Protein AF-0000000077168906 (afdb_homodimer)

Foldseek 3Di:
DVVVVVVVVVVVPPAFAWEKEAFLLQLLRLLLLLLLLCQVPDPDHFDPRSVRYHYDYQPVVVPSLLDPVNCVQPVVSDDIWIDHPPDPHIDRGSVVSSVVSCVRVVLQQDPVCNVVLVVLVVLVVVLSVLQVQQDQCLVVVLVDPPDDPVSNVSSVVSNVSNPVSCCCCVVVCVVPCPSLVSVLVSLVVLVVQQVVACVPHLESNHPVSNHHSSLSNLLSVCLLCVLVPNNVSHDPVSNVSSVVCCPDPSNCSSNNPDRSHDDCVVPDSVPDDD/DVVVVVVVVVVVPPAFAWEKEAFLLQLLRLLLLLLLLCQVPDPDHFDPRSVRYHYDYQPVVVPSLLDPVNCVQPVVSDDIWIDHPVDPHIDRGSVVSSVVSCVRVVLQQDPVCNVVLVVLVVLVVVLSVLQVQQDQCLVVVLVDPPDDPVVNVSSVVSNVSNPVSCCCCVVVCVVPCPSLVSVLVSLVVLVVQQVVACVPHLESNHPVSNHHSSLSNLLSVCLLCVLVPNNVSHDPVSNVSSVVCCPDPSNCSSNNPDRSHDDCVVPDSVPDDD

Structure (mmCIF, N/CA/C/O backbone):
data_AF-0000000077168906-model_v1
#
loop_
_entity.id
_entity.type
_entity.pdbx_description
1 polymer 'GST N-terminal domain-containing protein'
#
loop_
_atom_site.group_PDB
_atom_site.id
_atom_site.type_symbol
_atom_site.label_atom_id
_atom_site.label_alt_id
_atom_site.label_comp_id
_atom_site.label_asym_id
_atom_site.label_entity_id
_atom_site.label_seq_id
_atom_site.pdbx_PDB_ins_code
_atom_site.Cartn_x
_atom_site.Cartn_y
_atom_site.Cartn_z
_atom_site.occupancy
_atom_site.B_iso_or_equiv
_atom_site.auth_seq_id
_atom_site.auth_comp_id
_atom_site.auth_asym_id
_atom_site.auth_atom_id
_atom_site.pdbx_PDB_model_num
ATOM 1 N N . MET A 1 1 ? 35.656 -14.703 -37 1 31.38 1 MET A N 1
ATOM 2 C CA . MET A 1 1 ? 34.969 -13.422 -37.062 1 31.38 1 MET A CA 1
ATOM 3 C C . MET A 1 1 ? 33.469 -13.609 -37.188 1 31.38 1 MET A C 1
ATOM 5 O O . MET A 1 1 ? 32.688 -12.734 -36.781 1 31.38 1 MET A O 1
ATOM 9 N N . ARG A 1 2 ? 32.906 -14.469 -38 1 43.41 2 ARG A N 1
ATOM 10 C CA . ARG A 1 2 ? 31.516 -14.711 -38.281 1 43.41 2 ARG A CA 1
ATOM 11 C C . ARG A 1 2 ? 30.797 -15.273 -37.062 1 43.41 2 ARG A C 1
ATOM 13 O O . ARG A 1 2 ? 29.625 -14.969 -36.844 1 43.41 2 ARG A O 1
ATOM 20 N N . GLN A 1 3 ? 31.359 -16.359 -36.375 1 36.62 3 GLN A N 1
ATOM 21 C CA . GLN A 1 3 ? 30.719 -17.078 -35.281 1 36.62 3 GLN A CA 1
ATOM 22 C C . GLN A 1 3 ? 30.484 -16.141 -34.094 1 36.62 3 GLN A C 1
ATOM 24 O O . GLN A 1 3 ? 29.594 -16.391 -33.281 1 36.62 3 GLN A O 1
ATOM 29 N N . ALA A 1 4 ? 31.531 -15.281 -33.781 1 37.47 4 ALA A N 1
ATOM 30 C CA . ALA A 1 4 ? 31.438 -14.336 -32.656 1 37.47 4 ALA A CA 1
ATOM 31 C C . ALA A 1 4 ? 30.219 -13.43 -32.812 1 37.47 4 ALA A C 1
ATOM 33 O O . ALA A 1 4 ? 29.625 -12.992 -31.844 1 37.47 4 ALA A O 1
ATOM 34 N N . SER A 1 5 ? 29.875 -13.109 -34.062 1 38.41 5 SER A N 1
ATOM 35 C CA . SER A 1 5 ? 28.781 -12.195 -34.375 1 38.41 5 SER A CA 1
ATOM 36 C C . SER A 1 5 ? 27.438 -12.789 -33.938 1 38.41 5 SER A C 1
ATOM 38 O O . SER A 1 5 ? 26.531 -12.055 -33.562 1 38.41 5 SER A O 1
ATOM 40 N N . GLN A 1 6 ? 27.203 -14.109 -34.156 1 34.59 6 GLN A N 1
ATOM 41 C CA . GLN A 1 6 ? 25.891 -14.711 -33.906 1 34.59 6 GLN A CA 1
ATOM 42 C C . GLN A 1 6 ? 25.578 -14.742 -32.406 1 34.59 6 GLN A C 1
ATOM 44 O O . GLN A 1 6 ? 24.406 -14.75 -32.031 1 34.59 6 GLN A O 1
ATOM 49 N N . LEU A 1 7 ? 26.547 -15.086 -31.547 1 31.28 7 LEU A N 1
ATOM 50 C CA . LEU A 1 7 ? 26.375 -15.188 -30.094 1 31.28 7 LEU A CA 1
ATOM 51 C C . LEU A 1 7 ? 25.938 -13.852 -29.5 1 31.28 7 LEU A C 1
ATOM 53 O O . LEU A 1 7 ? 25.234 -13.812 -28.5 1 31.28 7 LEU A O 1
ATOM 57 N N . LEU A 1 8 ? 26.562 -12.727 -29.922 1 33.19 8 LEU A N 1
ATOM 58 C CA . LEU A 1 8 ? 26.219 -11.375 -29.484 1 33.19 8 LEU A CA 1
ATOM 59 C C . LEU A 1 8 ? 24.781 -11.031 -29.844 1 33.19 8 LEU A C 1
ATOM 61 O O . LEU A 1 8 ? 24.172 -10.156 -29.219 1 33.19 8 LEU A O 1
ATOM 65 N N . LYS A 1 9 ? 24.219 -11.391 -30.953 1 35.09 9 LYS A N 1
ATOM 66 C CA . LYS A 1 9 ? 22.844 -11.164 -31.406 1 35.09 9 LYS A CA 1
ATOM 67 C C . LYS A 1 9 ? 21.844 -11.75 -30.406 1 35.09 9 LYS A C 1
ATOM 69 O O . LYS A 1 9 ? 20.703 -11.289 -30.328 1 35.09 9 LYS A O 1
ATOM 74 N N . LYS A 1 10 ? 21.938 -12.984 -29.844 1 34.69 10 LYS A N 1
ATOM 75 C CA . LYS A 1 10 ? 21.062 -13.711 -28.906 1 34.69 10 LYS A CA 1
ATOM 76 C C . LYS A 1 10 ? 20.969 -12.977 -27.578 1 34.69 10 LYS A C 1
ATOM 78 O O . LYS A 1 10 ? 20 -13.148 -26.844 1 34.69 10 LYS A O 1
ATOM 83 N N . LEU A 1 11 ? 21.875 -12.391 -27 1 34.06 11 LEU A N 1
ATOM 84 C CA . LEU A 1 11 ? 22.016 -11.711 -25.719 1 34.06 11 LEU A CA 1
ATOM 85 C C . LEU A 1 11 ? 21.234 -10.398 -25.703 1 34.06 11 LEU A C 1
ATOM 87 O O . LEU A 1 11 ? 21.031 -9.797 -24.641 1 34.06 11 LEU A O 1
ATOM 91 N N . THR A 1 12 ? 21.172 -9.648 -26.875 1 39 12 THR A N 1
ATOM 92 C CA . THR A 1 12 ? 20.453 -8.383 -26.938 1 39 12 THR A CA 1
ATOM 93 C C . THR A 1 12 ? 18.938 -8.609 -26.984 1 39 12 THR A C 1
ATOM 95 O O . THR A 1 12 ? 18.281 -8.258 -27.969 1 39 12 THR A O 1
ATOM 98 N N . ARG A 1 13 ? 18.375 -9.766 -26.781 1 42.84 13 ARG A N 1
ATOM 99 C CA . ARG A 1 13 ? 16.953 -10.141 -26.859 1 42.84 13 ARG A CA 1
ATOM 100 C C . ARG A 1 13 ? 16.062 -8.992 -26.391 1 42.84 13 ARG A C 1
ATOM 102 O O . ARG A 1 13 ? 16.234 -8.484 -25.281 1 42.84 13 ARG A O 1
ATOM 109 N N . LYS A 1 14 ? 15.445 -8.305 -27.297 1 52.03 14 LYS A N 1
ATOM 110 C CA . LYS A 1 14 ? 14.531 -7.18 -27.125 1 52.03 14 LYS A CA 1
ATOM 111 C C . LYS A 1 14 ? 13.57 -7.422 -25.969 1 52.03 14 LYS A C 1
ATOM 113 O O . LYS A 1 14 ? 12.789 -8.375 -25.984 1 52.03 14 LYS A O 1
ATOM 118 N N . GLN A 1 15 ? 13.945 -6.957 -24.812 1 68.12 15 GLN A N 1
ATOM 119 C CA . GLN A 1 15 ? 13.102 -7.109 -23.641 1 68.12 15 GLN A CA 1
ATOM 120 C C . GLN A 1 15 ? 11.648 -6.777 -23.953 1 68.12 15 GLN A C 1
ATOM 122 O O . GLN A 1 15 ? 11.359 -5.785 -24.625 1 68.12 15 GLN A O 1
ATOM 127 N N . ALA A 1 16 ? 10.797 -7.766 -23.891 1 85.06 16 ALA A N 1
ATOM 128 C CA . ALA A 1 16 ? 9.367 -7.566 -24.062 1 85.06 16 ALA A CA 1
ATOM 129 C C . ALA A 1 16 ? 8.914 -6.258 -23.422 1 85.06 16 ALA A C 1
ATOM 131 O O . ALA A 1 16 ? 9.516 -5.805 -22.438 1 85.06 16 ALA A O 1
ATOM 132 N N . ASP A 1 17 ? 8.055 -5.598 -24.141 1 92.81 17 ASP A N 1
ATOM 133 C CA . ASP A 1 17 ? 7.434 -4.383 -23.625 1 92.81 17 ASP A CA 1
ATOM 134 C C . ASP A 1 17 ? 5.91 -4.484 -23.672 1 92.81 17 ASP A C 1
ATOM 136 O O . ASP A 1 17 ? 5.312 -4.402 -24.75 1 92.81 17 ASP A O 1
ATOM 140 N N . PRO A 1 18 ? 5.285 -4.688 -22.578 1 96.56 18 PRO A N 1
ATOM 141 C CA . PRO A 1 18 ? 5.719 -4.613 -21.172 1 96.56 18 PRO A CA 1
ATOM 142 C C . PRO A 1 18 ? 6.477 -5.859 -20.719 1 96.56 18 PRO A C 1
ATOM 144 O O . PRO A 1 18 ? 6.355 -6.918 -21.344 1 96.56 18 PRO A O 1
ATOM 147 N N . CYS A 1 19 ? 7.227 -5.648 -19.609 1 97.31 19 CYS A N 1
ATOM 148 C CA . CYS A 1 19 ? 7.992 -6.75 -19.031 1 97.31 19 CYS A CA 1
ATOM 149 C C . CYS A 1 19 ? 7.801 -6.809 -17.516 1 97.31 19 CYS A C 1
ATOM 151 O O . CYS A 1 19 ? 7.914 -5.793 -16.828 1 97.31 19 CYS A O 1
ATOM 153 N N . LEU A 1 20 ? 7.457 -8 -17.062 1 97.25 20 LEU A N 1
ATOM 154 C CA . LEU A 1 20 ? 7.324 -8.234 -15.633 1 97.25 20 LEU A CA 1
ATOM 155 C C . LEU A 1 20 ? 8.547 -8.945 -15.078 1 97.25 20 LEU A C 1
ATOM 157 O O . LEU A 1 20 ? 8.844 -10.078 -15.477 1 97.25 20 LEU A O 1
ATOM 161 N N . TYR A 1 21 ? 9.289 -8.242 -14.195 1 96.19 21 TYR A N 1
ATOM 162 C CA . TYR A 1 21 ? 10.336 -8.867 -13.406 1 96.19 21 TYR A CA 1
ATOM 163 C C . TYR A 1 21 ? 9.758 -9.586 -12.195 1 96.19 21 TYR A C 1
ATOM 165 O O . TYR A 1 21 ? 9.086 -8.969 -11.359 1 96.19 21 TYR A O 1
ATOM 173 N N . THR A 1 22 ? 10.008 -10.867 -12.141 1 94.81 22 THR A N 1
ATOM 174 C CA . THR A 1 22 ? 9.25 -11.625 -11.148 1 94.81 22 THR A CA 1
ATOM 175 C C . THR A 1 22 ? 10.102 -12.734 -10.547 1 94.81 22 THR A C 1
ATOM 177 O O . THR A 1 22 ? 11.195 -13.023 -11.047 1 94.81 22 THR A O 1
ATOM 180 N N . TYR A 1 23 ? 9.68 -13.195 -9.367 1 91.38 23 TYR A N 1
ATOM 181 C CA . TYR A 1 23 ? 10.211 -14.336 -8.641 1 91.38 23 TYR A CA 1
ATOM 182 C C . TYR A 1 23 ? 9.094 -15.258 -8.172 1 91.38 23 TYR A C 1
ATOM 184 O O . TYR A 1 23 ? 8.242 -14.859 -7.371 1 91.38 23 TYR A O 1
ATOM 192 N N . PRO A 1 24 ? 9.062 -16.453 -8.656 1 89.69 24 PRO A N 1
ATOM 193 C CA . PRO A 1 24 ? 7.891 -17.312 -8.484 1 89.69 24 PRO A CA 1
ATOM 194 C C . PRO A 1 24 ? 7.664 -17.719 -7.027 1 89.69 24 PRO A C 1
ATOM 196 O O . PRO A 1 24 ? 6.602 -18.25 -6.684 1 89.69 24 PRO A O 1
ATOM 199 N N . PHE A 1 25 ? 8.578 -17.453 -6.129 1 86.94 25 PHE A N 1
ATOM 200 C CA . PHE A 1 25 ? 8.414 -17.875 -4.742 1 86.94 25 PHE A CA 1
ATOM 201 C C . PHE A 1 25 ? 8.211 -16.672 -3.828 1 86.94 25 PHE A C 1
ATOM 203 O O . PHE A 1 25 ? 8.297 -16.797 -2.605 1 86.94 25 PHE A O 1
ATOM 210 N N . SER A 1 26 ? 7.965 -15.547 -4.453 1 87.62 26 SER A N 1
ATOM 211 C CA . SER A 1 26 ? 7.523 -14.359 -3.736 1 87.62 26 SER A CA 1
ATOM 212 C C . SER A 1 26 ? 6.004 -14.242 -3.74 1 87.62 26 SER A C 1
ATOM 214 O O . SER A 1 26 ? 5.375 -14.266 -4.801 1 87.62 26 SER A O 1
ATOM 216 N N . VAL A 1 27 ? 5.441 -14.078 -2.559 1 90.81 27 VAL A N 1
ATOM 217 C CA . VAL A 1 27 ? 3.99 -13.953 -2.475 1 90.81 27 VAL A CA 1
ATOM 218 C C . VAL A 1 27 ? 3.527 -12.758 -3.303 1 90.81 27 VAL A C 1
ATOM 220 O O . VAL A 1 27 ? 2.498 -12.82 -3.979 1 90.81 27 VAL A O 1
ATOM 223 N N . GLN A 1 28 ? 4.309 -11.648 -3.285 1 93.31 28 GLN A N 1
ATOM 224 C CA . GLN A 1 28 ? 3.971 -10.453 -4.043 1 93.31 28 GLN A CA 1
ATOM 225 C C . GLN A 1 28 ? 3.951 -10.734 -5.543 1 93.31 28 GLN A C 1
ATOM 227 O O . GLN A 1 28 ? 3.121 -10.195 -6.273 1 93.31 28 GLN A O 1
ATOM 232 N N . SER A 1 29 ? 4.832 -11.562 -5.969 1 93.94 29 SER A N 1
ATOM 233 C CA . SER A 1 29 ? 4.844 -11.953 -7.371 1 93.94 29 SER A CA 1
ATOM 234 C C . SER A 1 29 ? 3.688 -12.898 -7.691 1 93.94 29 SER A C 1
ATOM 236 O O . SER A 1 29 ? 3.068 -12.789 -8.75 1 93.94 29 SER A O 1
ATOM 238 N N . LEU A 1 30 ? 3.408 -13.789 -6.766 1 94.31 30 LEU A N 1
ATOM 239 C CA . LEU A 1 30 ? 2.354 -14.773 -6.977 1 94.31 30 LEU A CA 1
ATOM 240 C C . LEU A 1 30 ? 0.999 -14.094 -7.145 1 94.31 30 LEU A C 1
ATOM 242 O O . LEU A 1 30 ? 0.206 -14.477 -8.008 1 94.31 30 LEU A O 1
ATOM 246 N N . VAL A 1 31 ? 0.742 -13.062 -6.352 1 96.81 31 VAL A N 1
ATOM 247 C CA . VAL A 1 31 ? -0.556 -12.398 -6.43 1 96.81 31 VAL A CA 1
ATOM 248 C C . VAL A 1 31 ? -0.685 -11.672 -7.766 1 96.81 31 VAL A C 1
ATOM 250 O O . VAL A 1 31 ? -1.763 -11.648 -8.367 1 96.81 31 VAL A O 1
ATOM 253 N N . VAL A 1 32 ? 0.396 -11.094 -8.227 1 97.69 32 VAL A N 1
ATOM 254 C CA . VAL A 1 32 ? 0.379 -10.398 -9.508 1 97.69 32 VAL A CA 1
ATOM 255 C C . VAL A 1 32 ? 0.183 -11.398 -10.641 1 97.69 32 VAL A C 1
ATOM 257 O O . VAL A 1 32 ? -0.629 -11.18 -11.539 1 97.69 32 VAL A O 1
ATOM 260 N N . HIS A 1 33 ? 0.886 -12.516 -10.555 1 96.56 33 HIS A N 1
ATOM 261 C CA . HIS A 1 33 ? 0.74 -13.547 -11.578 1 96.56 33 HIS A CA 1
ATOM 262 C C . HIS A 1 33 ? -0.69 -14.07 -11.625 1 96.56 33 HIS A C 1
ATOM 264 O O . HIS A 1 33 ? -1.25 -14.266 -12.711 1 96.56 33 HIS A O 1
ATOM 270 N N . PHE A 1 34 ? -1.232 -14.289 -10.5 1 97.75 34 PHE A N 1
ATOM 271 C CA . PHE A 1 34 ? -2.609 -14.758 -10.438 1 97.75 34 PHE A CA 1
ATOM 272 C C . PHE A 1 34 ? -3.559 -13.758 -11.078 1 97.75 34 PHE A C 1
ATOM 274 O O . PHE A 1 34 ? -4.441 -14.133 -11.852 1 97.75 34 PHE A O 1
ATOM 281 N N . ALA A 1 35 ? -3.365 -12.492 -10.812 1 98.06 35 ALA A N 1
ATOM 282 C CA . ALA A 1 35 ? -4.188 -11.438 -11.406 1 98.06 35 ALA A CA 1
ATOM 283 C C . ALA A 1 35 ? -4.051 -11.43 -12.922 1 98.06 35 ALA A C 1
ATOM 285 O O . ALA A 1 35 ? -5.035 -11.234 -13.641 1 98.06 35 ALA A O 1
ATOM 286 N N . ILE A 1 36 ? -2.848 -11.648 -13.406 1 97.31 36 ILE A N 1
ATOM 287 C CA . ILE A 1 36 ? -2.598 -11.672 -14.844 1 97.31 36 ILE A CA 1
ATOM 288 C C . ILE A 1 36 ? -3.361 -12.836 -15.477 1 97.31 36 ILE A C 1
ATOM 290 O O . ILE A 1 36 ? -4.035 -12.664 -16.484 1 97.31 36 ILE A O 1
ATOM 294 N N . VAL A 1 37 ? -3.297 -14 -14.836 1 96.56 37 VAL A N 1
ATOM 295 C CA . VAL A 1 37 ? -3.963 -15.188 -15.367 1 96.56 37 VAL A CA 1
ATOM 296 C C . VAL A 1 37 ? -5.473 -14.969 -15.383 1 96.56 37 VAL A C 1
ATOM 298 O O . VAL A 1 37 ? -6.145 -15.305 -16.359 1 96.56 37 VAL A O 1
ATOM 301 N N . LEU A 1 38 ? -6.008 -14.367 -14.312 1 97.31 38 LEU A N 1
ATOM 302 C CA . LEU A 1 38 ? -7.434 -14.062 -14.289 1 97.31 38 LEU A CA 1
ATOM 303 C C . LEU A 1 38 ? -7.809 -13.125 -15.43 1 97.31 38 LEU A C 1
ATOM 305 O O . LEU A 1 38 ? -8.828 -13.328 -16.094 1 97.31 38 LEU A O 1
ATOM 309 N N . ALA A 1 39 ? -6.977 -12.148 -15.672 1 97.06 39 ALA A N 1
ATOM 310 C CA . ALA A 1 39 ? -7.258 -11.164 -16.719 1 97.06 39 ALA A CA 1
ATOM 311 C C . ALA A 1 39 ? -7.227 -11.812 -18.094 1 97.06 39 ALA A C 1
ATOM 313 O O . ALA A 1 39 ? -8.07 -11.516 -18.938 1 97.06 39 ALA A O 1
ATOM 314 N N . LEU A 1 40 ? -6.277 -12.656 -18.297 1 95.44 40 LEU A N 1
ATOM 315 C CA . LEU A 1 40 ? -6.113 -13.305 -19.594 1 95.44 40 LEU A CA 1
ATOM 316 C C . LEU A 1 40 ? -7.258 -14.281 -19.875 1 95.44 40 LEU A C 1
ATOM 318 O O . LEU A 1 40 ? -7.594 -14.539 -21.031 1 95.44 40 LEU A O 1
ATOM 322 N N . ARG A 1 41 ? -7.918 -14.727 -18.844 1 93.38 41 ARG A N 1
ATOM 323 C CA . ARG A 1 41 ? -8.984 -15.719 -19 1 93.38 41 ARG A CA 1
ATOM 324 C C . ARG A 1 41 ? -10.359 -15.062 -18.875 1 93.38 41 ARG A C 1
ATOM 326 O O . ARG A 1 41 ? -11.383 -15.742 -18.953 1 93.38 41 ARG A O 1
ATOM 333 N N . ALA A 1 42 ? -10.359 -13.789 -18.641 1 91.25 42 ALA A N 1
ATOM 334 C CA . ALA A 1 42 ? -11.625 -13.07 -18.516 1 91.25 42 ALA A CA 1
ATOM 335 C C . ALA A 1 42 ? -12.422 -13.125 -19.812 1 91.25 42 ALA A C 1
ATOM 337 O O . ALA A 1 42 ? -11.867 -13.445 -20.875 1 91.25 42 ALA A O 1
ATOM 338 N N . LYS A 1 43 ? -13.695 -12.852 -19.656 1 83.38 43 LYS A N 1
ATOM 339 C CA . LYS A 1 43 ? -14.617 -12.945 -20.797 1 83.38 43 LYS A CA 1
ATOM 340 C C . LYS A 1 43 ? -14.266 -11.922 -21.875 1 83.38 43 LYS A C 1
ATOM 342 O O . LYS A 1 43 ? -14.359 -12.203 -23.062 1 83.38 43 LYS A O 1
ATOM 347 N N . HIS A 1 44 ? -13.82 -10.797 -21.453 1 85.12 44 HIS A N 1
ATOM 348 C CA . HIS A 1 44 ? -13.461 -9.75 -22.406 1 85.12 44 HIS A CA 1
ATOM 349 C C . HIS A 1 44 ? -12.039 -9.938 -22.922 1 85.12 44 HIS A C 1
ATOM 351 O O . HIS A 1 44 ? -11.172 -10.438 -22.203 1 85.12 44 HIS A O 1
ATOM 357 N N . ARG A 1 45 ? -11.852 -9.578 -24.172 1 85.25 45 ARG A N 1
ATOM 358 C CA . ARG A 1 45 ? -10.531 -9.672 -24.797 1 85.25 45 ARG A CA 1
ATOM 359 C C . ARG A 1 45 ? -9.492 -8.883 -24 1 85.25 45 ARG A C 1
ATOM 361 O O . ARG A 1 45 ? -9.695 -7.703 -23.703 1 85.25 45 ARG A O 1
ATOM 368 N N . PRO A 1 46 ? -8.445 -9.617 -23.688 1 87.44 46 PRO A N 1
ATOM 369 C CA . PRO A 1 46 ? -7.391 -8.906 -22.969 1 87.44 46 PRO A CA 1
ATOM 370 C C . PRO A 1 46 ? -6.727 -7.824 -23.828 1 87.44 46 PRO A C 1
ATOM 372 O O . PRO A 1 46 ? -6.805 -7.871 -25.062 1 87.44 46 PRO A O 1
ATOM 375 N N . SER A 1 47 ? -6.156 -6.926 -23.188 1 91.25 47 SER A N 1
ATOM 376 C CA . SER A 1 47 ? -5.445 -5.855 -23.875 1 91.25 47 SER A CA 1
ATOM 377 C C . SER A 1 47 ? -4.184 -6.383 -24.562 1 91.25 47 SER A C 1
ATOM 379 O O . SER A 1 47 ? -3.686 -7.453 -24.203 1 91.25 47 SER A O 1
ATOM 381 N N . ARG A 1 48 ? -3.754 -5.648 -25.516 1 90.44 48 ARG A N 1
ATOM 382 C CA . ARG A 1 48 ? -2.518 -5.988 -26.219 1 90.44 48 ARG A CA 1
ATOM 383 C C . ARG A 1 48 ? -1.338 -6.023 -25.25 1 90.44 48 ARG A C 1
ATOM 385 O O . ARG A 1 48 ? -0.465 -6.887 -25.359 1 90.44 48 ARG A O 1
ATOM 392 N N . GLU A 1 49 ? -1.332 -5.117 -24.312 1 92.94 49 GLU A N 1
ATOM 393 C CA . GLU A 1 49 ? -0.25 -5.031 -23.328 1 92.94 49 GLU A CA 1
ATOM 394 C C . GLU A 1 49 ? -0.159 -6.301 -22.5 1 92.94 49 GLU A C 1
ATOM 396 O O . GLU A 1 49 ? 0.934 -6.82 -22.266 1 92.94 49 GLU A O 1
ATOM 401 N N . LEU A 1 50 ? -1.287 -6.816 -22.125 1 93.69 50 LEU A N 1
ATOM 402 C CA . LEU A 1 50 ? -1.302 -8.008 -21.297 1 93.69 50 LEU A CA 1
ATOM 403 C C . LEU A 1 50 ? -0.938 -9.25 -22.094 1 93.69 50 LEU A C 1
ATOM 405 O O . LEU A 1 50 ? -0.235 -10.133 -21.609 1 93.69 50 LEU A O 1
ATOM 409 N N . THR A 1 51 ? -1.378 -9.305 -23.312 1 92.62 51 THR A N 1
ATOM 410 C CA . THR A 1 51 ? -1.12 -10.469 -24.156 1 92.62 51 THR A CA 1
ATOM 411 C C . THR A 1 51 ? 0.349 -10.523 -24.562 1 92.62 51 THR A C 1
ATOM 413 O O . THR A 1 51 ? 0.894 -11.602 -24.797 1 92.62 51 THR A O 1
ATOM 416 N N . GLN A 1 52 ? 0.982 -9.383 -24.562 1 93.31 52 GLN A N 1
ATOM 417 C CA . GLN A 1 52 ? 2.369 -9.312 -25.016 1 93.31 52 GLN A CA 1
ATOM 418 C C . GLN A 1 52 ? 3.322 -9.18 -23.828 1 93.31 52 GLN A C 1
ATOM 420 O O . GLN A 1 52 ? 4.5 -8.867 -24.016 1 93.31 52 GLN A O 1
ATOM 425 N N . LEU A 1 53 ? 2.812 -9.43 -22.719 1 95.31 53 LEU A N 1
ATOM 426 C CA . LEU A 1 53 ? 3.611 -9.258 -21.5 1 95.31 53 LEU A CA 1
ATOM 427 C C . LEU A 1 53 ? 4.777 -10.242 -21.469 1 95.31 53 LEU A C 1
ATOM 429 O O . LEU A 1 53 ? 4.574 -11.445 -21.609 1 95.31 53 LEU A O 1
ATOM 433 N N . GLY A 1 54 ? 6.008 -9.703 -21.375 1 95.38 54 GLY A N 1
ATOM 434 C CA . GLY A 1 54 ? 7.188 -10.531 -21.156 1 95.38 54 GLY A CA 1
ATOM 435 C C . GLY A 1 54 ? 7.5 -10.75 -19.688 1 95.38 54 GLY A C 1
ATOM 436 O O . GLY A 1 54 ? 7.027 -10 -18.828 1 95.38 54 GLY A O 1
ATOM 437 N N . TYR A 1 55 ? 8.289 -11.805 -19.453 1 94.5 55 TYR A N 1
ATOM 438 C CA . TYR A 1 55 ? 8.688 -12.133 -18.094 1 94.5 55 TYR A CA 1
ATOM 439 C C . TYR A 1 55 ? 10.203 -12.258 -17.984 1 94.5 55 TYR A C 1
ATOM 441 O O . TYR A 1 55 ? 10.852 -12.797 -18.875 1 94.5 55 TYR A O 1
ATOM 449 N N . ARG A 1 56 ? 10.703 -11.688 -16.969 1 94.19 56 ARG A N 1
ATOM 450 C CA . ARG A 1 56 ? 12.109 -11.867 -16.641 1 94.19 56 ARG A CA 1
ATOM 451 C C . ARG A 1 56 ? 12.281 -12.32 -15.188 1 94.19 56 ARG A C 1
ATOM 453 O O . ARG A 1 56 ? 11.734 -11.711 -14.273 1 94.19 56 ARG A O 1
ATOM 460 N N . LEU A 1 57 ? 13.039 -13.344 -15.055 1 94.06 57 LEU A N 1
ATOM 461 C CA . LEU A 1 57 ? 13.297 -13.898 -13.727 1 94.06 57 LEU A CA 1
ATOM 462 C C . LEU A 1 57 ? 14.352 -13.07 -12.984 1 94.06 57 LEU A C 1
ATOM 464 O O . LEU A 1 57 ? 15.391 -12.734 -13.555 1 94.06 57 LEU A O 1
ATOM 468 N N . VAL A 1 58 ? 14 -12.719 -11.805 1 90.88 58 VAL A N 1
ATOM 469 C CA . VAL A 1 58 ? 14.953 -12.18 -10.836 1 90.88 58 VAL A CA 1
ATOM 470 C C . VAL A 1 58 ? 15.133 -13.172 -9.688 1 90.88 58 VAL A C 1
ATOM 472 O O . VAL A 1 58 ? 14.281 -13.273 -8.805 1 90.88 58 VAL A O 1
ATOM 475 N N . ASN A 1 59 ? 16.219 -13.898 -9.703 1 86.5 59 ASN A N 1
ATOM 476 C CA . ASN A 1 59 ? 16.469 -14.922 -8.695 1 86.5 59 ASN A CA 1
ATOM 477 C C . ASN A 1 59 ? 16.906 -14.312 -7.367 1 86.5 59 ASN A C 1
ATOM 479 O O . ASN A 1 59 ? 18.078 -14.055 -7.156 1 86.5 59 ASN A O 1
ATOM 483 N N . VAL A 1 60 ? 15.961 -14.227 -6.527 1 79.06 60 VAL A N 1
ATOM 484 C CA . VAL A 1 60 ? 16.203 -13.578 -5.242 1 79.06 60 VAL A CA 1
ATOM 485 C C . VAL A 1 60 ? 17.125 -14.453 -4.387 1 79.06 60 VAL A C 1
ATOM 487 O O . VAL A 1 60 ? 17.922 -13.938 -3.611 1 79.06 60 VAL A O 1
ATOM 490 N N . ASP A 1 61 ? 17.047 -15.758 -4.598 1 72.62 61 ASP A N 1
ATOM 491 C CA . ASP A 1 61 ? 17.891 -16.688 -3.846 1 72.62 61 ASP A CA 1
ATOM 492 C C . ASP A 1 61 ? 19.359 -16.5 -4.199 1 72.62 61 ASP A C 1
ATOM 494 O O . ASP A 1 61 ? 20.25 -16.797 -3.391 1 72.62 61 ASP A O 1
ATOM 498 N N . ARG A 1 62 ? 19.609 -15.984 -5.324 1 75.69 62 ARG A N 1
ATOM 499 C CA . ARG A 1 62 ? 20.984 -15.695 -5.758 1 75.69 62 ARG A CA 1
ATOM 500 C C . ARG A 1 62 ? 21.281 -14.203 -5.637 1 75.69 62 ARG A C 1
AT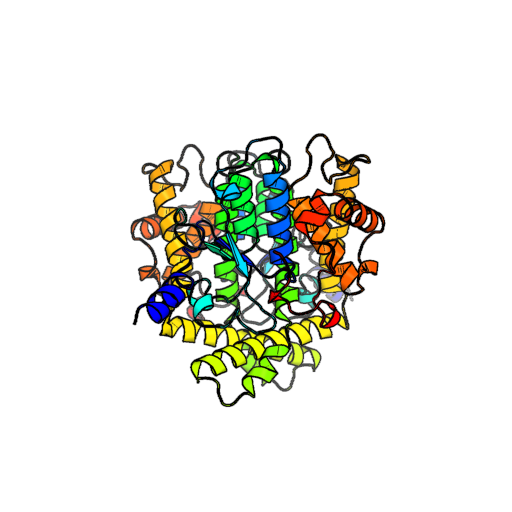OM 502 O O . ARG A 1 62 ? 22.219 -13.703 -6.258 1 75.69 62 ARG A O 1
ATOM 509 N N . ASN A 1 63 ? 20.375 -13.477 -5.004 1 73.25 63 ASN A N 1
ATOM 510 C CA . ASN A 1 63 ? 20.516 -12.047 -4.723 1 73.25 63 ASN A CA 1
ATOM 511 C C . ASN A 1 63 ? 20.562 -11.227 -6.004 1 73.25 63 ASN A C 1
ATOM 513 O O . ASN A 1 63 ? 21.203 -10.18 -6.059 1 73.25 63 ASN A O 1
ATOM 517 N N . GLU A 1 64 ? 20 -11.734 -7.051 1 80.94 64 GLU A N 1
ATOM 518 C CA . GLU A 1 64 ? 19.938 -10.977 -8.297 1 80.94 64 GLU A CA 1
ATOM 519 C C . GLU A 1 64 ? 19.172 -9.664 -8.102 1 80.94 64 GLU A C 1
ATOM 521 O O . GLU A 1 64 ? 19.406 -8.695 -8.828 1 80.94 64 GLU A O 1
ATOM 526 N N . ASN A 1 65 ? 18.219 -9.641 -7.078 1 78.94 65 ASN A N 1
ATOM 527 C CA . ASN A 1 65 ? 17.453 -8.438 -6.773 1 78.94 65 ASN A CA 1
ATOM 528 C C . ASN A 1 65 ? 18.344 -7.324 -6.242 1 78.94 65 ASN A C 1
ATOM 530 O O . ASN A 1 65 ? 17.938 -6.168 -6.176 1 78.94 65 ASN A O 1
ATOM 534 N N . LEU A 1 66 ? 19.609 -7.707 -5.984 1 70.31 66 LEU A N 1
ATOM 535 C CA . LEU A 1 66 ? 20.531 -6.727 -5.426 1 70.31 66 LEU A CA 1
ATOM 536 C C . LEU A 1 66 ? 21.656 -6.406 -6.41 1 70.31 66 LEU A C 1
ATOM 538 O O . LEU A 1 66 ? 22.547 -5.602 -6.113 1 70.31 66 LEU A O 1
ATOM 542 N N . ARG A 1 67 ? 21.578 -6.992 -7.516 1 72.31 67 ARG A N 1
ATOM 543 C CA . ARG A 1 67 ? 22.578 -6.738 -8.539 1 72.31 67 ARG A CA 1
ATOM 544 C C . ARG A 1 67 ? 22.344 -5.402 -9.227 1 72.31 67 ARG A C 1
ATOM 546 O O . ARG A 1 67 ? 21.203 -4.918 -9.273 1 72.31 67 ARG A O 1
ATOM 553 N N . GLU A 1 68 ? 23.344 -4.898 -9.797 1 73.38 68 GLU A N 1
ATOM 554 C CA . GLU A 1 68 ? 23.312 -3.57 -10.406 1 73.38 68 GLU A CA 1
ATOM 555 C C . GLU A 1 68 ? 22.266 -3.504 -11.523 1 73.38 68 GLU A C 1
ATOM 557 O O . GLU A 1 68 ? 21.531 -2.521 -11.633 1 73.38 68 GLU A O 1
ATOM 562 N N . TRP A 1 69 ? 22.266 -4.531 -12.336 1 81.31 69 TRP A N 1
ATOM 563 C CA . TRP A 1 69 ? 21.359 -4.5 -13.484 1 81.31 69 TRP A CA 1
ATOM 564 C C . TRP A 1 69 ? 19.906 -4.375 -13.031 1 81.31 69 TRP A C 1
ATOM 566 O O . TRP A 1 69 ? 19.109 -3.686 -13.68 1 81.31 69 TRP A O 1
ATOM 576 N N . TYR A 1 70 ? 19.594 -5 -11.891 1 83.12 70 TYR A N 1
ATOM 577 C CA . TYR A 1 70 ? 18.203 -4.945 -11.438 1 83.12 70 TYR A CA 1
ATOM 578 C C . TYR A 1 70 ? 17.922 -3.662 -10.664 1 83.12 70 TYR A C 1
ATOM 580 O O . TYR A 1 70 ? 16.828 -3.096 -10.758 1 83.12 70 TYR A O 1
ATOM 588 N N . LEU A 1 71 ? 18.891 -3.219 -9.953 1 75.38 71 LEU A N 1
ATOM 589 C CA . LEU A 1 71 ? 18.719 -2 -9.172 1 75.38 71 LEU A CA 1
ATOM 590 C C . LEU A 1 71 ? 18.531 -0.793 -10.086 1 75.38 71 LEU A C 1
ATOM 592 O O . LEU A 1 71 ? 17.938 0.211 -9.68 1 75.38 71 LEU A O 1
ATOM 596 N N . LYS A 1 72 ? 18.969 -0.921 -11.359 1 79.19 72 LYS A N 1
ATOM 597 C CA . LYS A 1 72 ? 18.703 0.113 -12.352 1 79.19 72 LYS A CA 1
ATOM 598 C C . LYS A 1 72 ? 17.234 0.093 -12.789 1 79.19 72 LYS A C 1
ATOM 600 O O . LYS A 1 72 ? 16.703 1.107 -13.242 1 79.19 72 LYS A O 1
ATOM 605 N N . VAL A 1 73 ? 16.625 -1.08 -12.609 1 86.88 73 VAL A N 1
ATOM 606 C CA . VAL A 1 73 ? 15.211 -1.24 -12.945 1 86.88 73 VAL A CA 1
ATOM 607 C C . VAL A 1 73 ? 14.344 -0.826 -11.758 1 86.88 73 VAL A C 1
ATOM 609 O O . VAL A 1 73 ? 13.406 -0.041 -11.914 1 86.88 73 VAL A O 1
ATOM 612 N N . ASN A 1 74 ? 14.703 -1.338 -10.609 1 85.19 74 ASN A N 1
ATOM 613 C CA . ASN A 1 74 ? 14.023 -1.044 -9.344 1 85.19 74 ASN A CA 1
ATOM 614 C C . ASN A 1 74 ? 15.016 -0.793 -8.219 1 85.19 74 ASN A C 1
ATOM 616 O O . ASN A 1 74 ? 15.586 -1.736 -7.664 1 85.19 74 ASN A O 1
ATOM 620 N N . PRO A 1 75 ? 15.148 0.372 -7.875 1 74.12 75 PRO A N 1
ATOM 621 C CA . PRO A 1 75 ? 16.156 0.717 -6.871 1 74.12 75 PRO A CA 1
ATOM 622 C C . PRO A 1 75 ? 15.867 0.098 -5.504 1 74.12 75 PRO A C 1
ATOM 624 O O . PRO A 1 75 ? 16.766 0.023 -4.656 1 74.12 75 PRO A O 1
ATOM 627 N N . TYR A 1 76 ? 14.656 -0.384 -5.266 1 73 76 TYR A N 1
ATOM 628 C CA . TYR A 1 76 ? 14.312 -0.982 -3.982 1 73 76 TYR A CA 1
ATOM 629 C C . TYR A 1 76 ? 14.711 -2.453 -3.941 1 73 76 TYR A C 1
ATOM 631 O O . TYR A 1 76 ? 14.68 -3.08 -2.879 1 73 76 TYR A O 1
ATOM 639 N N . GLY A 1 77 ? 15.031 -2.992 -5.086 1 77.31 77 GLY A N 1
ATOM 640 C CA . GLY A 1 77 ? 15.484 -4.375 -5.148 1 77.31 77 GLY A CA 1
ATOM 641 C C . GLY A 1 77 ? 14.391 -5.371 -4.82 1 77.31 77 GLY A C 1
ATOM 642 O O . GLY A 1 77 ? 14.656 -6.438 -4.266 1 77.31 77 GLY A O 1
ATOM 643 N N . ARG A 1 78 ? 13.148 -4.922 -5.098 1 82.88 78 ARG A N 1
ATOM 644 C CA . ARG A 1 78 ? 12.031 -5.805 -4.777 1 82.88 78 ARG A CA 1
ATOM 645 C C . ARG A 1 78 ? 11.414 -6.383 -6.047 1 82.88 78 ARG A C 1
ATOM 647 O O . ARG A 1 78 ? 11.641 -5.871 -7.145 1 82.88 78 ARG A O 1
ATOM 654 N N . VAL A 1 79 ? 10.75 -7.465 -5.91 1 90.06 79 VAL A N 1
ATOM 655 C CA . VAL A 1 79 ? 9.938 -8.078 -6.961 1 90.06 79 VAL A CA 1
ATOM 656 C C . VAL A 1 79 ? 8.5 -8.227 -6.48 1 90.06 79 VAL A C 1
ATOM 658 O O . VAL A 1 79 ? 8.25 -8.352 -5.281 1 90.06 79 VAL A O 1
ATOM 661 N N . PRO A 1 80 ? 7.551 -8.062 -7.336 1 95.62 80 PRO A N 1
ATOM 662 C CA . PRO A 1 80 ? 7.68 -7.891 -8.789 1 95.62 80 PRO A CA 1
ATOM 663 C C . PRO A 1 80 ? 7.824 -6.426 -9.195 1 95.62 80 PRO A C 1
ATOM 665 O O . PRO A 1 80 ? 7.543 -5.527 -8.398 1 95.62 80 PRO A O 1
ATOM 668 N N . THR A 1 81 ? 8.359 -6.223 -10.391 1 95.62 81 THR A N 1
ATOM 669 C CA . THR A 1 81 ? 8.445 -4.906 -11.016 1 95.62 81 THR A CA 1
ATOM 670 C C . THR A 1 81 ? 7.949 -4.957 -12.453 1 95.62 81 THR A C 1
ATOM 672 O O . THR A 1 81 ? 8.266 -5.891 -13.195 1 95.62 81 THR A O 1
ATOM 675 N N . LEU A 1 82 ? 7.125 -3.998 -12.859 1 97.44 82 LEU A N 1
ATOM 676 C CA . LEU A 1 82 ? 6.621 -3.916 -14.227 1 97.44 82 LEU A CA 1
ATOM 677 C C . LEU A 1 82 ? 7.215 -2.717 -14.953 1 97.44 82 LEU A C 1
ATOM 679 O O . LEU A 1 82 ? 7.102 -1.581 -14.484 1 97.44 82 LEU A O 1
ATOM 683 N N . THR A 1 83 ? 7.891 -3.027 -16.031 1 96.19 83 THR A N 1
ATOM 684 C CA . THR A 1 83 ? 8.336 -1.968 -16.938 1 96.19 83 THR A CA 1
ATOM 685 C C . THR A 1 83 ? 7.473 -1.921 -18.188 1 96.19 83 THR A C 1
ATOM 687 O O . THR A 1 83 ? 7.066 -2.963 -18.703 1 96.19 83 THR A O 1
ATOM 690 N N . TYR A 1 84 ? 7.113 -0.71 -18.547 1 95.44 84 TYR A N 1
ATOM 691 C CA . TYR A 1 84 ? 6.293 -0.459 -19.734 1 95.44 84 TYR A CA 1
ATOM 692 C C . TYR A 1 84 ? 6.574 0.925 -20.297 1 95.44 84 TYR A C 1
ATOM 694 O O . TYR A 1 84 ? 6.594 1.916 -19.562 1 95.44 84 TYR A O 1
ATOM 702 N N . SER A 1 85 ? 6.812 0.981 -21.594 1 93.19 85 SER A N 1
ATOM 703 C CA . SER A 1 85 ? 7.152 2.242 -22.234 1 93.19 85 SER A CA 1
ATOM 704 C C . SER A 1 85 ? 6.02 3.256 -22.109 1 93.19 85 SER A C 1
ATOM 706 O O . SER A 1 85 ? 6.254 4.465 -22.172 1 93.19 85 SER A O 1
ATOM 708 N N . GLY A 1 86 ? 4.824 2.76 -21.891 1 90.25 86 GLY A N 1
ATOM 709 C CA . GLY A 1 86 ? 3.676 3.643 -21.75 1 90.25 86 GLY A CA 1
ATOM 710 C C . GLY A 1 86 ? 3.529 4.219 -20.359 1 90.25 86 GLY A C 1
ATOM 711 O O . GLY A 1 86 ? 2.627 5.02 -20.109 1 90.25 86 GLY A O 1
ATOM 712 N N . LEU A 1 87 ? 4.387 3.809 -19.453 1 89.56 87 LEU A N 1
ATOM 713 C CA . LEU A 1 87 ? 4.395 4.328 -18.094 1 89.56 87 LEU A CA 1
ATOM 714 C C . LEU A 1 87 ? 5.551 5.305 -17.891 1 89.56 87 LEU A C 1
ATOM 716 O O . LEU A 1 87 ? 6.633 5.113 -18.453 1 89.56 87 LEU A O 1
ATOM 720 N N . PRO A 1 88 ? 5.371 6.332 -17.062 1 85.69 88 PRO A N 1
ATOM 721 C CA . PRO A 1 88 ? 6.465 7.277 -16.812 1 85.69 88 PRO A CA 1
ATOM 722 C C . PRO A 1 88 ? 7.617 6.656 -16.031 1 85.69 88 PRO A C 1
ATOM 724 O O . PRO A 1 88 ? 8.75 7.129 -16.125 1 85.69 88 PRO A O 1
ATOM 727 N N . SER A 1 89 ? 7.309 5.648 -15.281 1 87.56 89 SER A N 1
ATOM 728 C CA . SER A 1 89 ? 8.289 4.918 -14.484 1 87.56 89 SER A CA 1
ATOM 729 C C . SER A 1 89 ? 7.824 3.492 -14.211 1 87.56 89 SER A C 1
ATOM 731 O O . SER A 1 89 ? 6.637 3.186 -14.328 1 87.56 89 SER A O 1
ATOM 733 N N . PRO A 1 90 ? 8.773 2.635 -13.883 1 92.25 90 PRO A N 1
ATOM 734 C CA . PRO A 1 90 ? 8.367 1.27 -13.539 1 92.25 90 PRO A CA 1
ATOM 735 C C . PRO A 1 90 ? 7.438 1.219 -12.328 1 92.25 90 PRO A C 1
ATOM 737 O O . PRO A 1 90 ? 7.535 2.062 -11.43 1 92.25 90 PRO A O 1
ATOM 740 N N . LEU A 1 91 ? 6.477 0.335 -12.398 1 95.12 91 LEU A N 1
ATOM 741 C CA . LEU A 1 91 ? 5.711 0.014 -11.195 1 95.12 91 LEU A CA 1
ATOM 742 C C . LEU A 1 91 ? 6.473 -0.966 -10.312 1 95.12 91 LEU A C 1
ATOM 744 O O . LEU A 1 91 ? 6.746 -2.096 -10.719 1 95.12 91 LEU A O 1
ATOM 748 N N . THR A 1 92 ? 6.762 -0.557 -9.023 1 91.44 92 THR A N 1
ATOM 749 C CA . THR A 1 92 ? 7.738 -1.297 -8.227 1 91.44 92 THR A CA 1
ATOM 750 C C . THR A 1 92 ? 7.062 -1.975 -7.035 1 91.44 92 THR A C 1
ATOM 752 O O . THR A 1 92 ? 7.738 -2.51 -6.156 1 91.44 92 THR A O 1
ATOM 755 N N . ASP A 1 93 ? 5.73 -1.88 -6.965 1 90.94 93 ASP A N 1
ATOM 756 C CA . ASP A 1 93 ? 4.988 -2.578 -5.922 1 90.94 93 ASP A CA 1
ATOM 757 C C . ASP A 1 93 ? 3.848 -3.402 -6.512 1 90.94 93 ASP A C 1
ATOM 759 O O . ASP A 1 93 ? 3.234 -3.002 -7.504 1 90.94 93 ASP A O 1
ATOM 763 N N . ALA A 1 94 ? 3.562 -4.465 -5.867 1 95.44 94 ALA A N 1
ATOM 764 C CA . ALA A 1 94 ? 2.59 -5.434 -6.367 1 95.44 94 ALA A CA 1
ATOM 765 C C . ALA A 1 94 ? 1.22 -4.789 -6.555 1 95.44 94 ALA A C 1
ATOM 767 O O . ALA A 1 94 ? 0.542 -5.039 -7.555 1 95.44 94 ALA A O 1
ATOM 768 N N . LEU A 1 95 ? 0.831 -3.893 -5.664 1 96.25 95 LEU A N 1
ATOM 769 C CA . LEU A 1 95 ? -0.508 -3.316 -5.727 1 96.25 95 LEU A CA 1
ATOM 770 C C . LEU A 1 95 ? -0.656 -2.412 -6.945 1 96.25 95 LEU A C 1
ATOM 772 O O . LEU A 1 95 ? -1.684 -2.447 -7.625 1 96.25 95 LEU A O 1
ATOM 776 N N . SER A 1 96 ? 0.358 -1.59 -7.219 1 96.25 96 SER A N 1
ATOM 777 C CA . SER A 1 96 ? 0.278 -0.727 -8.391 1 96.25 96 SER A CA 1
ATOM 778 C C . SER A 1 96 ? 0.199 -1.547 -9.68 1 96.25 96 SER A C 1
ATOM 780 O O . SER A 1 96 ? -0.497 -1.166 -10.617 1 96.25 96 SER A O 1
ATOM 782 N N . ILE A 1 97 ? 0.848 -2.658 -9.695 1 97.88 97 ILE A N 1
ATOM 783 C CA . ILE A 1 97 ? 0.798 -3.533 -10.859 1 97.88 97 ILE A CA 1
ATOM 784 C C . ILE A 1 97 ? -0.597 -4.145 -10.984 1 97.88 97 ILE A C 1
ATOM 786 O O . ILE A 1 97 ? -1.168 -4.176 -12.078 1 97.88 97 ILE A O 1
ATOM 790 N N . VAL A 1 98 ? -1.132 -4.559 -9.906 1 98.31 98 VAL A N 1
ATOM 791 C CA . VAL A 1 98 ? -2.463 -5.156 -9.891 1 98.31 98 VAL A CA 1
ATOM 792 C C . VAL A 1 98 ? -3.488 -4.137 -10.391 1 98.31 98 VAL A C 1
ATOM 794 O O . VAL A 1 98 ? -4.367 -4.473 -11.188 1 98.31 98 VAL A O 1
ATOM 797 N N . TYR A 1 99 ? -3.35 -2.916 -9.953 1 97.44 99 TYR A N 1
ATOM 798 C CA . TYR A 1 99 ? -4.293 -1.894 -10.398 1 97.44 99 TYR A CA 1
ATOM 799 C C . TYR A 1 99 ? -4.09 -1.566 -11.875 1 97.44 99 TYR A C 1
ATOM 801 O O . TYR A 1 99 ? -5.051 -1.259 -12.586 1 97.44 99 TYR A O 1
ATOM 809 N N . TRP A 1 100 ? -2.891 -1.635 -12.32 1 96.5 100 TRP A N 1
ATOM 810 C CA . TRP A 1 100 ? -2.631 -1.488 -13.75 1 96.5 100 TRP A CA 1
ATOM 811 C C . TRP A 1 100 ? -3.344 -2.574 -14.547 1 96.5 100 TRP A C 1
ATOM 813 O O . TRP A 1 100 ? -3.938 -2.297 -15.594 1 96.5 100 TRP A O 1
ATOM 823 N N . ILE A 1 101 ? -3.359 -3.766 -14.031 1 97.38 101 ILE A N 1
ATOM 824 C CA . ILE A 1 101 ? -4.07 -4.875 -14.656 1 97.38 101 ILE A CA 1
ATOM 825 C C . ILE A 1 101 ? -5.57 -4.602 -14.648 1 97.38 101 ILE A C 1
ATOM 827 O O . ILE A 1 101 ? -6.254 -4.816 -15.648 1 97.38 101 ILE A O 1
ATOM 831 N N . CYS A 1 102 ? -6.035 -4.047 -13.555 1 96.81 102 CYS A N 1
ATOM 832 C CA . CYS A 1 102 ? -7.461 -3.783 -13.406 1 96.81 102 CYS A CA 1
ATOM 833 C C . CYS A 1 102 ? -7.922 -2.701 -14.375 1 96.81 102 CYS A C 1
ATOM 835 O O . CYS A 1 102 ? -9.078 -2.693 -14.805 1 96.81 102 CYS A O 1
ATOM 837 N N . ASP A 1 103 ? -7.02 -1.823 -14.703 1 93.5 103 ASP A N 1
ATOM 838 C CA . ASP A 1 103 ? -7.352 -0.809 -15.695 1 93.5 103 ASP A CA 1
ATOM 839 C C . ASP A 1 103 ? -7.652 -1.445 -17.047 1 93.5 103 ASP A C 1
ATOM 841 O O . ASP A 1 103 ? -8.492 -0.949 -17.797 1 93.5 103 ASP A O 1
ATOM 845 N N . GLN A 1 104 ? -7.059 -2.518 -17.266 1 92.81 104 GLN A N 1
ATOM 846 C CA . GLN A 1 104 ? -7.219 -3.211 -18.547 1 92.81 104 GLN A CA 1
ATOM 847 C C . GLN A 1 104 ? -8.344 -4.242 -18.469 1 92.81 104 GLN A C 1
ATOM 849 O O . GLN A 1 104 ? -8.93 -4.605 -19.484 1 92.81 104 GLN A O 1
ATOM 854 N N . CYS A 1 105 ? -8.602 -4.691 -17.312 1 95.38 105 CYS A N 1
ATOM 855 C CA . CYS A 1 105 ? -9.656 -5.668 -17.062 1 95.38 105 CYS A CA 1
ATOM 856 C C . CYS A 1 105 ? -10.5 -5.262 -15.859 1 95.38 105 CYS A C 1
ATOM 858 O O . CYS A 1 105 ? -10.398 -5.871 -14.789 1 95.38 105 CYS A O 1
ATOM 860 N N . PRO A 1 106 ? -11.391 -4.352 -16.031 1 94.25 106 PRO A N 1
ATOM 861 C CA . PRO A 1 106 ? -12.125 -3.748 -14.922 1 94.25 106 PRO A CA 1
ATOM 862 C C . PRO A 1 106 ? -13 -4.754 -14.172 1 94.25 106 PRO A C 1
ATOM 864 O O . PRO A 1 106 ? -13.383 -4.512 -13.023 1 94.25 106 PRO A O 1
ATOM 867 N N . SER A 1 107 ? -13.297 -5.906 -14.758 1 95.12 107 SER A N 1
ATOM 868 C CA . SER A 1 107 ? -14.133 -6.902 -14.102 1 95.12 107 SER A CA 1
ATOM 869 C C . SER A 1 107 ? -13.445 -7.488 -12.875 1 95.12 107 SER A C 1
ATOM 871 O O . SER A 1 107 ? -14.102 -8.055 -12 1 95.12 107 SER A O 1
ATOM 873 N N . LEU A 1 108 ? -12.141 -7.34 -12.766 1 97.44 108 LEU A N 1
ATOM 874 C CA . LEU A 1 108 ? -11.375 -7.871 -11.648 1 97.44 108 LEU A CA 1
ATOM 875 C C . LEU A 1 108 ? -11.508 -6.977 -10.422 1 97.44 108 LEU A C 1
ATOM 877 O O . LEU A 1 108 ? -11.102 -7.359 -9.32 1 97.44 108 LEU A O 1
ATOM 881 N N . LEU A 1 109 ? -11.977 -5.809 -10.625 1 97.25 109 LEU A N 1
ATOM 882 C CA . LEU A 1 109 ? -12.234 -4.84 -9.555 1 97.25 109 LEU A CA 1
ATOM 883 C C . LEU A 1 109 ? -13.602 -4.199 -9.727 1 97.25 109 LEU A C 1
ATOM 885 O O . LEU A 1 109 ? -13.703 -3.016 -10.062 1 97.25 109 LEU A O 1
ATOM 889 N N . PRO A 1 110 ? -14.602 -5.02 -9.43 1 95.69 110 PRO A N 1
ATOM 890 C CA . PRO A 1 110 ? -15.961 -4.535 -9.672 1 95.69 110 PRO A CA 1
ATOM 891 C C . PRO A 1 110 ? -16.297 -3.283 -8.859 1 95.69 110 PRO A C 1
ATOM 893 O O . PRO A 1 110 ? -15.961 -3.203 -7.676 1 95.69 110 PRO A O 1
ATOM 896 N N . LYS A 1 111 ? -17.016 -2.352 -9.469 1 92.19 111 LYS A N 1
ATOM 897 C CA . LYS A 1 111 ? -17.312 -1.04 -8.906 1 92.19 111 LYS A CA 1
ATOM 898 C C . LYS A 1 111 ? -18.062 -1.172 -7.582 1 92.19 111 LYS A C 1
ATOM 900 O O . LYS A 1 111 ? -17.812 -0.414 -6.641 1 92.19 111 LYS A O 1
ATOM 905 N N . ALA A 1 112 ? -18.922 -2.141 -7.445 1 92.62 112 ALA A N 1
ATOM 906 C CA . ALA A 1 112 ? -19.781 -2.314 -6.273 1 92.62 112 ALA A CA 1
ATOM 907 C C . ALA A 1 112 ? -18.953 -2.66 -5.039 1 92.62 112 ALA A C 1
ATOM 909 O O . ALA A 1 112 ? -19.359 -2.391 -3.908 1 92.62 112 ALA A O 1
ATOM 910 N N . HIS A 1 113 ? -17.703 -3.203 -5.262 1 94.75 113 HIS A N 1
ATOM 911 C CA . HIS A 1 113 ? -16.906 -3.686 -4.137 1 94.75 113 HIS A CA 1
ATOM 912 C C . HIS A 1 113 ? -15.516 -3.072 -4.148 1 94.75 113 HIS A C 1
ATOM 914 O O . HIS A 1 113 ? -14.625 -3.527 -3.424 1 94.75 113 HIS A O 1
ATOM 920 N N . GLN A 1 114 ? -15.344 -2.104 -4.938 1 94.12 114 GLN A N 1
ATOM 921 C CA . GLN A 1 114 ? -14.008 -1.596 -5.234 1 94.12 114 GLN A CA 1
ATOM 922 C C . GLN A 1 114 ? -13.336 -1.043 -3.977 1 94.12 114 GLN A C 1
ATOM 924 O O . GLN A 1 114 ? -12.203 -1.399 -3.666 1 94.12 114 GLN A O 1
ATOM 929 N N . THR A 1 115 ? -14.023 -0.177 -3.238 1 92.56 115 THR A N 1
ATOM 930 C CA . THR A 1 115 ? -13.438 0.45 -2.059 1 92.56 115 THR A CA 1
ATOM 931 C C . THR A 1 115 ? -13.102 -0.597 -1.001 1 92.56 115 THR A C 1
ATOM 933 O O . THR A 1 115 ? -12.031 -0.55 -0.396 1 92.56 115 THR A O 1
ATOM 936 N N . GLU A 1 116 ? -14 -1.554 -0.842 1 93.25 116 GLU A N 1
ATOM 937 C CA . GLU A 1 116 ? -13.789 -2.633 0.118 1 93.25 116 GLU A CA 1
ATOM 938 C C . GLU A 1 116 ? -12.586 -3.488 -0.267 1 93.25 116 GLU A C 1
ATOM 940 O O . GLU A 1 116 ? -11.75 -3.809 0.581 1 93.25 116 GLU A O 1
ATOM 945 N N . ILE A 1 117 ? -12.492 -3.793 -1.531 1 97.12 117 ILE A N 1
ATOM 946 C CA . ILE A 1 117 ? -11.375 -4.598 -2.025 1 97.12 117 ILE A CA 1
ATOM 947 C C . ILE A 1 117 ? -10.07 -3.84 -1.838 1 97.12 117 ILE A C 1
ATOM 949 O O . ILE A 1 117 ? -9.094 -4.391 -1.326 1 97.12 117 ILE A O 1
ATOM 953 N N . CYS A 1 118 ? -10.039 -2.568 -2.158 1 95.75 118 CYS A N 1
ATOM 954 C CA . CYS A 1 118 ? -8.828 -1.771 -2.057 1 95.75 118 CYS A CA 1
ATOM 955 C C . CYS A 1 118 ? -8.359 -1.662 -0.609 1 95.75 118 CYS A C 1
ATOM 957 O O . CYS A 1 118 ? -7.164 -1.732 -0.328 1 95.75 118 CYS A O 1
ATOM 959 N N . ARG A 1 119 ? -9.297 -1.544 0.283 1 94.56 119 ARG A N 1
ATOM 960 C CA . ARG A 1 119 ? -8.953 -1.495 1.701 1 94.56 119 ARG A CA 1
ATOM 961 C C . ARG A 1 119 ? -8.312 -2.801 2.156 1 94.56 119 ARG A C 1
ATOM 963 O O . ARG A 1 119 ? -7.254 -2.793 2.789 1 94.56 119 ARG A O 1
ATOM 970 N N . LEU A 1 120 ? -8.938 -3.875 1.82 1 95.5 120 LEU A N 1
ATOM 971 C CA . LEU A 1 120 ? -8.469 -5.191 2.238 1 95.5 120 LEU A CA 1
ATOM 972 C C . LEU A 1 120 ? -7.098 -5.492 1.635 1 95.5 120 LEU A C 1
ATOM 974 O O . LEU A 1 120 ? -6.227 -6.043 2.309 1 95.5 120 LEU A O 1
ATOM 978 N N . LEU A 1 121 ? -6.945 -5.078 0.354 1 97.06 121 LEU A N 1
ATOM 979 C CA . LEU A 1 121 ? -5.656 -5.297 -0.288 1 97.06 121 LEU A CA 1
ATOM 980 C C . LEU A 1 121 ? -4.562 -4.484 0.397 1 97.06 121 LEU A C 1
ATOM 982 O O . LEU A 1 121 ? -3.457 -4.98 0.617 1 97.06 121 LEU A O 1
ATOM 986 N N . SER A 1 122 ? -4.887 -3.281 0.717 1 93.19 122 SER A N 1
ATOM 987 C CA . SER A 1 122 ? -3.918 -2.449 1.424 1 93.19 122 SER A CA 1
ATOM 988 C C . SER A 1 122 ? -3.52 -3.076 2.756 1 93.19 122 SER A C 1
ATOM 990 O O . SER A 1 122 ? -2.334 -3.145 3.086 1 93.19 122 SER A O 1
ATOM 992 N N . GLN A 1 123 ? -4.469 -3.598 3.488 1 90.5 123 GLN A N 1
ATOM 993 C CA . GLN A 1 123 ? -4.211 -4.23 4.777 1 90.5 123 GLN A CA 1
ATOM 994 C C . GLN A 1 123 ? -3.326 -5.465 4.617 1 90.5 123 GLN A C 1
ATOM 996 O O . GLN A 1 123 ? -2.373 -5.652 5.379 1 90.5 123 GLN A O 1
ATOM 1001 N N . LEU A 1 124 ? -3.68 -6.195 3.656 1 92.12 124 LEU A N 1
ATOM 1002 C CA . LEU A 1 124 ? -2.914 -7.414 3.434 1 92.12 124 LEU A CA 1
ATOM 1003 C C . LEU A 1 124 ? -1.47 -7.09 3.064 1 92.12 124 LEU A C 1
ATOM 1005 O O . LEU A 1 124 ? -0.538 -7.715 3.576 1 92.12 124 LEU A O 1
ATOM 1009 N N . HIS A 1 125 ? -1.298 -6.121 2.193 1 90.44 125 HIS A N 1
ATOM 1010 C CA . HIS A 1 125 ? 0.045 -5.797 1.726 1 90.44 125 HIS A CA 1
ATOM 1011 C C . HIS A 1 125 ? 0.874 -5.156 2.834 1 90.44 125 HIS A C 1
ATOM 1013 O O . HIS A 1 125 ? 2.098 -5.297 2.859 1 90.44 125 HIS A O 1
ATOM 1019 N N . GLU A 1 126 ? 0.212 -4.512 3.744 1 82.81 126 GLU A N 1
ATOM 1020 C CA . GLU A 1 126 ? 0.927 -4.051 4.93 1 82.81 126 GLU A CA 1
ATOM 1021 C C . GLU A 1 126 ? 1.505 -5.227 5.715 1 82.81 126 GLU A C 1
ATOM 1023 O O . GLU A 1 126 ? 2.664 -5.188 6.137 1 82.81 126 GLU A O 1
ATOM 1028 N N . ALA A 1 127 ? 0.704 -6.234 5.883 1 77.38 127 ALA A N 1
ATOM 1029 C CA . ALA A 1 127 ? 1.13 -7.426 6.613 1 77.38 127 ALA A CA 1
ATOM 1030 C C . ALA A 1 127 ? 2.24 -8.156 5.867 1 77.38 127 ALA A C 1
ATOM 1032 O O . ALA A 1 127 ? 3.236 -8.57 6.469 1 77.38 127 ALA A O 1
ATOM 1033 N N . LEU A 1 128 ? 2.07 -8.258 4.543 1 79.06 128 LEU A N 1
ATOM 1034 C CA . LEU A 1 128 ? 3.035 -8.984 3.721 1 79.06 128 LEU A CA 1
ATOM 1035 C C . LEU A 1 128 ? 4.387 -8.273 3.719 1 79.06 128 LEU A C 1
ATOM 1037 O O . LEU A 1 128 ? 5.434 -8.922 3.732 1 79.06 128 LEU A O 1
ATOM 1041 N N . ASP A 1 129 ? 4.375 -7.035 3.645 1 72.62 129 ASP A N 1
ATOM 1042 C CA . ASP A 1 129 ? 5.605 -6.25 3.613 1 72.62 129 ASP A CA 1
ATOM 1043 C C . ASP A 1 129 ? 6.371 -6.375 4.93 1 72.62 129 ASP A C 1
ATOM 1045 O O . ASP A 1 129 ? 7.602 -6.363 4.945 1 72.62 129 ASP A O 1
ATOM 1049 N N . ARG A 1 130 ? 5.703 -6.566 5.852 1 61.69 130 ARG A N 1
ATOM 1050 C CA . ARG A 1 130 ? 6.336 -6.66 7.16 1 61.69 130 ARG A CA 1
ATOM 1051 C C . ARG A 1 130 ? 6.891 -8.055 7.402 1 61.69 130 ARG A C 1
ATOM 1053 O O . ARG A 1 130 ? 7.863 -8.227 8.141 1 61.69 130 ARG A O 1
ATOM 1060 N N . TYR A 1 131 ? 6.25 -9.094 6.738 1 55.75 131 TYR A N 1
ATOM 1061 C CA . TYR A 1 131 ? 6.75 -10.461 6.797 1 55.75 131 TYR A CA 1
ATOM 1062 C C . TYR A 1 131 ? 8.062 -10.594 6.035 1 55.75 131 TYR A C 1
ATOM 1064 O O . TYR A 1 131 ? 8.969 -11.312 6.469 1 55.75 131 TYR A O 1
ATOM 1072 N N . GLY A 1 132 ? 8.164 -10.172 4.758 1 49.97 132 GLY A N 1
ATOM 1073 C CA . GLY A 1 132 ? 9.305 -10.328 3.865 1 49.97 132 GLY A CA 1
ATOM 1074 C C . GLY A 1 132 ? 10.555 -9.641 4.367 1 49.97 132 GLY A C 1
ATOM 1075 O O . GLY A 1 132 ? 11.672 -10.008 3.986 1 49.97 132 GLY A O 1
ATOM 1076 N N . ALA A 1 133 ? 10.461 -8.609 4.992 1 42.44 133 ALA A N 1
ATOM 1077 C CA . ALA A 1 133 ? 11.633 -7.859 5.426 1 42.44 133 ALA A CA 1
ATOM 1078 C C . ALA A 1 133 ? 12.484 -8.68 6.391 1 42.44 133 ALA A C 1
ATOM 1080 O O . ALA A 1 133 ? 13.633 -8.328 6.668 1 42.44 133 ALA A O 1
ATOM 1081 N N . ALA A 1 134 ? 12.141 -9.977 6.723 1 36.09 134 ALA A N 1
ATOM 1082 C CA . ALA A 1 134 ? 12.891 -10.75 7.715 1 36.09 134 ALA A CA 1
ATOM 1083 C C . ALA A 1 134 ? 13.953 -11.617 7.047 1 36.09 134 ALA A C 1
ATOM 1085 O O . ALA A 1 134 ? 13.852 -12.844 7.051 1 36.09 134 ALA A O 1
ATOM 1086 N N . ASN A 1 135 ? 14.445 -11.414 5.855 1 35.06 135 ASN A N 1
ATOM 1087 C CA . ASN A 1 135 ? 15.344 -12.391 5.262 1 35.06 135 ASN A CA 1
ATOM 1088 C C . ASN A 1 135 ? 16.734 -12.328 5.891 1 35.06 135 ASN A C 1
ATOM 1090 O O . ASN A 1 135 ? 17.375 -11.273 5.879 1 35.06 135 ASN A O 1
ATOM 1094 N N . PRO A 1 136 ? 17.297 -13.352 6.516 1 37.16 136 PRO A N 1
ATOM 1095 C CA . PRO A 1 136 ? 18.578 -13.555 7.215 1 37.16 136 PRO A CA 1
ATOM 1096 C C . PRO A 1 136 ? 19.781 -13.461 6.281 1 37.16 136 PRO A C 1
ATOM 1098 O O . PRO A 1 136 ? 20.906 -13.234 6.742 1 37.16 136 PRO A O 1
ATOM 1101 N N . THR A 1 137 ? 19.703 -13.648 4.992 1 41.81 137 THR A N 1
ATOM 1102 C CA . THR A 1 137 ? 20.844 -14.031 4.156 1 41.81 137 THR A CA 1
ATOM 1103 C C . THR A 1 137 ? 21.812 -12.867 4 1 41.81 137 THR A C 1
ATOM 1105 O O . THR A 1 137 ? 22.969 -13.062 3.609 1 41.81 137 THR A O 1
ATOM 1108 N N . VAL A 1 138 ? 21.562 -11.734 4.328 1 44.94 138 VAL A N 1
ATOM 1109 C CA . VAL A 1 138 ? 22.438 -10.602 4.023 1 44.94 138 VAL A CA 1
ATOM 1110 C C . VAL A 1 138 ? 23.703 -10.688 4.867 1 44.94 138 VAL A C 1
ATOM 1112 O O . VAL A 1 138 ? 24.797 -10.336 4.402 1 44.94 138 VAL A O 1
ATOM 1115 N N . ASP A 1 139 ? 23.578 -11.219 6.02 1 45.97 139 ASP A N 1
ATOM 1116 C CA . ASP A 1 139 ? 24.75 -11.336 6.867 1 45.97 139 ASP A CA 1
ATOM 1117 C C . ASP A 1 139 ? 25.828 -12.195 6.199 1 45.97 139 ASP A C 1
ATOM 1119 O O . ASP A 1 139 ? 27.016 -11.875 6.27 1 45.97 139 ASP A O 1
ATOM 1123 N N . ASP A 1 140 ? 25.438 -13.211 5.598 1 46.28 140 ASP A N 1
ATOM 1124 C CA . ASP A 1 140 ? 26.422 -14.109 4.98 1 46.28 140 ASP A CA 1
ATOM 1125 C C . ASP A 1 140 ? 27.094 -13.445 3.789 1 46.28 140 ASP A C 1
ATOM 1127 O O . ASP A 1 140 ? 28.297 -13.625 3.568 1 46.28 140 ASP A O 1
ATOM 1131 N N . LEU A 1 141 ? 26.422 -12.609 3.074 1 47.5 141 LEU A N 1
ATOM 1132 C CA . LEU A 1 141 ? 27.016 -11.984 1.896 1 47.5 141 LEU A CA 1
ATOM 1133 C C . LEU A 1 141 ? 28.016 -10.898 2.295 1 47.5 141 LEU A C 1
ATOM 1135 O O . LEU A 1 141 ? 28.984 -10.656 1.582 1 47.5 141 LEU A O 1
ATOM 1139 N N . LEU A 1 142 ? 27.688 -10.367 3.395 1 51.56 142 LEU A N 1
ATOM 1140 C CA . LEU A 1 142 ? 28.578 -9.305 3.873 1 51.56 142 LEU A CA 1
ATOM 1141 C C . LEU A 1 142 ? 29.891 -9.875 4.375 1 51.56 142 LEU A C 1
ATOM 1143 O O . LEU A 1 142 ? 30.891 -9.148 4.48 1 51.56 142 LEU A O 1
ATOM 1147 N N . THR A 1 143 ? 29.859 -11.109 4.613 1 49.12 143 THR A N 1
ATOM 1148 C CA . THR A 1 143 ? 31.125 -11.727 4.996 1 49.12 143 THR A CA 1
ATOM 1149 C C . THR A 1 143 ? 32 -11.984 3.766 1 49.12 143 THR A C 1
ATOM 1151 O O . THR A 1 143 ? 33.188 -12.336 3.891 1 49.12 143 THR A O 1
ATOM 1154 N N . ASN A 1 144 ? 31.344 -11.812 2.58 1 43.44 144 ASN A N 1
ATOM 1155 C CA . ASN A 1 144 ? 32.156 -12.016 1.385 1 43.44 144 ASN A CA 1
ATOM 1156 C C . ASN A 1 144 ? 33.031 -10.805 1.088 1 43.44 144 ASN A C 1
ATOM 1158 O O . ASN A 1 144 ? 32.531 -9.68 0.977 1 43.44 144 ASN A O 1
ATOM 1162 N N . HIS A 1 145 ? 34.281 -10.953 1.241 1 47.31 145 HIS A N 1
ATOM 1163 C CA . HIS A 1 145 ? 35.344 -9.969 1.102 1 47.31 145 HIS A CA 1
ATOM 1164 C C . HIS A 1 145 ? 35.5 -9.531 -0.35 1 47.31 145 HIS A C 1
ATOM 1166 O O . HIS A 1 145 ? 36.25 -8.602 -0.644 1 47.31 145 HIS A O 1
ATOM 1172 N N . ASP A 1 146 ? 34.938 -10.289 -1.375 1 48.12 146 ASP A N 1
ATOM 1173 C CA . ASP A 1 146 ? 35.156 -9.945 -2.777 1 48.12 146 ASP A CA 1
ATOM 1174 C C . ASP A 1 146 ? 34 -9.102 -3.322 1 48.12 146 ASP A C 1
ATOM 1176 O O . ASP A 1 146 ? 33.656 -9.219 -4.496 1 48.12 146 ASP A O 1
ATOM 1180 N N . ILE A 1 147 ? 33.344 -8.609 -2.564 1 50.44 147 ILE A N 1
ATOM 1181 C CA . ILE A 1 147 ? 32.281 -7.762 -3.062 1 50.44 147 ILE A CA 1
ATOM 1182 C C . ILE A 1 147 ? 32.719 -6.305 -3.088 1 50.44 147 ILE A C 1
ATOM 1184 O O . ILE A 1 147 ? 33.625 -5.918 -2.334 1 50.44 147 ILE A O 1
ATOM 1188 N N . THR A 1 148 ? 32.406 -5.719 -4.203 1 49.69 148 THR A N 1
ATOM 1189 C CA . THR A 1 148 ? 32.781 -4.312 -4.305 1 49.69 148 THR A CA 1
ATOM 1190 C C . THR A 1 148 ? 32.219 -3.52 -3.121 1 49.69 148 THR A C 1
ATOM 1192 O O . THR A 1 148 ? 31.266 -3.943 -2.469 1 49.69 148 THR A O 1
ATOM 1195 N N . PRO A 1 149 ? 32.938 -2.582 -2.697 1 50.84 149 PRO A N 1
ATOM 1196 C CA . PRO A 1 149 ? 32.469 -1.762 -1.57 1 50.84 149 PRO A CA 1
ATOM 1197 C C . PRO A 1 149 ? 31.016 -1.331 -1.7 1 50.84 149 PRO A C 1
ATOM 1199 O O . PRO A 1 149 ? 30.281 -1.311 -0.707 1 50.84 149 PRO A O 1
ATOM 1202 N N . SER A 1 150 ? 30.688 -1.244 -2.883 1 46 150 SER A N 1
ATOM 1203 C CA . SER A 1 150 ? 29.297 -0.843 -3.121 1 46 150 SER A CA 1
ATOM 1204 C C . SER A 1 150 ? 28.344 -1.996 -2.859 1 46 150 SER A C 1
ATOM 1206 O O . SER A 1 150 ? 27.281 -1.8 -2.268 1 46 150 SER A O 1
ATOM 1208 N N . HIS A 1 151 ? 28.891 -3.129 -3.191 1 51.03 151 HIS A N 1
ATOM 1209 C CA . HIS A 1 151 ? 28.078 -4.324 -2.961 1 51.03 151 HIS A CA 1
ATOM 1210 C C . HIS A 1 151 ? 28 -4.66 -1.477 1 51.03 151 HIS A C 1
ATOM 1212 O O . HIS A 1 151 ? 26.953 -5.051 -0.976 1 51.03 151 HIS A O 1
ATOM 1218 N N . ARG A 1 152 ? 29.078 -4.586 -0.868 1 51.44 152 ARG A N 1
ATOM 1219 C CA . ARG A 1 152 ? 29.109 -4.84 0.568 1 51.44 152 ARG A CA 1
ATOM 1220 C C . ARG A 1 152 ? 28.188 -3.895 1.318 1 51.44 152 ARG A C 1
ATOM 1222 O O . ARG A 1 152 ? 27.453 -4.32 2.217 1 51.44 152 ARG A O 1
ATOM 1229 N N . GLN A 1 153 ? 28.25 -2.863 0.908 1 48.06 153 GLN A N 1
ATOM 1230 C CA . GLN A 1 153 ? 27.406 -1.857 1.53 1 48.06 153 GLN A CA 1
ATOM 1231 C C . GLN A 1 153 ? 25.922 -2.176 1.309 1 48.06 153 GLN A C 1
ATOM 1233 O O . GLN A 1 153 ? 25.109 -2.023 2.219 1 48.06 153 GLN A O 1
ATOM 1238 N N . ALA A 1 154 ? 25.734 -2.75 0.219 1 45.78 154 ALA A N 1
ATOM 1239 C CA . ALA A 1 154 ? 24.375 -3.168 -0.113 1 45.78 154 ALA A CA 1
ATOM 1240 C C . ALA A 1 154 ? 23.953 -4.367 0.729 1 45.78 154 ALA A C 1
ATOM 1242 O O . ALA A 1 154 ? 22.812 -4.426 1.208 1 45.78 154 ALA A O 1
ATOM 1243 N N . LEU A 1 155 ? 24.875 -5.195 0.967 1 52.06 155 LEU A N 1
ATOM 1244 C CA . LEU A 1 155 ? 24.625 -6.402 1.743 1 52.06 155 LEU A CA 1
ATOM 1245 C C . LEU A 1 155 ? 24.469 -6.074 3.225 1 52.06 155 LEU A C 1
ATOM 1247 O O . LEU A 1 155 ? 23.641 -6.656 3.914 1 52.06 155 LEU A O 1
ATOM 1251 N N . GLU A 1 156 ? 25.266 -5.293 3.652 1 54.38 156 GLU A N 1
ATOM 1252 C CA . GLU A 1 156 ? 25.188 -4.875 5.051 1 54.38 156 GLU A CA 1
ATOM 1253 C C . GLU A 1 156 ? 23.859 -4.16 5.336 1 54.38 156 GLU A C 1
ATOM 1255 O O . GLU A 1 156 ? 23.25 -4.367 6.387 1 54.38 156 GLU A O 1
ATOM 1260 N N . TYR A 1 157 ? 23.453 -3.648 4.316 1 43.97 157 TYR A N 1
ATOM 1261 C CA . TYR A 1 157 ? 22.172 -2.965 4.375 1 43.97 157 TYR A CA 1
ATOM 1262 C C . TYR A 1 157 ? 21.031 -3.967 4.477 1 43.97 157 TYR A C 1
ATOM 1264 O O . TYR A 1 157 ? 20.141 -3.818 5.32 1 43.97 157 TYR A O 1
ATOM 1272 N N . LYS A 1 158 ? 21.156 -4.883 3.732 1 44.97 158 LYS A N 1
ATOM 1273 C CA . LYS A 1 158 ? 20.156 -5.953 3.707 1 44.97 158 LYS A CA 1
ATOM 1274 C C . LYS A 1 158 ? 20.188 -6.762 5 1 44.97 158 LYS A C 1
ATOM 1276 O O . LYS A 1 158 ? 19.141 -7.141 5.527 1 44.97 158 LYS A O 1
ATOM 1281 N N . ARG A 1 159 ? 21.344 -7.078 5.449 1 50.38 159 ARG A N 1
ATOM 1282 C CA . ARG A 1 159 ? 21.516 -7.828 6.691 1 50.38 159 ARG A CA 1
ATOM 1283 C C . ARG A 1 159 ? 20.875 -7.094 7.867 1 50.38 159 ARG A C 1
ATOM 1285 O O . ARG A 1 159 ? 20.172 -7.699 8.672 1 50.38 159 ARG A O 1
ATOM 1292 N N . ASP A 1 160 ? 21.078 -6.016 7.953 1 47.41 160 ASP A N 1
ATOM 1293 C CA . ASP A 1 160 ? 20.609 -5.215 9.086 1 47.41 160 ASP A CA 1
ATOM 1294 C C . ASP A 1 160 ? 19.094 -5.027 9.031 1 47.41 160 ASP A C 1
ATOM 1296 O O . ASP A 1 160 ? 18.422 -5.078 10.062 1 47.41 160 ASP A O 1
ATOM 1300 N N . CYS A 1 161 ? 18.531 -5.031 7.84 1 43.03 161 CYS A N 1
ATOM 1301 C CA . CYS A 1 161 ? 17.094 -5.031 7.621 1 43.03 161 CYS A CA 1
ATOM 1302 C C . CYS A 1 161 ? 16.484 -6.375 8.008 1 43.03 161 CYS A C 1
ATOM 1304 O O . CYS A 1 161 ? 15.438 -6.422 8.664 1 43.03 161 CYS A O 1
ATOM 1306 N N . GLN A 1 162 ? 17.156 -7.5 7.625 1 44.47 162 GLN A N 1
ATOM 1307 C CA . GLN A 1 162 ? 16.688 -8.859 7.887 1 44.47 162 GLN A CA 1
ATOM 1308 C C . GLN A 1 162 ? 16.812 -9.203 9.367 1 44.47 162 GLN A C 1
ATOM 1310 O O . GLN A 1 162 ? 15.93 -9.875 9.922 1 44.47 162 GLN A O 1
ATOM 1315 N N . ARG A 1 163 ? 17.828 -9.016 9.922 1 45.16 163 ARG A N 1
ATOM 1316 C CA . ARG A 1 163 ? 18.031 -9.344 11.328 1 45.16 163 ARG A CA 1
ATOM 1317 C C . ARG A 1 163 ? 17 -8.648 12.203 1 45.16 163 ARG A C 1
ATOM 1319 O O . ARG A 1 163 ? 16.438 -9.25 13.125 1 45.16 163 ARG A O 1
ATOM 1326 N N . LYS A 1 164 ? 16.703 -7.492 11.906 1 41.72 164 LYS A N 1
ATOM 1327 C CA . LYS A 1 164 ? 15.75 -6.711 12.68 1 41.72 164 LYS A CA 1
ATOM 1328 C C . LYS A 1 164 ? 14.328 -7.227 12.484 1 41.72 164 LYS A C 1
ATOM 1330 O O . LYS A 1 164 ? 13.555 -7.32 13.438 1 41.72 164 LYS A O 1
ATOM 1335 N N . GLN A 1 165 ? 13.969 -7.625 11.305 1 39.94 165 GLN A N 1
ATOM 1336 C CA . GLN A 1 165 ? 12.68 -8.227 11.008 1 39.94 165 GLN A CA 1
ATOM 1337 C C . GLN A 1 165 ? 12.555 -9.609 11.641 1 39.94 165 GLN A C 1
ATOM 1339 O O . GLN A 1 165 ? 11.492 -9.969 12.156 1 39.94 165 GLN A O 1
ATOM 1344 N N . ARG A 1 166 ? 13.5 -10.352 11.492 1 40.38 166 ARG A N 1
ATOM 1345 C CA . ARG A 1 166 ? 13.461 -11.664 12.125 1 40.38 166 ARG A CA 1
ATOM 1346 C C . ARG A 1 166 ? 13.289 -11.539 13.633 1 40.38 166 ARG A C 1
ATOM 1348 O O . ARG A 1 166 ? 12.523 -12.289 14.242 1 40.38 166 ARG A O 1
ATOM 1355 N N . GLU A 1 167 ? 14.07 -10.742 14.141 1 41.72 167 GLU A N 1
ATOM 1356 C CA . GLU A 1 167 ? 13.961 -10.602 15.594 1 41.72 167 GLU A CA 1
ATOM 1357 C C . GLU A 1 167 ? 12.594 -10.055 15.992 1 41.72 167 GLU A C 1
ATOM 1359 O O . GLU A 1 167 ? 12.008 -10.5 16.984 1 41.72 167 GLU A O 1
ATOM 1364 N N . LEU A 1 168 ? 12.148 -9.117 15.312 1 38.97 168 LEU A N 1
ATOM 1365 C CA . LEU A 1 168 ? 10.82 -8.586 15.586 1 38.97 168 LEU A CA 1
ATOM 1366 C C . LEU A 1 168 ? 9.742 -9.625 15.305 1 38.97 168 LEU A C 1
ATOM 1368 O O . LEU A 1 168 ? 8.805 -9.781 16.094 1 38.97 168 LEU A O 1
ATOM 1372 N N . VAL A 1 169 ? 9.82 -10.234 14.102 1 38 169 VAL A N 1
ATOM 1373 C CA . VAL A 1 169 ? 8.898 -11.344 13.836 1 38 169 VAL A CA 1
ATOM 1374 C C . VAL A 1 169 ? 9.141 -12.469 14.836 1 38 169 VAL A C 1
ATOM 1376 O O . VAL A 1 169 ? 8.188 -13.078 15.336 1 38 169 VAL A O 1
ATOM 1379 N N . SER A 1 170 ? 10.281 -12.781 14.977 1 37.31 170 SER A N 1
ATOM 1380 C CA . SER A 1 170 ? 10.57 -13.859 15.922 1 37.31 170 SER A CA 1
ATOM 1381 C C . SER A 1 170 ? 10.156 -13.477 17.344 1 37.31 170 SER A C 1
ATOM 1383 O O . SER A 1 170 ? 9.641 -14.305 18.094 1 37.31 170 SER A O 1
ATOM 1385 N N . MET A 1 171 ? 10.703 -12.391 17.812 1 36.47 171 MET A N 1
ATOM 1386 C CA . MET A 1 171 ? 10.305 -12.023 19.156 1 36.47 171 MET A CA 1
ATOM 1387 C C . MET A 1 171 ? 8.805 -11.766 19.234 1 36.47 171 MET A C 1
ATOM 1389 O O . MET A 1 171 ? 8.156 -12.109 20.234 1 36.47 171 MET A O 1
ATOM 1393 N N . ASN A 1 172 ? 8.336 -10.961 18.391 1 36.25 172 ASN A N 1
ATOM 1394 C CA . ASN A 1 172 ? 6.883 -10.852 18.359 1 36.25 172 ASN A CA 1
ATOM 1395 C C . ASN A 1 172 ? 6.23 -12.156 17.891 1 36.25 172 ASN A C 1
ATOM 1397 O O . ASN A 1 172 ? 5.035 -12.359 18.094 1 36.25 172 ASN A O 1
ATOM 1401 N N . LEU A 1 173 ? 6.941 -12.93 17.219 1 34.69 173 LEU A N 1
ATOM 1402 C CA . LEU A 1 173 ? 6.508 -14.312 17.078 1 34.69 173 LEU A CA 1
ATOM 1403 C C . LEU A 1 173 ? 6.602 -15.047 18.422 1 34.69 173 LEU A C 1
ATOM 1405 O O . LEU A 1 173 ? 5.934 -16.062 18.625 1 34.69 173 LEU A O 1
ATOM 1409 N N . SER A 1 174 ? 7.637 -14.922 19.078 1 32.38 174 SER A N 1
ATOM 1410 C CA . SER A 1 174 ? 7.438 -15.633 20.344 1 32.38 174 SER A CA 1
ATOM 1411 C C . SER A 1 174 ? 6.188 -15.148 21.062 1 32.38 174 SER A C 1
ATOM 1413 O O . SER A 1 174 ? 5.496 -15.93 21.719 1 32.38 174 SER A O 1
ATOM 1415 N N . ASP A 1 175 ? 6.074 -13.781 21.422 1 31.91 175 ASP A N 1
ATOM 1416 C CA . ASP A 1 175 ? 4.68 -13.438 21.688 1 31.91 175 ASP A CA 1
ATOM 1417 C C . ASP A 1 175 ? 3.908 -13.227 20.391 1 31.91 175 ASP A C 1
ATOM 1419 O O . ASP A 1 175 ? 3.83 -12.109 19.875 1 31.91 175 ASP A O 1
ATOM 1423 N N . GLY A 1 176 ? 3.945 -13.812 19.094 1 40.69 176 GLY A N 1
ATOM 1424 C CA . GLY A 1 176 ? 3.305 -14.336 17.891 1 40.69 176 GLY A CA 1
ATOM 1425 C C . GLY A 1 176 ? 1.924 -13.758 17.656 1 40.69 176 GLY A C 1
ATOM 1426 O O . GLY A 1 176 ? 1.26 -14.109 16.672 1 40.69 176 GLY A O 1
ATOM 1427 N N . GLN A 1 177 ? 1.416 -13.211 18.516 1 42.84 177 GLN A N 1
ATOM 1428 C CA . GLN A 1 177 ? -0.006 -12.914 18.641 1 42.84 177 GLN A CA 1
ATOM 1429 C C . GLN A 1 177 ? -0.413 -11.75 17.734 1 42.84 177 GLN A C 1
ATOM 1431 O O . GLN A 1 177 ? -1.498 -11.766 17.156 1 42.84 177 GLN A O 1
ATOM 1436 N N . SER A 1 178 ? 0.58 -10.734 17.547 1 50.78 178 SER A N 1
ATOM 1437 C CA . SER A 1 178 ? -0.034 -9.531 17 1 50.78 178 SER A CA 1
ATOM 1438 C C . SER A 1 178 ? -0.081 -9.586 15.469 1 50.78 178 SER A C 1
ATOM 1440 O O . SER A 1 178 ? -1.125 -9.336 14.867 1 50.78 178 SER A O 1
ATOM 1442 N N . MET A 1 179 ? 1.126 -9.852 14.688 1 55.88 179 MET A N 1
ATOM 1443 C CA . MET A 1 179 ? 1.034 -10.016 13.242 1 55.88 179 MET A CA 1
ATOM 1444 C C . MET A 1 179 ? 0.075 -11.148 12.883 1 55.88 179 MET A C 1
ATOM 1446 O O . MET A 1 179 ? -0.7 -11.031 11.93 1 55.88 179 MET A O 1
ATOM 1450 N N . THR A 1 180 ? 0.157 -11.922 13.758 1 65.88 180 THR A N 1
ATOM 1451 C CA . THR A 1 180 ? -0.754 -13.055 13.641 1 65.88 180 THR A CA 1
ATOM 1452 C C . THR A 1 180 ? -2.199 -12.609 13.836 1 65.88 180 THR A C 1
ATOM 1454 O O . THR A 1 180 ? -3.092 -13.039 13.102 1 65.88 180 THR A O 1
ATOM 1457 N N . ALA A 1 181 ? -2.24 -11.57 14.602 1 73.69 181 ALA A N 1
ATOM 1458 C CA . ALA A 1 181 ? -3.604 -11.133 14.883 1 73.69 181 ALA A CA 1
ATOM 1459 C C . ALA A 1 181 ? -4.199 -10.383 13.695 1 73.69 181 ALA A C 1
ATOM 1461 O O . ALA A 1 181 ? -5.375 -10.562 13.367 1 73.69 181 ALA A O 1
ATOM 1462 N N . GLN A 1 182 ? -3.367 -9.648 13.023 1 77.5 182 GLN A N 1
ATOM 1463 C CA . GLN A 1 182 ? -3.834 -8.906 11.859 1 77.5 182 GLN A CA 1
ATOM 1464 C C . GLN A 1 182 ? -4.168 -9.844 10.703 1 77.5 182 GLN A C 1
ATOM 1466 O O . GLN A 1 182 ? -5.164 -9.641 10.008 1 77.5 182 GLN A O 1
ATOM 1471 N N . SER A 1 183 ? -3.328 -10.805 10.578 1 83.5 183 SER A N 1
ATOM 1472 C CA . SER A 1 183 ? -3.58 -11.781 9.531 1 83.5 183 SER A CA 1
ATOM 1473 C C . SER A 1 183 ? -4.855 -12.57 9.805 1 83.5 183 SER A C 1
ATOM 1475 O O . SER A 1 183 ? -5.664 -12.797 8.898 1 83.5 183 SER A O 1
ATOM 1477 N N . ILE A 1 184 ? -5.043 -12.875 11.055 1 85.81 184 ILE A N 1
ATOM 1478 C CA . ILE A 1 184 ? -6.23 -13.617 11.453 1 85.81 184 ILE A CA 1
ATOM 1479 C C . ILE A 1 184 ? -7.473 -12.758 11.25 1 85.81 184 ILE A C 1
ATOM 1481 O O . ILE A 1 184 ? -8.484 -13.234 10.719 1 85.81 184 ILE A O 1
ATOM 1485 N N . ALA A 1 185 ? -7.391 -11.531 11.656 1 86.81 185 ALA A N 1
ATOM 1486 C CA . ALA A 1 185 ? -8.508 -10.609 11.477 1 86.81 185 ALA A CA 1
ATOM 1487 C C . ALA A 1 185 ? -8.852 -10.453 9.992 1 86.81 185 ALA A C 1
ATOM 1489 O O . ALA A 1 185 ? -10.023 -10.414 9.617 1 86.81 185 ALA A O 1
ATOM 1490 N N . PHE A 1 186 ? -7.824 -10.367 9.211 1 91.31 186 PHE A N 1
ATOM 1491 C CA . PHE A 1 186 ? -8.016 -10.273 7.766 1 91.31 186 PHE A CA 1
ATOM 1492 C C . PHE A 1 186 ? -8.727 -11.516 7.23 1 91.31 186 PHE A C 1
ATOM 1494 O O . PHE A 1 186 ? -9.719 -11.398 6.516 1 91.31 186 PHE A O 1
ATOM 1501 N N . LEU A 1 187 ? -8.258 -12.664 7.633 1 94.5 187 LEU A N 1
ATOM 1502 C CA . LEU A 1 187 ? -8.82 -13.922 7.152 1 94.5 187 LEU A CA 1
ATOM 1503 C C . LEU A 1 187 ? -10.266 -14.086 7.629 1 94.5 187 LEU A C 1
ATOM 1505 O O . LEU A 1 187 ? -11.117 -14.555 6.879 1 94.5 187 LEU A O 1
ATOM 1509 N N . ASN A 1 188 ? -10.516 -13.648 8.805 1 92.94 188 ASN A N 1
ATOM 1510 C CA . ASN A 1 188 ? -11.875 -13.727 9.312 1 92.94 188 ASN A CA 1
ATOM 1511 C C . ASN A 1 188 ? -12.812 -12.797 8.547 1 92.94 188 ASN A C 1
ATOM 1513 O O . ASN A 1 188 ? -13.977 -13.141 8.305 1 92.94 188 ASN A O 1
ATOM 1517 N N . GLU A 1 189 ? -12.32 -11.688 8.203 1 94.31 189 GLU A N 1
ATOM 1518 C CA . GLU A 1 189 ? -13.133 -10.773 7.406 1 94.31 189 GLU A CA 1
ATOM 1519 C C . GLU A 1 189 ? -13.453 -11.367 6.039 1 94.31 189 GLU A C 1
ATOM 1521 O O . GLU A 1 189 ? -14.555 -11.188 5.516 1 94.31 189 GLU A O 1
ATOM 1526 N N . ILE A 1 190 ? -12.539 -12.078 5.449 1 96.88 190 ILE A N 1
ATOM 1527 C CA . ILE A 1 190 ? -12.766 -12.727 4.16 1 96.88 190 ILE A CA 1
ATOM 1528 C C . ILE A 1 190 ? -13.852 -13.797 4.305 1 96.88 190 ILE A C 1
ATOM 1530 O O . ILE A 1 190 ? -14.711 -13.938 3.43 1 96.88 190 ILE A O 1
ATOM 1534 N N . VAL A 1 191 ? -13.805 -14.516 5.426 1 95.62 191 VAL A N 1
ATOM 1535 C CA . VAL A 1 191 ? -14.828 -15.516 5.684 1 95.62 191 VAL A CA 1
ATOM 1536 C C . VAL A 1 191 ? -16.203 -14.859 5.719 1 95.62 191 VAL A C 1
ATOM 1538 O O . VAL A 1 191 ? -17.156 -15.344 5.102 1 95.62 191 VAL A O 1
ATOM 1541 N N . GLU A 1 192 ? -16.281 -13.766 6.363 1 94.56 192 GLU A N 1
ATOM 1542 C CA . GLU A 1 192 ? -17.547 -13.047 6.469 1 94.56 192 GLU A CA 1
ATOM 1543 C C . GLU A 1 192 ? -18.031 -12.562 5.102 1 94.56 192 GLU A C 1
ATOM 1545 O O . GLU A 1 192 ? -19.219 -12.633 4.797 1 94.56 192 GLU A O 1
ATOM 1550 N N . LEU A 1 193 ? -17.141 -12.117 4.293 1 95.75 193 LEU A N 1
ATOM 1551 C CA . LEU A 1 193 ? -17.5 -11.664 2.951 1 95.75 193 LEU A CA 1
ATOM 1552 C C . LEU A 1 193 ? -18.031 -12.82 2.105 1 95.75 193 LEU A C 1
ATOM 1554 O O . LEU A 1 193 ? -19.016 -12.664 1.398 1 95.75 193 LEU A O 1
ATOM 1558 N N . ARG A 1 194 ? -17.359 -13.906 2.227 1 95.94 194 ARG A N 1
ATOM 1559 C CA . ARG A 1 194 ? -17.781 -15.07 1.452 1 95.94 194 ARG A CA 1
ATOM 1560 C C . ARG A 1 194 ? -19.172 -15.539 1.881 1 95.94 194 ARG A C 1
ATOM 1562 O O . ARG A 1 194 ? -19.984 -15.922 1.042 1 95.94 194 ARG A O 1
ATOM 1569 N N . GLU A 1 195 ? -19.406 -15.492 3.143 1 94.69 195 GLU A N 1
ATOM 1570 C CA . GLU A 1 195 ? -20.719 -15.883 3.648 1 94.69 195 GLU A CA 1
ATOM 1571 C C . GLU A 1 195 ? -21.797 -14.922 3.16 1 94.69 195 GLU A C 1
ATOM 1573 O O . GLU A 1 195 ? -22.906 -15.352 2.816 1 94.69 195 GLU A O 1
ATOM 1578 N N . LYS A 1 196 ? -21.453 -13.727 3.07 1 95.44 196 LYS A N 1
ATOM 1579 C CA . LYS A 1 196 ? -22.406 -12.688 2.707 1 95.44 196 LYS A CA 1
ATOM 1580 C C . LYS A 1 196 ? -22.672 -12.688 1.205 1 95.44 196 LYS A C 1
ATOM 1582 O O . LYS A 1 196 ? -23.812 -12.516 0.775 1 95.44 196 LYS A O 1
ATOM 1587 N N . TYR A 1 197 ? -21.688 -12.953 0.365 1 95.56 197 TYR A N 1
ATOM 1588 C CA . TYR A 1 197 ? -21.844 -12.672 -1.059 1 95.56 197 TYR A CA 1
ATOM 1589 C C . TYR A 1 197 ? -21.781 -13.961 -1.872 1 95.56 197 TYR A C 1
ATOM 1591 O O . TYR A 1 197 ? -22.484 -14.094 -2.879 1 95.56 197 TYR A O 1
ATOM 1599 N N . SER A 1 198 ? -20.859 -14.836 -1.516 1 92.12 198 SER A N 1
ATOM 1600 C CA . SER A 1 198 ? -20.641 -16.031 -2.33 1 92.12 198 SER A CA 1
ATOM 1601 C C . SER A 1 198 ? -21.844 -16.953 -2.303 1 92.12 198 SER A C 1
ATOM 1603 O O . SER A 1 198 ? -22.234 -17.5 -3.336 1 92.12 198 SER A O 1
ATOM 1605 N N . LYS A 1 199 ? -22.422 -17.125 -1.074 1 87.31 199 LYS A N 1
ATOM 1606 C CA . LYS A 1 199 ? -23.562 -18 -0.853 1 87.31 199 LYS A CA 1
ATOM 1607 C C . LYS A 1 199 ? -23.328 -19.375 -1.477 1 87.31 199 LYS A C 1
ATOM 1609 O O . LYS A 1 199 ? -24.156 -19.875 -2.238 1 87.31 199 LYS A O 1
ATOM 1614 N N . GLY A 1 200 ? -22.125 -20.016 -1.226 1 86.19 200 GLY A N 1
ATOM 1615 C CA . GLY A 1 200 ? -21.781 -21.344 -1.675 1 86.19 200 GLY A CA 1
ATOM 1616 C C . GLY A 1 200 ? -21.125 -21.375 -3.039 1 86.19 200 GLY A C 1
ATOM 1617 O O . GLY A 1 200 ? -20.844 -22.453 -3.576 1 86.19 200 GLY A O 1
ATOM 1618 N N . GLY A 1 201 ? -20.875 -20.234 -3.596 1 93.06 201 GLY A N 1
ATOM 1619 C CA . GLY A 1 201 ? -20.203 -20.156 -4.887 1 93.06 201 GLY A CA 1
ATOM 1620 C C . GLY A 1 201 ? -18.703 -20.312 -4.789 1 93.06 201 GLY A C 1
ATOM 1621 O O . GLY A 1 201 ? -18.172 -20.609 -3.715 1 93.06 201 GLY A O 1
ATOM 1622 N N . THR A 1 202 ? -18.078 -20.203 -5.961 1 94.81 202 THR A N 1
ATOM 1623 C CA . THR A 1 202 ? -16.641 -20.438 -6.074 1 94.81 202 THR A CA 1
ATOM 1624 C C . THR A 1 202 ? -15.867 -19.234 -5.57 1 94.81 202 THR A C 1
ATOM 1626 O O . THR A 1 202 ? -14.906 -19.375 -4.812 1 94.81 202 THR A O 1
ATOM 1629 N N . TRP A 1 203 ? -16.344 -18.109 -5.883 1 97.75 203 TRP A N 1
ATOM 1630 C CA . TRP A 1 203 ? -15.555 -16.891 -5.688 1 97.75 203 TRP A CA 1
ATOM 1631 C C . TRP A 1 203 ? -16.047 -16.109 -4.469 1 97.75 203 TRP A C 1
ATOM 1633 O O . TRP A 1 203 ? -17.172 -16.297 -4.02 1 97.75 203 TRP A O 1
ATOM 1643 N N . ILE A 1 204 ? -15.234 -15.211 -3.965 1 98 204 ILE A N 1
ATOM 1644 C CA . ILE A 1 204 ? -15.492 -14.492 -2.719 1 98 204 ILE A CA 1
ATOM 1645 C C . ILE A 1 204 ? -16.766 -13.664 -2.852 1 98 204 ILE A C 1
ATOM 1647 O O . ILE A 1 204 ? -17.609 -13.664 -1.954 1 98 204 ILE A O 1
ATOM 1651 N N . PHE A 1 205 ? -16.922 -12.992 -4.004 1 97.69 205 PHE A N 1
ATOM 1652 C CA . PHE A 1 205 ? -18.109 -12.148 -4.184 1 97.69 205 PHE A CA 1
ATOM 1653 C C . PHE A 1 205 ? -19.172 -12.859 -5.004 1 97.69 205 PHE A C 1
ATOM 1655 O O . PHE A 1 205 ? -20.047 -12.227 -5.582 1 97.69 205 PHE A O 1
ATOM 1662 N N . GLY A 1 206 ? -19.047 -14.18 -5.191 1 96.88 206 GLY A N 1
ATOM 1663 C CA . GLY A 1 206 ? -20.062 -14.969 -5.879 1 96.88 206 GLY A CA 1
ATOM 1664 C C . GLY A 1 206 ? -19.734 -15.195 -7.344 1 96.88 206 GLY A C 1
ATOM 1665 O O . GLY A 1 206 ? -18.969 -14.445 -7.941 1 96.88 206 GLY A O 1
ATOM 1666 N N . ASP A 1 207 ? -20.453 -16.125 -7.902 1 96 207 ASP A N 1
ATOM 1667 C CA . ASP A 1 207 ? -20.172 -16.562 -9.266 1 96 207 ASP A CA 1
ATOM 1668 C C . ASP A 1 207 ? -20.719 -15.57 -10.281 1 96 207 ASP A C 1
ATOM 1670 O O . ASP A 1 207 ? -20.25 -15.5 -11.414 1 96 207 ASP A O 1
ATOM 1674 N N . LYS A 1 208 ? -21.703 -14.797 -9.875 1 94.69 208 LYS A N 1
ATOM 1675 C CA . LYS A 1 208 ? -22.234 -13.766 -10.766 1 94.69 208 LYS A CA 1
ATOM 1676 C C . LYS A 1 208 ? -21.203 -12.672 -11.008 1 94.69 208 LYS A C 1
ATOM 1678 O O . LYS A 1 208 ? -21.047 -12.195 -12.133 1 94.69 208 LYS A O 1
ATOM 1683 N N . VAL A 1 209 ? -20.484 -12.312 -9.961 1 95.19 209 VAL A N 1
ATOM 1684 C CA . VAL A 1 209 ? -19.406 -11.328 -10.07 1 95.19 209 VAL A CA 1
ATOM 1685 C C . VAL A 1 209 ? -18.172 -11.969 -10.703 1 95.19 209 VAL A C 1
ATOM 1687 O O . VAL A 1 209 ? -17.516 -11.359 -11.547 1 95.19 209 VAL A O 1
ATOM 1690 N N . GLY A 1 210 ? -17.922 -13.188 -10.344 1 95.88 210 GLY A N 1
ATOM 1691 C CA . GLY A 1 210 ? -16.734 -13.875 -10.828 1 95.88 210 GLY A CA 1
ATOM 1692 C C . GLY A 1 210 ? -15.492 -13.578 -10.016 1 95.88 210 GLY A C 1
ATOM 1693 O O . GLY A 1 210 ? -15.586 -13.016 -8.922 1 95.88 210 GLY A O 1
ATOM 1694 N N . PRO A 1 211 ? -14.336 -14.031 -10.5 1 97.38 211 PRO A N 1
ATOM 1695 C CA . PRO A 1 211 ? -13.086 -13.797 -9.766 1 97.38 211 PRO A CA 1
ATOM 1696 C C . PRO A 1 211 ? -12.688 -12.32 -9.75 1 97.38 211 PRO A C 1
ATOM 1698 O O . PRO A 1 211 ? -12.891 -11.609 -10.734 1 97.38 211 PRO A O 1
ATOM 1701 N N . THR A 1 212 ? -12.156 -11.883 -8.625 1 98.19 212 THR A N 1
ATOM 1702 C CA . THR A 1 212 ? -11.625 -10.531 -8.461 1 98.19 212 THR A CA 1
ATOM 1703 C C . THR A 1 212 ? -10.164 -10.57 -8.016 1 98.19 212 THR A C 1
ATOM 1705 O O . THR A 1 212 ? -9.625 -11.641 -7.746 1 98.19 212 THR A O 1
ATOM 1708 N N . VAL A 1 213 ? -9.57 -9.414 -7.922 1 98.44 213 VAL A N 1
ATOM 1709 C CA . VAL A 1 213 ? -8.188 -9.344 -7.469 1 98.44 213 VAL A CA 1
ATOM 1710 C C . VAL A 1 213 ? -8.102 -9.719 -5.988 1 98.44 213 VAL A C 1
ATOM 1712 O O . VAL A 1 213 ? -7.027 -10.047 -5.484 1 98.44 213 VAL A O 1
ATOM 1715 N N . LEU A 1 214 ? -9.195 -9.68 -5.277 1 98.62 214 LEU A N 1
ATOM 1716 C CA . LEU A 1 214 ? -9.18 -10.172 -3.904 1 98.62 214 LEU A CA 1
ATOM 1717 C C . LEU A 1 214 ? -8.938 -11.68 -3.873 1 98.62 214 LEU A C 1
ATOM 1719 O O . LEU A 1 214 ? -8.148 -12.172 -3.059 1 98.62 214 LEU A O 1
ATOM 1723 N N . ASP A 1 215 ? -9.555 -12.383 -4.781 1 98.62 215 ASP A N 1
ATOM 1724 C CA . ASP A 1 215 ? -9.281 -13.812 -4.91 1 98.62 215 ASP A CA 1
ATOM 1725 C C . ASP A 1 215 ? -7.816 -14.07 -5.242 1 98.62 215 ASP A C 1
ATOM 1727 O O . ASP A 1 215 ? -7.191 -14.961 -4.668 1 98.62 215 ASP A O 1
ATOM 1731 N N . ALA A 1 216 ? -7.348 -13.227 -6.137 1 98.5 216 ALA A N 1
ATOM 1732 C CA . ALA A 1 216 ? -5.977 -13.367 -6.609 1 98.5 216 ALA A CA 1
ATOM 1733 C C . ALA A 1 216 ? -4.98 -13.141 -5.477 1 98.5 216 ALA A C 1
ATOM 1735 O O . ALA A 1 216 ? -3.809 -13.508 -5.586 1 98.5 216 ALA A O 1
ATOM 1736 N N . HIS A 1 217 ? -5.387 -12.484 -4.406 1 98.19 217 HIS A N 1
ATOM 1737 C CA . HIS A 1 217 ? -4.527 -12.219 -3.254 1 98.19 217 HIS A CA 1
ATOM 1738 C C . HIS A 1 217 ? -4.727 -13.273 -2.17 1 98.19 217 HIS A C 1
ATOM 1740 O O . HIS A 1 217 ? -3.752 -13.758 -1.585 1 98.19 217 HIS A O 1
ATOM 1746 N N . VAL A 1 218 ? -5.984 -13.703 -1.955 1 97.69 218 VAL A N 1
ATOM 1747 C CA . VAL A 1 218 ? -6.324 -14.57 -0.832 1 97.69 218 VAL A CA 1
ATOM 1748 C C . VAL A 1 218 ? -5.789 -15.977 -1.085 1 97.69 218 VAL A C 1
ATOM 1750 O O . VAL A 1 218 ? -5.215 -16.609 -0.188 1 97.69 218 VAL A O 1
ATOM 1753 N N . VAL A 1 219 ? -5.887 -16.469 -2.256 1 97.75 219 VAL A N 1
ATOM 1754 C CA . VAL A 1 219 ? -5.516 -17.844 -2.562 1 97.75 219 VAL A CA 1
ATOM 1755 C C . VAL A 1 219 ? -4.012 -18.031 -2.361 1 97.75 219 VAL A C 1
ATOM 1757 O O . VAL A 1 219 ? -3.584 -18.906 -1.603 1 97.75 219 VAL A O 1
ATOM 1760 N N . PRO A 1 220 ? -3.162 -17.125 -2.967 1 95.88 220 PRO A N 1
ATOM 1761 C CA . PRO A 1 220 ? -1.728 -17.297 -2.717 1 95.88 220 PRO A CA 1
ATOM 1762 C C . PRO A 1 220 ? -1.36 -17.094 -1.247 1 95.88 220 PRO A C 1
ATOM 1764 O O . PRO A 1 220 ? -0.476 -17.781 -0.731 1 95.88 220 PRO A O 1
ATOM 1767 N N . PHE A 1 221 ? -2.029 -16.203 -0.585 1 94 221 PHE A N 1
ATOM 1768 C CA . PHE A 1 221 ? -1.712 -15.922 0.81 1 94 221 PHE A CA 1
ATOM 1769 C C . PHE A 1 221 ? -2.012 -17.125 1.686 1 94 221 PHE A C 1
ATOM 1771 O O . PHE A 1 221 ? -1.167 -17.562 2.475 1 94 221 PHE A O 1
ATOM 1778 N N . VAL A 1 222 ? -3.182 -17.719 1.503 1 93.69 222 VAL A N 1
ATOM 1779 C CA . VAL A 1 222 ? -3.588 -18.906 2.266 1 93.69 222 VAL A CA 1
ATOM 1780 C C . VAL A 1 222 ? -2.668 -20.078 1.937 1 93.69 222 VAL A C 1
ATOM 1782 O O . VAL A 1 222 ? -2.258 -20.812 2.83 1 93.69 222 VAL A O 1
ATOM 1785 N N . THR A 1 223 ? -2.357 -20.219 0.678 1 93 223 THR A N 1
ATOM 1786 C CA . THR A 1 223 ? -1.468 -21.297 0.261 1 93 223 THR A CA 1
ATOM 1787 C C . THR A 1 223 ? -0.094 -21.156 0.907 1 93 223 THR A C 1
ATOM 1789 O O . THR A 1 223 ? 0.5 -22.141 1.353 1 93 223 THR A O 1
ATOM 1792 N N . ARG A 1 224 ? 0.412 -19.906 0.976 1 88.31 224 ARG A N 1
ATOM 1793 C CA . ARG A 1 224 ? 1.691 -19.641 1.625 1 88.31 224 ARG A CA 1
ATOM 1794 C C . ARG A 1 224 ? 1.649 -20.031 3.098 1 88.31 224 ARG A C 1
ATOM 1796 O O . ARG A 1 224 ? 2.578 -20.672 3.604 1 88.31 224 ARG A O 1
ATOM 1803 N N . LEU A 1 225 ? 0.592 -19.625 3.742 1 84.62 225 LEU A N 1
ATOM 1804 C CA . LEU A 1 225 ? 0.466 -19.953 5.156 1 84.62 225 LEU A CA 1
ATOM 1805 C C . LEU A 1 225 ? 0.477 -21.469 5.359 1 84.62 225 LEU A C 1
ATOM 1807 O O . LEU A 1 225 ? 1.071 -21.969 6.316 1 84.62 225 LEU A O 1
ATOM 1811 N N . ASP A 1 226 ? -0.101 -22.172 4.434 1 85.19 226 ASP A N 1
ATOM 1812 C CA . ASP A 1 226 ? -0.093 -23.625 4.48 1 85.19 226 ASP A CA 1
ATOM 1813 C C . ASP A 1 226 ? 1.314 -24.188 4.262 1 85.19 226 ASP A C 1
ATOM 1815 O O . ASP A 1 226 ? 1.777 -25.031 5.023 1 85.19 226 ASP A O 1
ATOM 1819 N N . ASP A 1 227 ? 1.976 -23.625 3.311 1 83.25 227 ASP A N 1
ATOM 1820 C CA . ASP A 1 227 ? 3.297 -24.109 2.924 1 83.25 227 ASP A CA 1
ATOM 1821 C C . ASP A 1 227 ? 4.312 -23.891 4.043 1 83.25 227 ASP A C 1
ATOM 1823 O O . ASP A 1 227 ? 5.27 -24.656 4.18 1 83.25 227 ASP A O 1
ATOM 1827 N N . ILE A 1 228 ? 4.074 -22.891 4.871 1 77.25 228 ILE A N 1
ATOM 1828 C CA . ILE A 1 228 ? 5.023 -22.609 5.941 1 77.25 228 ILE A CA 1
ATOM 1829 C C . ILE A 1 228 ? 4.492 -23.141 7.266 1 77.25 228 ILE A C 1
ATOM 1831 O O . ILE A 1 228 ? 4.93 -22.719 8.336 1 77.25 228 ILE A O 1
ATOM 1835 N N . HIS A 1 229 ? 3.428 -23.938 7.258 1 78.62 229 HIS A N 1
ATOM 1836 C CA . HIS A 1 229 ? 2.861 -24.688 8.367 1 78.62 229 HIS A CA 1
ATOM 1837 C C . HIS A 1 229 ? 2.203 -23.766 9.383 1 78.62 229 HIS A C 1
ATOM 1839 O O . HIS A 1 229 ? 2.342 -23.969 10.594 1 78.62 229 HIS A O 1
ATOM 1845 N N . LEU A 1 230 ? 1.587 -22.734 8.891 1 78.75 230 LEU A N 1
ATOM 1846 C CA . LEU A 1 230 ? 0.762 -21.844 9.703 1 78.75 230 LEU A CA 1
ATOM 1847 C C . LEU A 1 230 ? -0.708 -21.953 9.312 1 78.75 230 LEU A C 1
ATOM 1849 O O . LEU A 1 230 ? -1.448 -20.969 9.375 1 78.75 230 LEU A O 1
ATOM 1853 N N . ASP A 1 231 ? -1.083 -23.141 8.844 1 81.25 231 ASP A N 1
ATOM 1854 C CA . ASP A 1 231 ? -2.445 -23.375 8.383 1 81.25 231 ASP A CA 1
ATOM 1855 C C . ASP A 1 231 ? -3.436 -23.328 9.547 1 81.25 231 ASP A C 1
ATOM 1857 O O . ASP A 1 231 ? -4.633 -23.109 9.336 1 81.25 231 ASP A O 1
ATOM 1861 N N . ASP A 1 232 ? -2.939 -23.406 10.75 1 81.62 232 ASP A N 1
ATOM 1862 C CA . ASP A 1 232 ? -3.801 -23.344 11.922 1 81.62 232 ASP A CA 1
ATOM 1863 C C . ASP A 1 232 ? -4.41 -21.938 12.07 1 81.62 232 ASP A C 1
ATOM 1865 O O . ASP A 1 232 ? -5.461 -21.781 12.695 1 81.62 232 ASP A O 1
ATOM 1869 N N . LEU A 1 233 ? -3.76 -21.031 11.438 1 81.88 233 LEU A N 1
ATOM 1870 C CA . LEU A 1 233 ? -4.238 -19.656 11.508 1 81.88 233 LEU A CA 1
ATOM 1871 C C . LEU A 1 233 ? -5.391 -19.422 10.539 1 81.88 233 LEU A C 1
ATOM 1873 O O . LEU A 1 233 ? -6.105 -18.422 10.641 1 81.88 233 LEU A O 1
ATOM 1877 N N . VAL A 1 234 ? -5.598 -20.328 9.617 1 90.19 234 VAL A N 1
ATOM 1878 C CA . VAL A 1 234 ? -6.543 -20.141 8.523 1 90.19 234 VAL A CA 1
ATOM 1879 C C . VAL A 1 234 ? -7.84 -20.891 8.828 1 90.19 234 VAL A C 1
ATOM 1881 O O . VAL A 1 234 ? -7.828 -22.094 9.109 1 90.19 234 VAL A O 1
ATOM 1884 N N . PRO A 1 235 ? -8.977 -20.109 8.82 1 93.69 235 PRO A N 1
ATOM 1885 C CA . PRO A 1 235 ? -10.258 -20.797 8.969 1 93.69 235 PRO A CA 1
ATOM 1886 C C . PRO A 1 235 ? -10.438 -21.922 7.953 1 93.69 235 PRO A C 1
ATOM 1888 O O . PRO A 1 235 ? -10.039 -21.781 6.793 1 93.69 235 PRO A O 1
ATOM 1891 N N . ASP A 1 236 ? -11.102 -22.953 8.344 1 94.12 236 ASP A N 1
ATOM 1892 C CA . ASP A 1 236 ? -11.25 -24.172 7.543 1 94.12 236 ASP A CA 1
ATOM 1893 C C . ASP A 1 236 ? -11.922 -23.859 6.207 1 94.12 236 ASP A C 1
ATOM 1895 O O . ASP A 1 236 ? -11.516 -24.391 5.168 1 94.12 236 ASP A O 1
ATOM 1899 N N . GLN A 1 237 ? -12.883 -23.094 6.258 1 94.44 237 GLN A N 1
ATOM 1900 C CA . GLN A 1 237 ? -13.625 -22.781 5.039 1 94.44 237 GLN A CA 1
ATOM 1901 C C . GLN A 1 237 ? -12.727 -22.109 4.004 1 94.44 237 GLN A C 1
ATOM 1903 O O . GLN A 1 237 ? -12.867 -22.344 2.803 1 94.44 237 GLN A O 1
ATOM 1908 N N . LEU A 1 238 ? -11.812 -21.281 4.465 1 96.06 238 LEU A N 1
ATOM 1909 C CA . LEU A 1 238 ? -10.914 -20.594 3.549 1 96.06 238 LEU A CA 1
ATOM 1910 C C . LEU A 1 238 ? -9.836 -21.531 3.023 1 96.06 238 LEU A C 1
ATOM 1912 O O . LEU A 1 238 ? -9.383 -21.391 1.885 1 96.06 238 LEU A O 1
ATOM 1916 N N . ARG A 1 239 ? -9.43 -22.438 3.863 1 94.94 239 ARG A N 1
ATOM 1917 C CA . ARG A 1 239 ? -8.477 -23.453 3.414 1 94.94 239 ARG A CA 1
ATOM 1918 C C . ARG A 1 239 ? -9.055 -24.281 2.277 1 94.94 239 ARG A C 1
ATOM 1920 O O . ARG A 1 239 ? -8.391 -24.516 1.265 1 94.94 239 ARG A O 1
ATOM 1927 N N . LYS A 1 240 ? -10.258 -24.703 2.488 1 95.38 240 LYS A N 1
ATOM 1928 C CA . LYS A 1 240 ? -10.938 -25.5 1.47 1 95.38 240 LYS A CA 1
ATOM 1929 C C . LYS A 1 240 ? -11.148 -24.688 0.191 1 95.38 240 LYS A C 1
ATOM 1931 O O . LYS A 1 240 ? -10.961 -25.203 -0.913 1 95.38 240 LYS A O 1
ATOM 1936 N N . TYR A 1 241 ? -11.469 -23.469 0.367 1 96.94 241 TYR A N 1
ATOM 1937 C CA . TYR A 1 241 ? -11.656 -22.562 -0.753 1 96.94 241 TYR A CA 1
ATOM 1938 C C . TYR A 1 241 ? -10.375 -22.422 -1.565 1 96.94 241 TYR A C 1
ATOM 1940 O O . TYR A 1 241 ? -10.383 -22.578 -2.787 1 96.94 241 TYR A O 1
ATOM 1948 N N . ALA A 1 242 ? -9.297 -22.125 -0.897 1 97 242 ALA A N 1
ATOM 1949 C CA . ALA A 1 242 ? -8.016 -21.938 -1.574 1 97 242 ALA A CA 1
ATOM 1950 C C . ALA A 1 242 ? -7.562 -23.219 -2.271 1 97 242 ALA A C 1
ATOM 1952 O O . ALA A 1 242 ? -7.074 -23.172 -3.402 1 97 242 ALA A O 1
ATOM 1953 N N . GLN A 1 243 ? -7.793 -24.312 -1.663 1 95.12 243 GLN A N 1
ATOM 1954 C CA . GLN A 1 243 ? -7.41 -25.609 -2.232 1 95.12 243 GLN A CA 1
ATOM 1955 C C . GLN A 1 243 ? -8.219 -25.906 -3.488 1 95.12 243 GLN A C 1
ATOM 1957 O O . GLN A 1 243 ? -7.68 -26.406 -4.477 1 95.12 243 GLN A O 1
ATOM 1962 N N . LYS A 1 244 ? -9.461 -25.609 -3.371 1 96 244 LYS A N 1
ATOM 1963 C CA . LYS A 1 244 ? -10.328 -25.812 -4.527 1 96 244 LYS A CA 1
ATOM 1964 C C . LYS A 1 244 ? -9.867 -24.984 -5.719 1 96 244 LYS A C 1
ATOM 1966 O O . LYS A 1 244 ? -9.758 -25.5 -6.836 1 96 244 LYS A O 1
ATOM 1971 N N . ILE A 1 245 ? -9.578 -23.75 -5.523 1 97.12 245 ILE A N 1
ATOM 1972 C CA . ILE A 1 245 ? -9.18 -22.844 -6.602 1 97.12 245 ILE A CA 1
ATOM 1973 C C . ILE A 1 245 ? -7.824 -23.281 -7.16 1 97.12 245 ILE A C 1
ATOM 1975 O O . ILE A 1 245 ? -7.609 -23.25 -8.375 1 97.12 245 ILE A O 1
ATOM 1979 N N . ARG A 1 246 ? -6.949 -23.719 -6.309 1 95.06 246 ARG A N 1
ATOM 1980 C CA . ARG A 1 246 ? -5.613 -24.141 -6.73 1 95.06 246 ARG A CA 1
ATOM 1981 C C . ARG A 1 246 ? -5.688 -25.344 -7.66 1 95.06 246 ARG A C 1
ATOM 1983 O O . ARG A 1 246 ? -4.816 -25.531 -8.508 1 95.06 246 ARG A O 1
ATOM 1990 N N . ARG A 1 247 ? -6.719 -26.109 -7.516 1 93.88 247 ARG A N 1
ATOM 1991 C CA . ARG A 1 247 ? -6.852 -27.344 -8.289 1 93.88 247 ARG A CA 1
ATOM 1992 C C . ARG A 1 247 ? -7.52 -27.078 -9.633 1 93.88 247 ARG A C 1
ATOM 1994 O O . ARG A 1 247 ? -7.477 -27.906 -10.531 1 93.88 247 ARG A O 1
ATOM 2001 N N . LEU A 1 248 ? -8.125 -25.906 -9.766 1 94.44 248 LEU A N 1
ATOM 2002 C CA . LEU A 1 248 ? -8.68 -25.531 -11.062 1 94.44 248 LEU A CA 1
ATOM 2003 C C . LEU A 1 248 ? -7.574 -25.25 -12.07 1 94.44 248 LEU A C 1
ATOM 2005 O O . LEU A 1 248 ? -6.449 -24.922 -11.688 1 94.44 248 LEU A O 1
ATOM 2009 N N . PRO A 1 249 ? -7.895 -25.344 -13.352 1 93.31 249 PRO A N 1
ATOM 2010 C CA . PRO A 1 249 ? -6.891 -25.047 -14.375 1 93.31 249 PRO A CA 1
ATOM 2011 C C . PRO A 1 249 ? -6.277 -23.672 -14.219 1 93.31 249 PRO A C 1
ATOM 2013 O O . PRO A 1 249 ? -5.059 -23.5 -14.352 1 93.31 249 PRO A O 1
ATOM 2016 N N . LEU A 1 250 ? -7.055 -22.703 -13.953 1 93.88 250 LEU A N 1
ATOM 2017 C CA . LEU A 1 250 ? -6.539 -21.344 -13.797 1 93.88 250 LEU A CA 1
ATOM 2018 C C . LEU A 1 250 ? -5.602 -21.25 -12.602 1 93.88 250 LEU A C 1
ATOM 2020 O O . LEU A 1 250 ? -4.598 -20.531 -12.648 1 93.88 250 LEU A O 1
ATOM 2024 N N . GLY A 1 251 ? -5.945 -21.938 -11.477 1 93.56 251 GLY A N 1
ATOM 2025 C CA . GLY A 1 251 ? -5.078 -21.953 -10.305 1 93.56 251 GLY A CA 1
ATOM 2026 C C . GLY A 1 251 ? -3.727 -22.578 -10.578 1 93.56 251 GLY A C 1
ATOM 2027 O O . GLY A 1 251 ? -2.695 -22.062 -10.141 1 93.56 251 GLY A O 1
ATOM 2028 N N . LYS A 1 252 ? -3.723 -23.641 -11.336 1 92.12 252 LYS A N 1
ATOM 2029 C CA . LYS A 1 252 ? -2.484 -24.328 -11.711 1 92.12 252 LYS A CA 1
ATOM 2030 C C . LYS A 1 252 ? -1.614 -23.438 -12.594 1 92.12 252 LYS A C 1
ATOM 2032 O O . LYS A 1 252 ? -0.394 -23.391 -12.43 1 92.12 252 LYS A O 1
ATOM 2037 N N . GLU A 1 253 ? -2.281 -22.781 -13.43 1 91.81 253 GLU A N 1
ATOM 2038 C CA . GLU A 1 253 ? -1.561 -21.875 -14.312 1 91.81 253 GLU A CA 1
ATOM 2039 C C . GLU A 1 253 ? -0.967 -20.703 -13.531 1 91.81 253 GLU A C 1
ATOM 2041 O O . GLU A 1 253 ? 0.17 -20.297 -13.781 1 91.81 253 GLU A O 1
ATOM 2046 N N . ALA A 1 254 ? -1.69 -20.156 -12.609 1 92.38 254 ALA A N 1
ATOM 2047 C CA . ALA A 1 254 ? -1.308 -18.953 -11.883 1 92.38 254 ALA A CA 1
ATOM 2048 C C . ALA A 1 254 ? -0.193 -19.25 -10.883 1 92.38 254 ALA A C 1
ATOM 2050 O O . ALA A 1 254 ? 0.706 -18.422 -10.688 1 92.38 254 ALA A O 1
ATOM 2051 N N . MET A 1 255 ? -0.232 -20.375 -10.258 1 90.06 255 MET A N 1
ATOM 2052 C CA . MET A 1 255 ? 0.667 -20.609 -9.133 1 90.06 255 MET A CA 1
ATOM 2053 C C . MET A 1 255 ? 1.641 -21.734 -9.438 1 90.06 255 MET A C 1
ATOM 2055 O O . MET A 1 255 ? 2.604 -21.953 -8.703 1 90.06 255 MET A O 1
ATOM 2059 N N . GLY A 1 256 ? 1.388 -22.344 -10.445 1 82.56 256 GLY A N 1
ATOM 2060 C CA . GLY A 1 256 ? 2.211 -23.5 -10.742 1 82.56 256 GLY A CA 1
ATOM 2061 C C . GLY A 1 256 ? 1.883 -24.703 -9.883 1 82.56 256 GLY A C 1
ATOM 2062 O O . GLY A 1 256 ? 1.067 -24.609 -8.961 1 82.56 256 GLY A O 1
ATOM 2063 N N . GLN A 1 257 ? 2.252 -25.859 -10.258 1 83.56 257 GLN A N 1
ATOM 2064 C CA . GLN A 1 257 ? 2.096 -27.078 -9.461 1 83.56 257 GLN A CA 1
ATOM 2065 C C . GLN A 1 257 ? 3.303 -27.297 -8.555 1 83.56 257 GLN A C 1
ATOM 2067 O O . GLN A 1 257 ? 4.023 -28.281 -8.695 1 83.56 257 GLN A O 1
ATOM 2072 N N . ARG A 1 258 ? 3.469 -26.297 -7.691 1 86.5 258 ARG A N 1
ATOM 2073 C CA . ARG A 1 258 ? 4.609 -26.297 -6.781 1 86.5 258 ARG A CA 1
ATOM 2074 C C . ARG A 1 258 ? 4.285 -25.547 -5.492 1 86.5 258 ARG A C 1
ATOM 2076 O O . ARG A 1 258 ? 3.344 -24.75 -5.453 1 86.5 258 ARG A O 1
ATOM 2083 N N . PRO A 1 259 ? 5.102 -25.859 -4.469 1 86.31 259 PRO A N 1
ATOM 2084 C CA . PRO A 1 259 ? 4.953 -25.047 -3.256 1 86.31 259 PRO A CA 1
ATOM 2085 C C . PRO A 1 259 ? 5.312 -23.594 -3.477 1 86.31 259 PRO A C 1
ATOM 2087 O O . PRO A 1 259 ? 6.004 -23.25 -4.441 1 86.31 259 PRO A O 1
ATOM 2090 N N . THR A 1 260 ? 4.793 -22.719 -2.631 1 88.31 260 THR A N 1
ATOM 2091 C CA . THR A 1 260 ? 5.035 -21.281 -2.76 1 88.31 260 THR A CA 1
ATOM 2092 C C . THR A 1 260 ? 6.387 -20.906 -2.16 1 88.31 260 THR A C 1
ATOM 2094 O O . THR A 1 260 ? 6.805 -19.75 -2.236 1 88.31 260 THR A O 1
ATOM 2097 N N . VAL A 1 261 ? 6.98 -21.891 -1.491 1 81.31 261 VAL A N 1
ATOM 2098 C CA . VAL A 1 261 ? 8.305 -21.703 -0.899 1 81.31 261 VAL A CA 1
ATOM 2099 C C . VAL A 1 261 ? 9.328 -22.578 -1.627 1 81.31 261 VAL A C 1
ATOM 2101 O O . VAL A 1 261 ? 9.086 -23.766 -1.855 1 81.31 261 VAL A O 1
ATOM 2104 N N . TRP A 1 262 ? 10.406 -21.922 -1.935 1 77.94 262 TRP A N 1
ATOM 2105 C CA . TRP A 1 262 ? 11.438 -22.688 -2.643 1 77.94 262 TRP A CA 1
ATOM 2106 C C . TRP A 1 262 ? 12.234 -23.547 -1.677 1 77.94 262 TRP A C 1
ATOM 2108 O O . TRP A 1 262 ? 12.508 -23.141 -0.545 1 77.94 262 TRP A O 1
ATOM 2118 N N . ASP A 1 263 ? 12.438 -24.688 -2.18 1 74.12 263 ASP A N 1
ATOM 2119 C CA . ASP A 1 263 ? 13.414 -25.547 -1.514 1 74.12 263 ASP A CA 1
ATOM 2120 C C . ASP A 1 263 ? 14.266 -26.297 -2.531 1 74.12 263 ASP A C 1
ATOM 2122 O O . ASP A 1 263 ? 13.914 -26.375 -3.709 1 74.12 263 ASP A O 1
ATOM 2126 N N . ALA A 1 264 ? 15.453 -26.656 -2.074 1 71.06 264 ALA A N 1
ATOM 2127 C CA . ALA A 1 264 ? 16.453 -27.266 -2.949 1 71.06 264 ALA A CA 1
ATOM 2128 C C . ALA A 1 264 ? 15.852 -28.469 -3.688 1 71.06 264 ALA A C 1
ATOM 2130 O O . ALA A 1 264 ? 16.297 -28.812 -4.789 1 71.06 264 ALA A O 1
ATOM 2131 N N . SER A 1 265 ? 14.828 -29.078 -3.127 1 73.44 265 SER A N 1
ATOM 2132 C CA . SER A 1 265 ? 14.227 -30.25 -3.734 1 73.44 265 SER A CA 1
ATOM 2133 C C . SER A 1 265 ? 13.492 -29.891 -5.027 1 73.44 265 SER A C 1
ATOM 2135 O O . SER A 1 265 ? 13.234 -30.766 -5.859 1 73.44 265 SER A O 1
ATOM 2137 N N . LEU A 1 266 ? 13.234 -28.641 -5.242 1 77.69 266 LEU A N 1
ATOM 2138 C CA . LEU A 1 266 ? 12.484 -28.188 -6.41 1 77.69 266 LEU A CA 1
ATOM 2139 C C . LEU A 1 266 ? 13.406 -27.953 -7.598 1 77.69 266 LEU A C 1
ATOM 2141 O O . LEU A 1 266 ? 12.945 -27.688 -8.711 1 77.69 266 LEU A O 1
ATOM 2145 N N . GLY A 1 267 ? 14.672 -28.156 -7.406 1 75.25 267 GLY A N 1
ATOM 2146 C CA . GLY A 1 267 ? 15.609 -27.891 -8.484 1 75.25 267 GLY A CA 1
ATOM 2147 C C . GLY A 1 267 ? 15.969 -26.422 -8.617 1 75.25 267 GLY A C 1
ATOM 2148 O O . GLY A 1 267 ? 15.492 -25.578 -7.852 1 75.25 267 GLY A O 1
ATOM 2149 N N . PRO A 1 268 ? 16.797 -26.188 -9.648 1 76.81 268 PRO A N 1
ATOM 2150 C CA . PRO A 1 268 ? 17.234 -24.797 -9.828 1 76.81 268 PRO A CA 1
ATOM 2151 C C . PRO A 1 268 ? 16.094 -23.891 -10.289 1 76.81 268 PRO A C 1
ATOM 2153 O O . PRO A 1 268 ? 15.289 -24.281 -11.141 1 76.81 268 PRO A O 1
ATOM 2156 N N . ILE A 1 269 ? 15.992 -22.734 -9.672 1 78.06 269 ILE A N 1
ATOM 2157 C CA . ILE A 1 269 ? 14.922 -21.766 -9.891 1 78.06 269 ILE A CA 1
ATOM 2158 C C . ILE A 1 269 ? 14.891 -21.359 -11.367 1 78.06 269 ILE A C 1
ATOM 2160 O O . ILE A 1 269 ? 13.812 -21.125 -11.922 1 78.06 269 ILE A O 1
ATOM 2164 N N . ASP A 1 270 ? 16.016 -21.297 -11.977 1 76.06 270 ASP A N 1
ATOM 2165 C CA . ASP A 1 270 ? 16.141 -20.844 -13.359 1 76.06 270 ASP A CA 1
ATOM 2166 C C . ASP A 1 270 ? 15.43 -21.797 -14.312 1 76.06 270 ASP A C 1
ATOM 2168 O O . ASP A 1 270 ? 15.141 -21.438 -15.461 1 76.06 270 ASP A O 1
ATOM 2172 N N . GLU A 1 271 ? 15.125 -22.969 -13.789 1 72 271 GLU A N 1
ATOM 2173 C CA . GLU A 1 271 ? 14.484 -23.969 -14.641 1 72 271 GLU A CA 1
ATOM 2174 C C . GLU A 1 271 ? 12.969 -23.953 -14.445 1 72 271 GLU A C 1
ATOM 2176 O O . GLU A 1 271 ? 12.25 -24.672 -15.148 1 72 271 GLU A O 1
ATOM 2181 N N . ILE A 1 272 ? 12.625 -23.141 -13.578 1 70.88 272 ILE A N 1
ATOM 2182 C CA . ILE A 1 272 ? 11.195 -23.094 -13.289 1 70.88 272 ILE A CA 1
ATOM 2183 C C . ILE A 1 272 ? 10.484 -22.219 -14.32 1 70.88 272 ILE A C 1
ATOM 2185 O O . ILE A 1 272 ? 10.945 -21.109 -14.633 1 70.88 272 ILE A O 1
ATOM 2189 N N . ARG A 1 273 ? 9.57 -22.844 -14.992 1 64.31 273 ARG A N 1
ATOM 2190 C CA . ARG A 1 273 ? 8.766 -22.109 -15.961 1 64.31 273 ARG A CA 1
ATOM 2191 C C . ARG A 1 273 ? 7.902 -21.062 -15.273 1 64.31 273 ARG A C 1
ATOM 2193 O O . ARG A 1 273 ? 7.23 -21.344 -14.289 1 64.31 273 ARG A O 1
ATOM 2200 N N . LEU A 1 274 ? 8.07 -19.766 -15.672 1 67.19 274 LEU A N 1
ATOM 2201 C CA . LEU A 1 274 ? 7.25 -18.672 -15.164 1 67.19 274 LEU A CA 1
ATOM 2202 C C . LEU A 1 274 ? 5.844 -18.734 -15.75 1 67.19 274 LEU A C 1
ATOM 2204 O O . LEU A 1 274 ? 5.656 -19.156 -16.891 1 67.19 274 LEU A O 1
ATOM 2208 N N . MET B 1 1 ? -10.422 9.547 51.406 1 30.8 1 MET B N 1
ATOM 2209 C CA . MET B 1 1 ? -11.047 8.5 50.594 1 30.8 1 MET B CA 1
ATOM 2210 C C . MET B 1 1 ? -11.797 9.094 49.406 1 30.8 1 MET B C 1
ATOM 2212 O O . MET B 1 1 ? -12.031 8.406 48.406 1 30.8 1 MET B O 1
ATOM 2216 N N . ARG B 1 2 ? -12.547 10.133 49.5 1 43.75 2 ARG B N 1
ATOM 2217 C CA . ARG B 1 2 ? -13.391 10.781 48.5 1 43.75 2 ARG B CA 1
ATOM 2218 C C . ARG B 1 2 ? -12.555 11.391 47.406 1 43.75 2 ARG B C 1
ATOM 2220 O O . ARG B 1 2 ? -12.969 11.398 46.25 1 43.75 2 ARG B O 1
ATOM 2227 N N . GLN B 1 3 ? -11.453 12.188 47.75 1 36.66 3 GLN B N 1
ATOM 2228 C CA . GLN B 1 3 ? -10.648 12.938 46.781 1 36.66 3 GLN B CA 1
ATOM 2229 C C . GLN B 1 3 ? -9.953 12 45.812 1 36.66 3 GLN B C 1
ATOM 2231 O O . GLN B 1 3 ? -9.656 12.383 44.688 1 36.66 3 GLN B O 1
ATOM 2236 N N . ALA B 1 4 ? -9.367 10.844 46.375 1 35.78 4 ALA B N 1
ATOM 2237 C CA . ALA B 1 4 ? -8.688 9.859 45.531 1 35.78 4 ALA B CA 1
ATOM 2238 C C . ALA B 1 4 ? -9.602 9.336 44.438 1 35.78 4 ALA B C 1
ATOM 2240 O O . ALA B 1 4 ? -9.133 8.891 43.375 1 35.78 4 ALA B O 1
ATOM 2241 N N . SER B 1 5 ? -10.883 9.234 44.719 1 38.31 5 SER B N 1
ATOM 2242 C CA . SER B 1 5 ? -11.867 8.695 43.781 1 38.31 5 SER B CA 1
ATOM 2243 C C . SER B 1 5 ? -12.008 9.578 42.531 1 38.31 5 SER B C 1
ATOM 2245 O O . SER B 1 5 ? -12.281 9.086 41.438 1 38.31 5 SER B O 1
ATOM 2247 N N . GLN B 1 6 ? -11.992 10.938 42.688 1 34.19 6 GLN B N 1
ATOM 2248 C CA . GLN B 1 6 ? -12.25 11.852 41.562 1 34.19 6 GLN B CA 1
ATOM 2249 C C . GLN B 1 6 ? -11.133 11.797 40.531 1 34.19 6 GLN B C 1
ATOM 2251 O O . GLN B 1 6 ? -11.352 12.086 39.344 1 34.19 6 GLN B O 1
ATOM 2256 N N . LEU B 1 7 ? -9.844 11.766 40.969 1 30.34 7 LEU B N 1
ATOM 2257 C CA . LEU B 1 7 ? -8.68 11.75 40.094 1 30.34 7 LEU B CA 1
ATOM 2258 C C . LEU B 1 7 ? -8.703 10.516 39.188 1 30.34 7 LEU B C 1
ATOM 2260 O O . LEU B 1 7 ? -8.188 10.555 38.062 1 30.34 7 LEU B O 1
ATOM 2264 N N . LEU B 1 8 ? -9.023 9.312 39.75 1 32.34 8 LEU B N 1
ATOM 2265 C CA . LEU B 1 8 ? -9.102 8.07 39 1 32.34 8 LEU B CA 1
ATOM 2266 C C . LEU B 1 8 ? -10.172 8.172 37.906 1 32.34 8 LEU B C 1
ATOM 2268 O O . LEU B 1 8 ? -10.18 7.375 36.969 1 32.34 8 LEU B O 1
ATOM 2272 N N . LYS B 1 9 ? -11.281 8.828 38.031 1 35.09 9 LYS B N 1
ATOM 2273 C CA . LYS B 1 9 ? -12.344 9.055 37.062 1 35.09 9 LYS B CA 1
ATOM 2274 C C . LYS B 1 9 ? -11.805 9.742 35.812 1 35.09 9 LYS B C 1
ATOM 2276 O O . LYS B 1 9 ? -12.391 9.633 34.75 1 35.09 9 LYS B O 1
ATOM 2281 N N . LYS B 1 10 ? -10.969 10.773 35.844 1 34.62 10 LYS B N 1
ATOM 2282 C CA . LYS B 1 10 ? -10.391 11.555 34.75 1 34.62 10 LYS B CA 1
ATOM 2283 C C . LYS B 1 10 ? -9.531 10.688 33.844 1 34.62 10 LYS B C 1
ATOM 2285 O O . LYS B 1 10 ? -9.367 10.977 32.656 1 34.62 10 LYS B O 1
ATOM 2290 N N . LEU B 1 11 ? -8.766 9.828 34.188 1 33.84 11 LEU B N 1
ATOM 2291 C CA . LEU B 1 11 ? -7.77 9.008 33.531 1 33.84 11 LEU B CA 1
ATOM 2292 C C . LEU B 1 11 ? -8.438 7.938 32.656 1 33.84 11 LEU B C 1
ATOM 2294 O O . LEU B 1 11 ? -7.777 7.281 31.844 1 33.84 11 LEU B O 1
ATOM 2298 N N . THR B 1 12 ? -9.617 7.355 33.125 1 39.22 12 THR B N 1
ATOM 2299 C CA . THR B 1 12 ? -10.32 6.34 32.344 1 39.22 12 THR B CA 1
ATOM 2300 C C . THR B 1 12 ? -11.047 6.965 31.156 1 39.22 12 THR B C 1
ATOM 2302 O O . THR B 1 12 ? -12.273 7.066 31.156 1 39.22 12 THR B O 1
ATOM 2305 N N . ARG B 1 13 ? -10.867 8.188 30.75 1 42.91 13 ARG B N 1
ATOM 2306 C CA . ARG B 1 13 ? -11.531 8.906 29.672 1 42.91 13 ARG B CA 1
ATOM 2307 C C . ARG B 1 13 ? -11.898 7.969 28.516 1 42.91 13 ARG B C 1
ATOM 2309 O O . ARG B 1 13 ? -11.031 7.273 27.984 1 42.91 13 ARG B O 1
ATOM 2316 N N . LYS B 1 14 ? -13.141 7.59 28.406 1 51.78 14 LYS B N 1
ATOM 2317 C CA . LYS B 1 14 ? -13.734 6.715 27.406 1 51.78 14 LYS B CA 1
ATOM 2318 C C . LYS B 1 14 ? -13.188 7.012 26.016 1 51.78 14 LYS B C 1
ATOM 2320 O O . LYS B 1 14 ? -13.352 8.117 25.5 1 51.78 14 LYS B O 1
ATOM 2325 N N . GLN B 1 15 ? -12.164 6.316 25.641 1 68 15 GLN B N 1
ATOM 2326 C CA . GLN B 1 15 ? -11.555 6.492 24.328 1 68 15 GLN B CA 1
ATOM 2327 C C . GLN B 1 15 ? -12.617 6.566 23.234 1 68 15 GLN B C 1
ATOM 2329 O O . GLN B 1 15 ? -13.57 5.777 23.234 1 68 15 GLN B O 1
ATOM 2334 N N . ALA B 1 16 ? -12.773 7.703 22.625 1 84.88 16 ALA B N 1
ATOM 2335 C CA . ALA B 1 16 ? -13.672 7.879 21.484 1 84.88 16 ALA B CA 1
ATOM 2336 C C . ALA B 1 16 ? -13.664 6.645 20.594 1 84.88 16 ALA B C 1
ATOM 2338 O O . ALA B 1 16 ? -12.664 5.934 20.516 1 84.88 16 ALA B O 1
ATOM 2339 N N . ASP B 1 17 ? -14.852 6.301 20.172 1 92.81 17 ASP B N 1
ATOM 2340 C CA . ASP B 1 17 ? -15.023 5.215 19.219 1 92.81 17 ASP B CA 1
ATOM 2341 C C . ASP B 1 17 ? -15.789 5.684 17.984 1 92.81 17 ASP B C 1
ATOM 2343 O O . ASP B 1 17 ? -17.016 5.875 18.047 1 92.81 17 ASP B O 1
ATOM 2347 N N . PRO B 1 18 ? -15.125 5.887 16.891 1 96.56 18 PRO B N 1
ATOM 2348 C CA . PRO B 1 18 ? -13.758 5.523 16.5 1 96.56 18 PRO B CA 1
ATOM 2349 C C . PRO B 1 18 ? -12.711 6.48 17.062 1 96.56 18 PRO B C 1
ATOM 2351 O O . PRO B 1 18 ? -13.039 7.613 17.438 1 96.56 18 PRO B O 1
ATOM 2354 N N . CYS B 1 19 ? -11.445 5.961 17.078 1 97.38 19 CYS B N 1
ATOM 2355 C CA . CYS B 1 19 ? -10.32 6.758 17.547 1 97.38 19 CYS B CA 1
ATOM 2356 C C . CYS B 1 19 ? -9.141 6.664 16.594 1 97.38 19 CYS B C 1
ATOM 2358 O O . CYS B 1 19 ? -8.75 5.57 16.188 1 97.38 19 CYS B O 1
ATOM 2360 N N . LEU B 1 20 ? -8.648 7.824 16.234 1 97.25 20 LEU B N 1
ATOM 2361 C CA . LEU B 1 20 ? -7.461 7.887 15.391 1 97.25 20 LEU B CA 1
ATOM 2362 C C . LEU B 1 20 ? -6.223 8.211 16.219 1 97.25 20 LEU B C 1
ATOM 2364 O O . LEU B 1 20 ? -6.141 9.281 16.828 1 97.25 20 LEU B O 1
ATOM 2368 N N . TYR B 1 21 ? -5.285 7.25 16.266 1 96.25 21 TYR B N 1
ATOM 2369 C CA . TYR B 1 21 ? -3.955 7.496 16.797 1 96.25 21 TYR B CA 1
ATOM 2370 C C . TYR B 1 21 ? -3.057 8.164 15.766 1 96.25 21 TYR B C 1
ATOM 2372 O O . TYR B 1 21 ? -2.836 7.609 14.68 1 96.25 21 TYR B O 1
ATOM 2380 N N . THR B 1 22 ? -2.588 9.32 16.109 1 94.75 22 THR B N 1
ATOM 2381 C CA . THR B 1 22 ? -1.958 10.102 15.055 1 94.75 22 THR B CA 1
ATOM 2382 C C . THR B 1 22 ? -0.769 10.883 15.602 1 94.75 22 THR B C 1
ATOM 2384 O O . THR B 1 22 ? -0.579 10.977 16.812 1 94.75 22 THR B O 1
ATOM 2387 N N . TYR B 1 23 ? 0.116 11.273 14.672 1 91.31 23 TYR B N 1
ATOM 2388 C CA . TYR B 1 23 ? 1.263 12.148 14.875 1 91.31 23 TYR B CA 1
ATOM 2389 C C . TYR B 1 23 ? 1.312 13.242 13.812 1 91.31 23 TYR B C 1
ATOM 2391 O O . TYR B 1 23 ? 1.475 12.953 12.625 1 91.31 23 TYR B O 1
ATOM 2399 N N . PRO B 1 24 ? 1.176 14.469 14.203 1 89.81 24 PRO B N 1
ATOM 2400 C CA . PRO B 1 24 ? 0.944 15.547 13.242 1 89.81 24 PRO B CA 1
ATOM 2401 C C . PRO B 1 24 ? 2.146 15.797 12.336 1 89.81 24 PRO B C 1
ATOM 2403 O O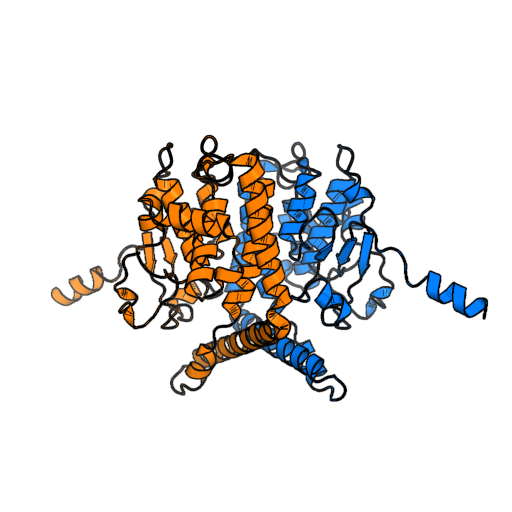 . PRO B 1 24 ? 2.033 16.516 11.336 1 89.81 24 PRO B O 1
ATOM 2406 N N . PHE B 1 25 ? 3.285 15.203 12.578 1 86.81 25 PHE B N 1
ATOM 2407 C CA . PHE B 1 25 ? 4.469 15.469 11.766 1 86.81 25 PHE B CA 1
ATOM 2408 C C . PHE B 1 25 ? 4.844 14.242 10.945 1 86.81 25 PHE B C 1
ATOM 2410 O O . PHE B 1 25 ? 5.938 14.18 10.375 1 86.81 25 PHE B O 1
ATOM 2417 N N . SER B 1 26 ? 3.941 13.289 10.93 1 87.56 26 SER B N 1
ATOM 2418 C CA . SER B 1 26 ? 4.039 12.156 10.023 1 87.56 26 SER B CA 1
ATOM 2419 C C . SER B 1 26 ? 3.258 12.406 8.734 1 87.56 26 SER B C 1
ATOM 2421 O O . SER B 1 26 ? 2.066 12.719 8.781 1 87.56 26 SER B O 1
ATOM 2423 N N . VAL B 1 27 ? 3.93 12.219 7.613 1 90.69 27 VAL B N 1
ATOM 2424 C CA . VAL B 1 27 ? 3.252 12.438 6.34 1 90.69 27 VAL B CA 1
ATOM 2425 C C . VAL B 1 27 ? 2.043 11.508 6.234 1 90.69 27 VAL B C 1
ATOM 2427 O O . VAL B 1 27 ? 0.986 11.906 5.742 1 90.69 27 VAL B O 1
ATOM 2430 N N . GLN B 1 28 ? 2.18 10.258 6.73 1 93.31 28 GLN B N 1
ATOM 2431 C CA . GLN B 1 28 ? 1.09 9.289 6.695 1 93.31 28 GLN B CA 1
ATOM 2432 C C . GLN B 1 28 ? -0.103 9.773 7.516 1 93.31 28 GLN B C 1
ATOM 2434 O O . GLN B 1 28 ? -1.255 9.547 7.137 1 93.31 28 GLN B O 1
ATOM 2439 N N . SER B 1 29 ? 0.177 10.406 8.586 1 93.94 29 SER B N 1
ATOM 2440 C CA . SER B 1 29 ? -0.895 10.969 9.398 1 93.94 29 SER B CA 1
ATOM 2441 C C . SER B 1 29 ? -1.511 12.195 8.734 1 93.94 29 SER B C 1
ATOM 2443 O O . SER B 1 29 ? -2.729 12.383 8.766 1 93.94 29 SER B O 1
ATOM 2445 N N . LEU B 1 30 ? -0.665 13 8.125 1 94.31 30 LEU B N 1
ATOM 2446 C CA . LEU B 1 30 ? -1.132 14.227 7.488 1 94.31 30 LEU B CA 1
ATOM 2447 C C . LEU B 1 30 ? -2.102 13.914 6.352 1 94.31 30 LEU B C 1
ATOM 2449 O O . LEU B 1 30 ? -3.123 14.586 6.199 1 94.31 30 LEU B O 1
ATOM 2453 N N . VAL B 1 31 ? -1.807 12.875 5.582 1 96.88 31 VAL B N 1
ATOM 2454 C CA . VAL B 1 31 ? -2.672 12.555 4.449 1 96.88 31 VAL B CA 1
ATOM 2455 C C . VAL B 1 31 ? -4.027 12.062 4.957 1 96.88 31 VAL B C 1
ATOM 2457 O O . VAL B 1 31 ? -5.066 12.375 4.371 1 96.88 31 VAL B O 1
ATOM 2460 N N . VAL B 1 32 ? -4.02 11.32 6.031 1 97.75 32 VAL B N 1
ATOM 2461 C CA . VAL B 1 32 ? -5.266 10.82 6.605 1 97.75 32 VAL B CA 1
ATOM 2462 C C . VAL B 1 32 ? -6.07 11.984 7.18 1 97.75 32 VAL B C 1
ATOM 2464 O O . VAL B 1 32 ? -7.277 12.086 6.949 1 97.75 32 VAL B O 1
ATOM 2467 N N . HIS B 1 33 ? -5.387 12.883 7.871 1 96.62 33 HIS B N 1
ATOM 2468 C CA . HIS B 1 33 ? -6.066 14.039 8.43 1 96.62 33 HIS B CA 1
ATOM 2469 C C . HIS B 1 33 ? -6.691 14.891 7.332 1 96.62 33 HIS B C 1
ATOM 2471 O O . HIS B 1 33 ? -7.828 15.352 7.469 1 96.62 33 HIS B O 1
ATOM 2477 N N . PHE B 1 34 ? -5.965 15.07 6.301 1 97.75 34 PHE B N 1
ATOM 2478 C CA . PHE B 1 34 ? -6.477 15.852 5.176 1 97.75 34 PHE B CA 1
ATOM 2479 C C . PHE B 1 34 ? -7.723 15.195 4.594 1 97.75 34 PHE B C 1
ATOM 2481 O O . PHE B 1 34 ? -8.719 15.867 4.324 1 97.75 34 PHE B O 1
ATOM 2488 N N . ALA B 1 35 ? -7.703 13.891 4.445 1 98.06 35 ALA B N 1
ATOM 2489 C CA . ALA B 1 35 ? -8.859 13.156 3.934 1 98.06 35 ALA B CA 1
ATOM 2490 C C . ALA B 1 35 ? -10.062 13.32 4.855 1 98.06 35 ALA B C 1
ATOM 2492 O O . ALA B 1 35 ? -11.195 13.469 4.391 1 98.06 35 ALA B O 1
ATOM 2493 N N . ILE B 1 36 ? -9.82 13.297 6.148 1 97.31 36 ILE B N 1
ATOM 2494 C CA . ILE B 1 36 ? -10.891 13.453 7.125 1 97.31 36 ILE B CA 1
ATOM 2495 C C . ILE B 1 36 ? -11.523 14.844 6.98 1 97.31 36 ILE B C 1
ATOM 2497 O O . ILE B 1 36 ? -12.742 14.969 6.938 1 97.31 36 ILE B O 1
ATOM 2501 N N . VAL B 1 37 ? -10.688 15.867 6.852 1 96.56 37 VAL B N 1
ATOM 2502 C CA . VAL B 1 37 ? -11.18 17.234 6.738 1 96.56 37 VAL B CA 1
ATOM 2503 C C . VAL B 1 37 ? -11.992 17.391 5.457 1 96.56 37 VAL B C 1
ATOM 2505 O O . VAL B 1 37 ? -13.062 18 5.465 1 96.56 37 VAL B O 1
ATOM 2508 N N . LEU B 1 38 ? -11.508 16.781 4.363 1 97.31 38 LEU B N 1
ATOM 2509 C CA . LEU B 1 38 ? -12.266 16.828 3.117 1 97.31 38 LEU B CA 1
ATOM 2510 C C . LEU B 1 38 ? -13.625 16.172 3.287 1 97.31 38 LEU B C 1
ATOM 2512 O O . LEU B 1 38 ? -14.641 16.688 2.814 1 97.31 38 LEU B O 1
ATOM 2516 N N . ALA B 1 39 ? -13.641 15.062 3.982 1 97.06 39 ALA B N 1
ATOM 2517 C CA . ALA B 1 39 ? -14.883 14.32 4.172 1 97.06 39 ALA B CA 1
ATOM 2518 C C . ALA B 1 39 ? -15.875 15.117 5.02 1 97.06 39 ALA B C 1
ATOM 2520 O O . ALA B 1 39 ? -17.078 15.148 4.723 1 97.06 39 ALA B O 1
ATOM 2521 N N . LEU B 1 40 ? -15.383 15.734 6.031 1 95.38 40 LEU B N 1
ATOM 2522 C CA . LEU B 1 40 ? -16.234 16.5 6.945 1 95.38 40 LEU B CA 1
ATOM 2523 C C . LEU B 1 40 ? -16.781 17.734 6.262 1 95.38 40 LEU B C 1
ATOM 2525 O O . LEU B 1 40 ? -17.859 18.234 6.633 1 95.38 40 LEU B O 1
ATOM 2529 N N . ARG B 1 41 ? -16.156 18.203 5.223 1 93.38 41 ARG B N 1
ATOM 2530 C CA . ARG B 1 41 ? -16.562 19.422 4.543 1 93.38 41 ARG B CA 1
ATOM 2531 C C . ARG B 1 41 ? -17.312 19.109 3.246 1 93.38 41 ARG B C 1
ATOM 2533 O O . ARG B 1 41 ? -17.719 20.016 2.521 1 93.38 41 ARG B O 1
ATOM 2540 N N . ALA B 1 42 ? -17.406 17.844 2.951 1 91.31 42 ALA B N 1
ATOM 2541 C CA . ALA B 1 42 ? -18.094 17.438 1.728 1 91.31 42 ALA B CA 1
ATOM 2542 C C . ALA B 1 42 ? -19.562 17.844 1.763 1 91.31 42 ALA B C 1
ATOM 2544 O O . ALA B 1 42 ? -20.109 18.156 2.828 1 91.31 42 ALA B O 1
ATOM 2545 N N . LYS B 1 43 ? -20.141 17.875 0.577 1 83.38 43 LYS B N 1
ATOM 2546 C CA . LYS B 1 43 ? -21.516 18.328 0.431 1 83.38 43 LYS B CA 1
ATOM 2547 C C . LYS B 1 43 ? -22.484 17.391 1.154 1 83.38 43 LYS B C 1
ATOM 2549 O O . LYS B 1 43 ? -23.453 17.844 1.756 1 83.38 43 LYS B O 1
ATOM 2554 N N . HIS B 1 44 ? -22.188 16.156 1.157 1 85.06 44 HIS B N 1
ATOM 2555 C CA . HIS B 1 44 ? -23.047 15.188 1.821 1 85.06 44 HIS B CA 1
ATOM 2556 C C . HIS B 1 44 ? -22.734 15.094 3.311 1 85.06 44 HIS B C 1
ATOM 2558 O O . HIS B 1 44 ? -21.578 15.281 3.719 1 85.06 44 HIS B O 1
ATOM 2564 N N . ARG B 1 45 ? -23.75 14.875 4.094 1 85.19 45 ARG B N 1
ATOM 2565 C CA . ARG B 1 45 ? -23.594 14.734 5.535 1 85.19 45 ARG B CA 1
ATOM 2566 C C . ARG B 1 45 ? -22.609 13.625 5.879 1 85.19 45 ARG B C 1
ATOM 2568 O O . ARG B 1 45 ? -22.75 12.5 5.398 1 85.19 45 ARG B O 1
ATOM 2575 N N . PRO B 1 46 ? -21.656 14.031 6.672 1 87.5 46 PRO B N 1
ATOM 2576 C CA . PRO B 1 46 ? -20.703 12.992 7.082 1 87.5 46 PRO B CA 1
ATOM 2577 C C . PRO B 1 46 ? -21.344 11.914 7.949 1 87.5 46 PRO B C 1
ATOM 2579 O O . PRO B 1 46 ? -22.406 12.141 8.531 1 87.5 46 PRO B O 1
ATOM 2582 N N . SER B 1 47 ? -20.766 10.828 7.953 1 91.31 47 SER B N 1
ATOM 2583 C CA . SER B 1 47 ? -21.25 9.727 8.773 1 91.31 47 SER B CA 1
ATOM 2584 C C . SER B 1 47 ? -21.062 10.023 10.258 1 91.31 47 SER B C 1
ATOM 2586 O O . SER B 1 47 ? -20.281 10.898 10.633 1 91.31 47 SER B O 1
ATOM 2588 N N . ARG B 1 48 ? -21.828 9.344 11.039 1 90.62 48 ARG B N 1
ATOM 2589 C CA . ARG B 1 48 ? -21.719 9.477 12.484 1 90.62 48 ARG B CA 1
ATOM 2590 C C . ARG B 1 48 ? -20.328 9.102 12.969 1 90.62 48 ARG B C 1
ATOM 2592 O O . ARG B 1 48 ? -19.781 9.742 13.875 1 90.62 48 ARG B O 1
ATOM 2599 N N . GLU B 1 49 ? -19.75 8.109 12.344 1 93.06 49 GLU B N 1
ATOM 2600 C CA . GLU B 1 49 ? -18.422 7.637 12.727 1 93.06 49 GLU B CA 1
ATOM 2601 C C . GLU B 1 49 ? -17.359 8.727 12.516 1 93.06 49 GLU B C 1
ATOM 2603 O O . GLU B 1 49 ? -16.516 8.938 13.375 1 93.06 49 GLU B O 1
ATOM 2608 N N . LEU B 1 50 ? -17.5 9.438 11.445 1 93.69 50 LEU B N 1
ATOM 2609 C CA . LEU B 1 50 ? -16.516 10.477 11.148 1 93.69 50 LEU B CA 1
ATOM 2610 C C . LEU B 1 50 ? -16.719 11.688 12.047 1 93.69 50 LEU B C 1
ATOM 2612 O O . LEU B 1 50 ? -15.758 12.312 12.484 1 93.69 50 LEU B O 1
ATOM 2616 N N . THR B 1 51 ? -17.938 12.016 12.336 1 92.56 51 THR B N 1
ATOM 2617 C CA . THR B 1 51 ? -18.25 13.18 13.148 1 92.56 51 THR B CA 1
ATOM 2618 C C . THR B 1 51 ? -17.859 12.945 14.602 1 92.56 51 THR B C 1
ATOM 2620 O O . THR B 1 51 ? -17.516 13.891 15.32 1 92.56 51 THR B O 1
ATOM 2623 N N . GLN B 1 52 ? -17.812 11.688 14.984 1 93.31 52 GLN B N 1
ATOM 2624 C CA . GLN B 1 52 ? -17.516 11.359 16.375 1 93.31 52 GLN B CA 1
ATOM 2625 C C . GLN B 1 52 ? -16.094 10.844 16.516 1 93.31 52 GLN B C 1
ATOM 2627 O O . GLN B 1 52 ? -15.734 10.281 17.562 1 93.31 52 GLN B O 1
ATOM 2632 N N . LEU B 1 53 ? -15.344 11.055 15.539 1 95.31 53 LEU B N 1
ATOM 2633 C CA . LEU B 1 53 ? -13.984 10.539 15.539 1 95.31 53 LEU B CA 1
ATOM 2634 C C . LEU B 1 53 ? -13.148 11.203 16.625 1 95.31 53 LEU B C 1
ATOM 2636 O O . LEU B 1 53 ? -13.07 12.43 16.703 1 95.31 53 LEU B O 1
ATOM 2640 N N . GLY B 1 54 ? -12.578 10.391 17.531 1 95.25 54 GLY B N 1
ATOM 2641 C CA . GLY B 1 54 ? -11.617 10.875 18.516 1 95.25 54 GLY B CA 1
ATOM 2642 C C . GLY B 1 54 ? -10.188 10.82 18.031 1 95.25 54 GLY B C 1
ATOM 2643 O O . GLY B 1 54 ? -9.875 10.102 17.078 1 95.25 54 GLY B O 1
ATOM 2644 N N . TYR B 1 55 ? -9.344 11.609 18.703 1 94.56 55 TYR B N 1
ATOM 2645 C CA . TYR B 1 55 ? -7.926 11.648 18.344 1 94.56 55 TYR B CA 1
ATOM 2646 C C . TYR B 1 55 ? -7.059 11.391 19.578 1 94.56 55 TYR B C 1
ATOM 2648 O O . TYR B 1 55 ? -7.359 11.867 20.672 1 94.56 55 TYR B O 1
ATOM 2656 N N . ARG B 1 56 ? -6.09 10.602 19.375 1 94.19 56 ARG B N 1
ATOM 2657 C CA . ARG B 1 56 ? -5.074 10.391 20.406 1 94.19 56 ARG B CA 1
ATOM 2658 C C . ARG B 1 56 ? -3.674 10.602 19.844 1 94.19 56 ARG B C 1
ATOM 2660 O O . ARG B 1 56 ? -3.322 10.016 18.812 1 94.19 56 ARG B O 1
ATOM 2667 N N . LEU B 1 57 ? -2.936 11.375 20.531 1 94.06 57 LEU B N 1
ATOM 2668 C CA . LEU B 1 57 ? -1.569 11.672 20.109 1 94.06 57 LEU B CA 1
ATOM 2669 C C . LEU B 1 57 ? -0.628 10.531 20.484 1 94.06 57 LEU B C 1
ATOM 2671 O O . LEU B 1 57 ? -0.668 10.031 21.609 1 94.06 57 LEU B O 1
ATOM 2675 N N . VAL B 1 58 ? 0.103 10.125 19.516 1 90.88 58 VAL B N 1
ATOM 2676 C CA . VAL B 1 58 ? 1.256 9.25 19.719 1 90.88 58 VAL B CA 1
ATOM 2677 C C . VAL B 1 58 ? 2.541 10.008 19.391 1 90.88 58 VAL B C 1
ATOM 2679 O O . VAL B 1 58 ? 2.875 10.195 18.219 1 90.88 58 VAL B O 1
ATOM 2682 N N . ASN B 1 59 ? 3.232 10.453 20.406 1 86.38 59 ASN B N 1
ATOM 2683 C CA . ASN B 1 59 ? 4.441 11.25 20.219 1 86.38 59 ASN B CA 1
ATOM 2684 C C . ASN B 1 59 ? 5.621 10.383 19.781 1 86.38 59 ASN B C 1
ATOM 2686 O O . ASN B 1 59 ? 6.324 9.82 20.625 1 86.38 59 ASN B O 1
ATOM 2690 N N . VAL B 1 60 ? 5.836 10.398 18.547 1 78.75 60 VAL B N 1
ATOM 2691 C CA . VAL B 1 60 ? 6.875 9.547 17.969 1 78.75 60 VAL B CA 1
ATOM 2692 C C . VAL B 1 60 ? 8.25 10.055 18.391 1 78.75 60 VAL B C 1
ATOM 2694 O O . VAL B 1 60 ? 9.18 9.266 18.594 1 78.75 60 VAL B O 1
ATOM 2697 N N . ASP B 1 61 ? 8.352 11.367 18.625 1 72.25 61 ASP B N 1
ATOM 2698 C CA . ASP B 1 61 ? 9.617 11.953 19.047 1 72.25 61 ASP B CA 1
ATOM 2699 C C . ASP B 1 61 ? 10.016 11.477 20.438 1 72.25 61 ASP B C 1
ATOM 2701 O O . ASP B 1 61 ? 11.195 11.445 20.781 1 72.25 61 ASP B O 1
ATOM 2705 N N . ARG B 1 62 ? 9.078 11.062 21.188 1 75.5 62 ARG B N 1
ATOM 2706 C CA . ARG B 1 62 ? 9.32 10.516 22.516 1 75.5 62 ARG B CA 1
ATOM 2707 C C . ARG B 1 62 ? 9.219 8.992 22.516 1 75.5 62 ARG B C 1
ATOM 2709 O O . ARG B 1 62 ? 9.047 8.375 23.562 1 75.5 62 ARG B O 1
ATOM 2716 N N . ASN B 1 63 ? 9.109 8.43 21.328 1 72.88 63 ASN B N 1
ATOM 2717 C CA . ASN B 1 63 ? 9.078 6.988 21.094 1 72.88 63 ASN B CA 1
ATOM 2718 C C . ASN B 1 63 ? 7.832 6.355 21.703 1 72.88 63 ASN B C 1
ATOM 2720 O O . ASN B 1 63 ? 7.863 5.203 22.141 1 72.88 63 ASN B O 1
ATOM 2724 N N . GLU B 1 64 ? 6.805 7.117 21.859 1 80.62 64 GLU B N 1
ATOM 2725 C CA . GLU B 1 64 ? 5.555 6.559 22.375 1 80.62 64 GLU B CA 1
ATOM 2726 C C . GLU B 1 64 ? 5.035 5.449 21.453 1 80.62 64 GLU B C 1
ATOM 2728 O O . GLU B 1 64 ? 4.312 4.559 21.906 1 80.62 64 GLU B O 1
ATOM 2733 N N . ASN B 1 65 ? 5.422 5.531 20.109 1 78.75 65 ASN B N 1
ATOM 2734 C CA . ASN B 1 65 ? 5.012 4.516 19.156 1 78.75 65 ASN B CA 1
ATOM 2735 C C . ASN B 1 65 ? 5.637 3.158 19.469 1 78.75 65 ASN B C 1
ATOM 2737 O O . ASN B 1 65 ? 5.211 2.135 18.922 1 78.75 65 ASN B O 1
ATOM 2741 N N . LEU B 1 66 ? 6.566 3.197 20.438 1 70.25 66 LEU B N 1
ATOM 2742 C CA . LEU B 1 66 ? 7.258 1.959 20.781 1 70.25 66 LEU B CA 1
ATOM 2743 C C . LEU B 1 66 ? 6.91 1.518 22.203 1 70.25 66 LEU B C 1
ATOM 2745 O O . LEU B 1 66 ? 7.406 0.492 22.672 1 70.25 66 LEU B O 1
ATOM 2749 N N . ARG B 1 67 ? 6.078 2.244 22.797 1 72.25 67 ARG B N 1
ATOM 2750 C CA . ARG B 1 67 ? 5.664 1.896 24.156 1 72.25 67 ARG B CA 1
ATOM 2751 C C . ARG B 1 67 ? 4.648 0.759 24.141 1 72.25 67 ARG B C 1
ATOM 2753 O O . ARG B 1 67 ? 3.936 0.567 23.141 1 72.25 67 ARG B O 1
ATOM 2760 N N . GLU B 1 68 ? 4.543 0.114 25.219 1 73.19 68 GLU B N 1
ATOM 2761 C CA . GLU B 1 68 ? 3.703 -1.073 25.328 1 73.19 68 GLU B CA 1
ATOM 2762 C C . GLU B 1 68 ? 2.24 -0.745 25.062 1 73.19 68 GLU B C 1
ATOM 2764 O O . GLU B 1 68 ? 1.548 -1.502 24.375 1 73.19 68 GLU B O 1
ATOM 2769 N N . TRP B 1 69 ? 1.809 0.347 25.609 1 81.44 69 TRP B N 1
ATOM 2770 C CA . TRP B 1 69 ? 0.396 0.68 25.469 1 81.44 69 TRP B CA 1
ATOM 2771 C C . TRP B 1 69 ? 0.023 0.846 24 1 81.44 69 TRP B C 1
ATOM 2773 O O . TRP B 1 69 ? -1.071 0.458 23.578 1 81.44 69 TRP B O 1
ATOM 2783 N N . TYR B 1 70 ? 0.973 1.379 23.203 1 83.38 70 TYR B N 1
ATOM 2784 C CA . TYR B 1 70 ? 0.654 1.599 21.797 1 83.38 70 TYR B CA 1
ATOM 2785 C C . TYR B 1 70 ? 0.859 0.324 21 1 83.38 70 TYR B C 1
ATOM 2787 O O . TYR B 1 70 ? 0.111 0.053 20.047 1 83.38 70 TYR B O 1
ATOM 2795 N N . LEU B 1 71 ? 1.818 -0.433 21.359 1 75.5 71 LEU B N 1
ATOM 2796 C CA . LEU B 1 71 ? 2.094 -1.67 20.641 1 75.5 71 LEU B CA 1
ATOM 2797 C C . LEU B 1 71 ? 0.947 -2.662 20.797 1 75.5 71 LEU B C 1
ATOM 2799 O O . LEU B 1 71 ? 0.758 -3.541 19.953 1 75.5 71 LEU B O 1
ATOM 2803 N N . LYS B 1 72 ? 0.134 -2.469 21.859 1 79.25 72 LYS B N 1
ATOM 2804 C CA . LYS B 1 72 ? -1.078 -3.266 22.031 1 79.25 72 LYS B CA 1
ATOM 2805 C C . LYS B 1 72 ? -2.156 -2.838 21.031 1 79.25 72 LYS B C 1
ATOM 2807 O O . LYS B 1 72 ? -3.041 -3.627 20.688 1 79.25 72 LYS B O 1
ATOM 2812 N N . VAL B 1 73 ? -2.025 -1.601 20.594 1 87.06 73 VAL B N 1
ATOM 2813 C CA . VAL B 1 73 ? -2.967 -1.063 19.609 1 87.06 73 VAL B CA 1
ATOM 2814 C C . VAL B 1 73 ? -2.5 -1.413 18.203 1 87.06 73 VAL B C 1
ATOM 2816 O O . VAL B 1 73 ? -3.279 -1.925 17.391 1 87.06 73 VAL B O 1
ATOM 2819 N N . ASN B 1 74 ? -1.236 -1.152 17.938 1 85.38 74 ASN B N 1
ATOM 2820 C CA . ASN B 1 74 ? -0.586 -1.438 16.656 1 85.38 74 ASN B CA 1
ATOM 2821 C C . ASN B 1 74 ? 0.79 -2.068 16.859 1 85.38 74 ASN B C 1
ATOM 2823 O O . ASN B 1 74 ? 1.759 -1.37 17.156 1 85.38 74 ASN B O 1
ATOM 2827 N N . PRO B 1 75 ? 0.865 -3.266 16.641 1 74.25 75 PRO B N 1
ATOM 2828 C CA . PRO B 1 75 ? 2.119 -3.973 16.906 1 74.25 75 PRO B CA 1
ATOM 2829 C C . PRO B 1 75 ? 3.268 -3.49 16.016 1 74.25 75 PRO B C 1
ATOM 2831 O O . PRO B 1 75 ? 4.434 -3.746 16.312 1 74.25 75 PRO B O 1
ATOM 2834 N N . TYR B 1 76 ? 2.982 -2.785 14.938 1 72.94 76 TYR B N 1
ATOM 2835 C CA . TYR B 1 76 ? 4.027 -2.297 14.047 1 72.94 76 TYR B CA 1
ATOM 2836 C C . TYR B 1 76 ? 4.609 -0.983 14.547 1 72.94 76 TYR B C 1
ATOM 2838 O O . TYR B 1 76 ? 5.633 -0.515 14.047 1 72.94 76 TYR B O 1
ATOM 2846 N N . GLY B 1 77 ? 3.932 -0.381 15.5 1 77.19 77 GLY B N 1
ATOM 2847 C CA . GLY B 1 77 ? 4.43 0.85 16.094 1 77.19 77 GLY B CA 1
ATOM 2848 C C . GLY B 1 77 ? 4.402 2.027 15.141 1 77.19 77 GLY B C 1
ATOM 2849 O O . GLY B 1 77 ? 5.254 2.914 15.211 1 77.19 77 GLY B O 1
ATOM 2850 N N . ARG B 1 78 ? 3.459 1.928 14.188 1 82.94 78 ARG B N 1
ATOM 2851 C CA . ARG B 1 78 ? 3.381 3.002 13.203 1 82.94 78 ARG B CA 1
ATOM 2852 C C . ARG B 1 78 ? 2.15 3.873 13.438 1 82.94 78 ARG B C 1
ATOM 2854 O O . ARG B 1 78 ? 1.224 3.469 14.148 1 82.94 78 ARG B O 1
ATOM 2861 N N . VAL B 1 79 ? 2.188 5.055 12.953 1 90.06 79 VAL B N 1
ATOM 2862 C CA . VAL B 1 79 ? 1.056 5.977 12.922 1 90.06 79 VAL B CA 1
ATOM 2863 C C . VAL B 1 79 ? 0.778 6.402 11.484 1 90.06 79 VAL B C 1
ATOM 2865 O O . VAL B 1 79 ? 1.687 6.43 10.648 1 90.06 79 VAL B O 1
ATOM 2868 N N . PRO B 1 80 ? -0.452 6.586 11.133 1 95.62 80 PRO B N 1
ATOM 2869 C CA . PRO B 1 80 ? -1.64 6.574 11.992 1 95.62 80 PRO B CA 1
ATOM 2870 C C . PRO B 1 80 ? -2.254 5.184 12.133 1 95.62 80 PRO B C 1
ATOM 2872 O O . PRO B 1 80 ? -1.939 4.285 11.352 1 95.62 80 PRO B O 1
ATOM 2875 N N . THR B 1 81 ? -3.037 5.016 13.188 1 95.75 81 THR B N 1
ATOM 2876 C CA . THR B 1 81 ? -3.83 3.812 13.414 1 95.75 81 THR B CA 1
ATOM 2877 C C . THR B 1 81 ? -5.27 4.172 13.766 1 95.75 81 THR B C 1
ATOM 2879 O O . THR B 1 81 ? -5.512 5.09 14.555 1 95.75 81 THR B O 1
ATOM 2882 N N . LEU B 1 82 ? -6.238 3.502 13.18 1 97.5 82 LEU B N 1
ATOM 2883 C CA . LEU B 1 82 ? -7.652 3.725 13.469 1 97.5 82 LEU B CA 1
ATOM 2884 C C . LEU B 1 82 ? -8.25 2.525 14.195 1 97.5 82 LEU B C 1
ATOM 2886 O O . LEU B 1 82 ? -8.18 1.397 13.703 1 97.5 82 LEU B O 1
ATOM 2890 N N . THR B 1 83 ? -8.75 2.807 15.375 1 96.31 83 THR B N 1
ATOM 2891 C CA . THR B 1 83 ? -9.531 1.802 16.078 1 96.31 83 THR B CA 1
ATOM 2892 C C . THR B 1 83 ? -11.016 2.129 16.016 1 96.31 83 THR B C 1
ATOM 2894 O O . THR B 1 83 ? -11.406 3.295 16.094 1 96.31 83 THR B O 1
ATOM 2897 N N . TYR B 1 84 ? -11.789 1.09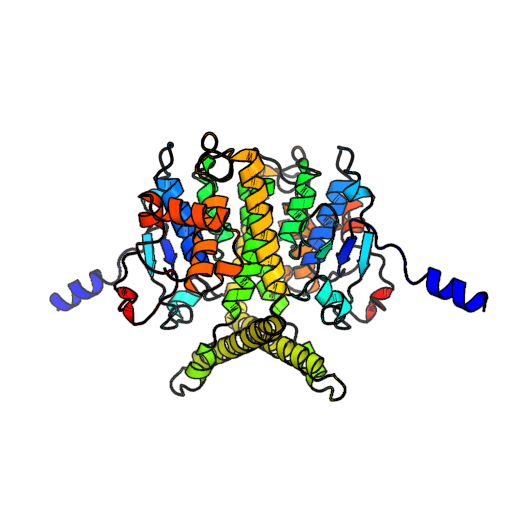7 15.758 1 95.44 84 TYR B N 1
ATOM 2898 C CA . TYR B 1 84 ? -13.242 1.203 15.664 1 95.44 84 TYR B CA 1
ATOM 2899 C C . TYR B 1 84 ? -13.906 -0.12 16.016 1 95.44 84 TYR B C 1
ATOM 2901 O O . TYR B 1 84 ? -13.516 -1.174 15.508 1 95.44 84 TYR B O 1
ATOM 2909 N N . SER B 1 85 ? -14.891 -0.061 16.891 1 93.31 85 SER B N 1
ATOM 2910 C CA . SER B 1 85 ? -15.562 -1.271 17.359 1 93.31 85 SER B CA 1
ATOM 2911 C C . SER B 1 85 ? -16.25 -1.996 16.219 1 93.31 85 SER B C 1
ATOM 2913 O O . SER B 1 85 ? -16.469 -3.207 16.281 1 93.31 85 SER B O 1
ATOM 2915 N N . GLY B 1 86 ? -16.547 -1.269 15.148 1 90.31 86 GLY B N 1
ATOM 2916 C CA . GLY B 1 86 ? -17.219 -1.866 14 1 90.31 86 GLY B CA 1
ATOM 2917 C C . GLY B 1 86 ? -16.25 -2.572 13.062 1 90.31 86 GLY B C 1
ATOM 2918 O O . GLY B 1 86 ? -16.672 -3.17 12.07 1 90.31 86 GLY B O 1
ATOM 2919 N N . LEU B 1 87 ? -14.969 -2.484 13.359 1 89.75 87 LEU B N 1
ATOM 2920 C CA . LEU B 1 87 ? -13.945 -3.166 12.578 1 89.75 87 LEU B CA 1
ATOM 2921 C C . LEU B 1 87 ? -13.438 -4.406 13.305 1 89.75 87 LEU B C 1
ATOM 2923 O O . LEU B 1 87 ? -13.32 -4.41 14.531 1 89.75 87 LEU B O 1
ATOM 2927 N N . PRO B 1 88 ? -13.078 -5.465 12.57 1 85.94 88 PRO B N 1
ATOM 2928 C CA . PRO B 1 88 ? -12.555 -6.668 13.227 1 85.94 88 PRO B CA 1
ATOM 2929 C C . PRO B 1 88 ? -11.18 -6.449 13.859 1 85.94 88 PRO B C 1
ATOM 2931 O O . PRO B 1 88 ? -10.812 -7.16 14.797 1 85.94 88 PRO B O 1
ATOM 2934 N N . SER B 1 89 ? -10.461 -5.504 13.328 1 87.81 89 SER B N 1
ATOM 2935 C CA . SER B 1 89 ? -9.141 -5.137 13.828 1 87.81 89 SER B CA 1
ATOM 2936 C C . SER B 1 89 ? -8.797 -3.691 13.484 1 87.81 89 SER B C 1
ATOM 2938 O O . SER B 1 89 ? -9.414 -3.1 12.594 1 87.81 89 SER B O 1
ATOM 2940 N N . PRO B 1 90 ? -7.852 -3.131 14.219 1 92.5 90 PRO B N 1
ATOM 2941 C CA . PRO B 1 90 ? -7.445 -1.766 13.875 1 92.5 90 PRO B CA 1
ATOM 2942 C C . PRO B 1 90 ? -6.879 -1.656 12.461 1 92.5 90 PRO B C 1
ATOM 2944 O O . PRO B 1 90 ? -6.277 -2.607 11.953 1 92.5 90 PRO B O 1
ATOM 2947 N N . LEU B 1 91 ? -7.191 -0.578 11.805 1 95.25 91 LEU B N 1
ATOM 2948 C CA . LEU B 1 91 ? -6.492 -0.246 10.57 1 95.25 91 LEU B CA 1
ATOM 2949 C C . LEU B 1 91 ? -5.145 0.401 10.867 1 95.25 91 LEU B C 1
ATOM 2951 O O . LEU B 1 91 ? -5.086 1.477 11.461 1 95.25 91 LEU B O 1
ATOM 2955 N N . THR B 1 92 ? -4.016 -0.228 10.375 1 91.56 92 THR B N 1
ATOM 2956 C CA . THR B 1 92 ? -2.697 0.151 10.867 1 91.56 92 THR B CA 1
ATOM 2957 C C . THR B 1 92 ? -1.876 0.806 9.758 1 91.56 92 THR B C 1
ATOM 2959 O O . THR B 1 92 ? -0.678 1.046 9.922 1 91.56 92 THR B O 1
ATOM 2962 N N . ASP B 1 93 ? -2.502 1.013 8.586 1 91 93 ASP B N 1
ATOM 2963 C CA . ASP B 1 93 ? -1.829 1.722 7.5 1 91 93 ASP B CA 1
ATOM 2964 C C . ASP B 1 93 ? -2.693 2.865 6.973 1 91 93 ASP B C 1
ATOM 2966 O O . ASP B 1 93 ? -3.92 2.756 6.938 1 91 93 ASP B O 1
ATOM 2970 N N . ALA B 1 94 ? -2.039 3.871 6.527 1 95.38 94 ALA B N 1
ATOM 2971 C CA . ALA B 1 94 ? -2.709 5.102 6.117 1 95.38 94 ALA B CA 1
ATOM 2972 C C . ALA B 1 94 ? -3.697 4.832 4.984 1 95.38 94 ALA B C 1
ATOM 2974 O O . ALA B 1 94 ? -4.809 5.367 4.984 1 95.38 94 ALA B O 1
ATOM 2975 N N . LEU B 1 95 ? -3.355 3.947 4.066 1 96.25 95 LEU B N 1
ATOM 2976 C CA . LEU B 1 95 ? -4.207 3.723 2.902 1 96.25 95 LEU B CA 1
ATOM 2977 C C . LEU B 1 95 ? -5.516 3.049 3.309 1 96.25 95 LEU B C 1
ATOM 2979 O O . LEU B 1 95 ? -6.586 3.416 2.818 1 96.25 95 LEU B O 1
ATOM 2983 N N . SER B 1 96 ? -5.441 2.047 4.195 1 96.25 96 SER B N 1
ATOM 2984 C CA . SER B 1 96 ? -6.664 1.39 4.637 1 96.25 96 SER B CA 1
ATOM 2985 C C . SER B 1 96 ? -7.586 2.365 5.363 1 96.25 96 SER B C 1
ATOM 2987 O O . SER B 1 96 ? -8.805 2.287 5.23 1 96.25 96 SER B O 1
ATOM 2989 N N . ILE B 1 97 ? -7.012 3.281 6.066 1 97.88 97 ILE B N 1
ATOM 2990 C CA . ILE B 1 97 ? -7.805 4.289 6.762 1 97.88 97 ILE B CA 1
ATOM 2991 C C . ILE B 1 97 ? -8.461 5.223 5.746 1 97.88 97 ILE B C 1
ATOM 2993 O O . ILE B 1 97 ? -9.648 5.531 5.852 1 97.88 97 ILE B O 1
ATOM 2997 N N . VAL B 1 98 ? -7.727 5.609 4.773 1 98.31 98 VAL B N 1
ATOM 2998 C CA . VAL B 1 98 ? -8.234 6.5 3.734 1 98.31 98 VAL B CA 1
ATOM 2999 C C . VAL B 1 98 ? -9.398 5.832 3.006 1 98.31 98 VAL B C 1
ATOM 3001 O O . VAL B 1 98 ? -10.422 6.469 2.74 1 98.31 98 VAL B O 1
ATOM 3004 N N . TYR B 1 99 ? -9.258 4.562 2.725 1 97.44 99 TYR B N 1
ATOM 3005 C CA . TYR B 1 99 ? -10.328 3.861 2.033 1 97.44 99 TYR B CA 1
ATOM 3006 C C . TYR B 1 99 ? -11.547 3.691 2.943 1 97.44 99 TYR B C 1
ATOM 3008 O O . TYR B 1 99 ? -12.688 3.719 2.477 1 97.44 99 TYR B O 1
ATOM 3016 N N . TRP B 1 100 ? -11.305 3.535 4.188 1 96.5 100 TRP B N 1
ATOM 3017 C CA . TRP B 1 100 ? -12.406 3.52 5.145 1 96.5 100 TRP B CA 1
ATOM 3018 C C . TRP B 1 100 ? -13.172 4.84 5.117 1 96.5 100 TRP B C 1
ATOM 3020 O O . TRP B 1 100 ? -14.406 4.848 5.141 1 96.5 100 TRP B O 1
ATOM 3030 N N . ILE B 1 101 ? -12.477 5.922 4.996 1 97.38 101 ILE B N 1
ATOM 3031 C CA . ILE B 1 101 ? -13.086 7.242 4.883 1 97.38 101 ILE B CA 1
ATOM 3032 C C . ILE B 1 101 ? -13.883 7.332 3.586 1 97.38 101 ILE B C 1
ATOM 3034 O O . ILE B 1 101 ? -15.008 7.832 3.574 1 97.38 101 ILE B O 1
ATOM 3038 N N . CYS B 1 102 ? -13.336 6.77 2.547 1 96.81 102 CYS B N 1
ATOM 3039 C CA . CYS B 1 102 ? -13.977 6.84 1.238 1 96.81 102 CYS B CA 1
ATOM 3040 C C . CYS B 1 102 ? -15.266 6.035 1.223 1 96.81 102 CYS B C 1
ATOM 3042 O O . CYS B 1 102 ? -16.203 6.359 0.481 1 96.81 102 CYS B O 1
ATOM 3044 N N . ASP B 1 103 ? -15.305 5.012 2.037 1 93.5 103 ASP B N 1
ATOM 3045 C CA . ASP B 1 103 ? -16.531 4.246 2.15 1 93.5 103 ASP B CA 1
ATOM 3046 C C . ASP B 1 103 ? -17.672 5.105 2.705 1 93.5 103 ASP B C 1
ATOM 3048 O O . ASP B 1 103 ? -18.828 4.926 2.336 1 93.5 103 ASP B O 1
ATOM 3052 N N . GLN B 1 104 ? -17.297 6.031 3.459 1 92.88 104 GLN B N 1
ATOM 3053 C CA . GLN B 1 104 ? -18.281 6.902 4.094 1 92.88 104 GLN B CA 1
ATOM 3054 C C . GLN B 1 104 ? -18.531 8.156 3.254 1 92.88 104 GLN B C 1
ATOM 3056 O O . GLN B 1 104 ? -19.594 8.773 3.354 1 92.88 104 GLN B O 1
ATOM 3061 N N . CYS B 1 105 ? -17.594 8.5 2.486 1 95.38 105 CYS B N 1
ATOM 3062 C CA . CYS B 1 105 ? -17.672 9.656 1.601 1 95.38 105 CYS B CA 1
ATOM 3063 C C . CYS B 1 105 ? -17.172 9.305 0.203 1 95.38 105 CYS B C 1
ATOM 3065 O O . CYS B 1 105 ? -16.078 9.727 -0.198 1 95.38 105 CYS B O 1
ATOM 3067 N N . PRO B 1 106 ? -17.969 8.656 -0.574 1 94.19 106 PRO B N 1
ATOM 3068 C CA . PRO B 1 106 ? -17.547 8.102 -1.861 1 94.19 106 PRO B CA 1
ATOM 3069 C C . PRO B 1 106 ? -17.109 9.18 -2.854 1 94.19 106 PRO B C 1
ATOM 3071 O O . PRO B 1 106 ? -16.391 8.883 -3.816 1 94.19 106 PRO B O 1
ATOM 3074 N N . SER B 1 107 ? -17.469 10.438 -2.639 1 95.12 107 SER B N 1
ATOM 3075 C CA . SER B 1 107 ? -17.109 11.508 -3.557 1 95.12 107 SER B CA 1
ATOM 3076 C C . SER B 1 107 ? -15.602 11.75 -3.553 1 95.12 107 SER B C 1
ATOM 3078 O O . SER B 1 107 ? -15.055 12.328 -4.496 1 95.12 107 SER B O 1
ATOM 3080 N N . LEU B 1 108 ? -14.898 11.281 -2.537 1 97.44 108 LEU B N 1
ATOM 3081 C CA . LEU B 1 108 ? -13.461 11.461 -2.418 1 97.44 108 LEU B CA 1
ATOM 3082 C C . LEU B 1 108 ? -12.711 10.469 -3.301 1 97.44 108 LEU B C 1
ATOM 3084 O O . LEU B 1 108 ? -11.5 10.594 -3.498 1 97.44 108 LEU B O 1
ATOM 3088 N N . LEU B 1 109 ? -13.391 9.492 -3.748 1 97.25 109 LEU B N 1
ATOM 3089 C CA . LEU B 1 109 ? -12.859 8.484 -4.656 1 97.25 109 LEU B CA 1
ATOM 3090 C C . LEU B 1 109 ? -13.836 8.211 -5.801 1 97.25 109 LEU B C 1
ATOM 3092 O O . LEU B 1 109 ? -14.453 7.148 -5.855 1 97.25 109 LEU B O 1
ATOM 3096 N N . PRO B 1 110 ? -13.883 9.195 -6.684 1 95.62 110 PRO B N 1
ATOM 3097 C CA . PRO B 1 110 ? -14.875 9.086 -7.758 1 95.62 110 PRO B CA 1
ATOM 3098 C C . PRO B 1 110 ? -14.664 7.852 -8.633 1 95.62 110 PRO B C 1
ATOM 3100 O O . PRO B 1 110 ? -13.531 7.539 -9 1 95.62 110 PRO B O 1
ATOM 3103 N N . LYS B 1 111 ? -15.75 7.207 -9.031 1 92.19 111 LYS B N 1
ATOM 3104 C CA . LYS B 1 111 ? -15.734 5.941 -9.75 1 92.19 111 LYS B CA 1
ATOM 3105 C C . LYS B 1 111 ? -14.969 6.066 -11.07 1 92.19 111 LYS B C 1
ATOM 3107 O O . LYS B 1 111 ? -14.242 5.152 -11.461 1 92.19 111 LYS B O 1
ATOM 3112 N N . ALA B 1 112 ? -15.047 7.18 -11.734 1 92.56 112 ALA B N 1
ATOM 3113 C CA . ALA B 1 112 ? -14.445 7.387 -13.047 1 92.56 112 ALA B CA 1
ATOM 3114 C C . ALA B 1 112 ? -12.922 7.363 -12.969 1 92.56 112 ALA B C 1
ATOM 3116 O O . ALA B 1 112 ? -12.25 7.047 -13.953 1 92.56 112 ALA B O 1
ATOM 3117 N N . HIS B 1 113 ? -12.367 7.629 -11.75 1 94.75 113 HIS B N 1
ATOM 3118 C CA . HIS B 1 113 ? -10.922 7.758 -11.617 1 94.75 113 HIS B CA 1
ATOM 3119 C C . HIS B 1 113 ? -10.383 6.84 -10.523 1 94.75 113 HIS B C 1
ATOM 3121 O O . HIS B 1 113 ? -9.227 6.973 -10.109 1 94.75 113 HIS B O 1
ATOM 3127 N N . GLN B 1 114 ? -11.18 5.961 -10.086 1 94.12 114 GLN B N 1
ATOM 3128 C CA . GLN B 1 114 ? -10.883 5.195 -8.883 1 94.12 114 GLN B CA 1
ATOM 3129 C C . GLN B 1 114 ? -9.633 4.34 -9.062 1 94.12 114 GLN B C 1
ATOM 3131 O O . GLN B 1 114 ? -8.727 4.375 -8.234 1 94.12 114 GLN B O 1
ATOM 3136 N N . THR B 1 115 ? -9.57 3.574 -10.141 1 92.56 115 THR B N 1
ATOM 3137 C CA . THR B 1 115 ? -8.438 2.676 -10.367 1 92.56 115 THR B CA 1
ATOM 3138 C C . THR B 1 115 ? -7.141 3.463 -10.5 1 92.56 115 THR B C 1
ATOM 3140 O O . THR B 1 115 ? -6.113 3.082 -9.938 1 92.56 115 THR B O 1
ATOM 3143 N N . GLU B 1 116 ? -7.219 4.574 -11.211 1 93.31 116 GLU B N 1
ATOM 3144 C CA . GLU B 1 116 ? -6.055 5.438 -11.406 1 93.31 116 GLU B CA 1
ATOM 3145 C C . GLU B 1 116 ? -5.578 6.027 -10.086 1 93.31 116 GLU B C 1
ATOM 314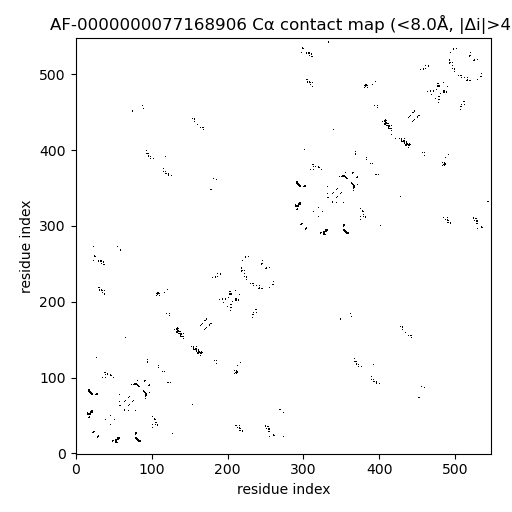7 O O . GLU B 1 116 ? -4.383 6.023 -9.789 1 93.31 116 GLU B O 1
ATOM 3152 N N . ILE B 1 117 ? -6.52 6.461 -9.281 1 97.12 117 ILE B N 1
ATOM 3153 C CA . ILE B 1 117 ? -6.191 7.039 -7.984 1 97.12 117 ILE B CA 1
ATOM 3154 C C . ILE B 1 117 ? -5.566 5.973 -7.09 1 97.12 117 ILE B C 1
ATOM 3156 O O . ILE B 1 117 ? -4.523 6.203 -6.473 1 97.12 117 ILE B O 1
ATOM 3160 N N . CYS B 1 118 ? -6.121 4.789 -7.07 1 95.75 118 CYS B N 1
ATOM 3161 C CA . CYS B 1 118 ? -5.625 3.719 -6.211 1 95.75 118 CYS B CA 1
ATOM 3162 C C . CYS B 1 118 ? -4.211 3.312 -6.613 1 95.75 118 CYS B C 1
ATOM 3164 O O . CYS B 1 118 ? -3.367 3.057 -5.75 1 95.75 118 CYS B O 1
ATOM 3166 N N . ARG B 1 119 ? -3.957 3.303 -7.887 1 94.56 119 ARG B N 1
ATOM 3167 C CA . ARG B 1 119 ? -2.615 2.986 -8.359 1 94.56 119 ARG B CA 1
ATOM 3168 C C . ARG B 1 119 ? -1.607 4.031 -7.895 1 94.56 119 ARG B C 1
ATOM 3170 O O . ARG B 1 119 ? -0.556 3.686 -7.352 1 94.56 119 ARG B O 1
ATOM 3177 N N . LEU B 1 120 ? -1.941 5.258 -8.094 1 95.5 120 LEU B N 1
ATOM 3178 C CA . LEU B 1 120 ? -1.046 6.355 -7.75 1 95.5 120 LEU B CA 1
ATOM 3179 C C . LEU B 1 120 ? -0.803 6.402 -6.242 1 95.5 120 LEU B C 1
ATOM 3181 O O . LEU B 1 120 ? 0.323 6.637 -5.801 1 95.5 120 LEU B O 1
ATOM 3185 N N . LEU B 1 121 ? -1.894 6.129 -5.48 1 97.12 121 LEU B N 1
ATOM 3186 C CA . LEU B 1 121 ? -1.738 6.121 -4.031 1 97.12 121 LEU B CA 1
ATOM 3187 C C . LEU B 1 121 ? -0.822 4.988 -3.588 1 97.12 121 LEU B C 1
ATOM 3189 O O . LEU B 1 121 ? 0.026 5.172 -2.711 1 97.12 121 LEU B O 1
ATOM 3193 N N . SER B 1 122 ? -1.001 3.863 -4.191 1 93.19 122 SER B N 1
ATOM 3194 C CA . SER B 1 122 ? -0.128 2.74 -3.867 1 93.19 122 SER B CA 1
ATOM 3195 C C . SER B 1 122 ? 1.331 3.07 -4.16 1 93.19 122 SER B C 1
ATOM 3197 O O . SER B 1 122 ? 2.211 2.811 -3.338 1 93.19 122 SER B O 1
ATOM 3199 N N . GLN B 1 123 ? 1.599 3.699 -5.277 1 90.38 123 GLN B N 1
ATOM 3200 C CA . GLN B 1 123 ? 2.953 4.078 -5.668 1 90.38 123 GLN B CA 1
ATOM 3201 C C . GLN B 1 123 ? 3.553 5.074 -4.68 1 90.38 123 GLN B C 1
ATOM 3203 O O . GLN B 1 123 ? 4.703 4.926 -4.262 1 90.38 123 GLN B O 1
ATOM 3208 N N . LEU B 1 124 ? 2.748 5.988 -4.367 1 92.06 124 LEU B N 1
ATOM 3209 C CA . LEU B 1 124 ? 3.23 7.008 -3.443 1 92.06 124 LEU B CA 1
ATOM 3210 C C . LEU B 1 124 ? 3.557 6.402 -2.082 1 92.06 124 LEU B C 1
ATOM 3212 O O . LEU B 1 124 ? 4.598 6.711 -1.493 1 92.06 124 LEU B O 1
ATOM 3216 N N . HIS B 1 125 ? 2.686 5.547 -1.603 1 90.5 125 HIS B N 1
ATOM 3217 C CA . HIS B 1 125 ? 2.883 4.973 -0.276 1 90.5 125 HIS B CA 1
ATOM 3218 C C . HIS B 1 125 ? 4.066 4.012 -0.26 1 90.5 125 HIS B C 1
ATOM 3220 O O . HIS B 1 125 ? 4.73 3.855 0.768 1 90.5 125 HIS B O 1
ATOM 3226 N N . GLU B 1 126 ? 4.34 3.436 -1.385 1 82.69 126 GLU B N 1
ATOM 3227 C CA . GLU B 1 126 ? 5.574 2.664 -1.483 1 82.69 126 GLU B CA 1
ATOM 3228 C C . GLU B 1 126 ? 6.801 3.549 -1.264 1 82.69 126 GLU B C 1
ATOM 3230 O O . GLU B 1 126 ? 7.715 3.18 -0.526 1 82.69 126 GLU B O 1
ATOM 3235 N N . ALA B 1 127 ? 6.781 4.695 -1.889 1 77.19 127 ALA B N 1
ATOM 3236 C CA . ALA B 1 127 ? 7.883 5.641 -1.764 1 77.19 127 ALA B CA 1
ATOM 3237 C C . ALA B 1 127 ? 7.984 6.184 -0.34 1 77.19 127 ALA B C 1
ATOM 3239 O O . ALA B 1 127 ? 9.078 6.262 0.225 1 77.19 127 ALA B O 1
ATOM 3240 N N . LEU B 1 128 ? 6.816 6.496 0.233 1 79.06 128 LEU B N 1
ATOM 3241 C CA . LEU B 1 128 ? 6.781 7.07 1.573 1 79.06 128 LEU B CA 1
ATOM 3242 C C . LEU B 1 128 ? 7.277 6.066 2.609 1 79.06 128 LEU B C 1
ATOM 3244 O O . LEU B 1 128 ? 7.965 6.441 3.562 1 79.06 128 LEU B O 1
ATOM 3248 N N . ASP B 1 129 ? 6.922 4.895 2.48 1 72.44 129 ASP B N 1
ATOM 3249 C CA . ASP B 1 129 ? 7.316 3.854 3.424 1 72.44 129 ASP B CA 1
ATOM 3250 C C . ASP B 1 129 ? 8.82 3.611 3.379 1 72.44 129 ASP B C 1
ATOM 3252 O O . ASP B 1 129 ? 9.438 3.299 4.398 1 72.44 129 ASP B O 1
ATOM 3256 N N . ARG B 1 130 ? 9.297 3.842 2.354 1 61.5 130 ARG B N 1
ATOM 3257 C CA . ARG B 1 130 ? 10.734 3.602 2.197 1 61.5 130 ARG B CA 1
ATOM 3258 C C . ARG B 1 130 ? 11.547 4.785 2.711 1 61.5 130 ARG B C 1
ATOM 3260 O O . ARG B 1 130 ? 12.688 4.617 3.143 1 61.5 130 ARG B O 1
ATOM 3267 N N . TYR B 1 131 ? 10.922 6.035 2.654 1 55.53 131 TYR B N 1
ATOM 3268 C CA . TYR B 1 131 ? 11.547 7.23 3.215 1 55.53 131 TYR B CA 1
ATOM 3269 C C . TYR B 1 131 ? 11.586 7.16 4.734 1 55.53 131 TYR B C 1
ATOM 3271 O O . TYR B 1 131 ? 12.562 7.586 5.355 1 55.53 131 TYR B O 1
ATOM 3279 N N . GLY B 1 132 ? 10.477 6.914 5.445 1 49.84 132 GLY B N 1
ATOM 3280 C CA . GLY B 1 132 ? 10.336 6.926 6.895 1 49.84 132 GLY B CA 1
ATOM 3281 C C . GLY B 1 132 ? 11.219 5.906 7.59 1 49.84 132 GLY B C 1
ATOM 3282 O O . GLY B 1 132 ? 11.508 6.035 8.781 1 49.84 132 GLY B O 1
ATOM 3283 N N . ALA B 1 133 ? 11.492 4.879 7.02 1 42.88 133 ALA B N 1
ATOM 3284 C CA . ALA B 1 133 ? 12.258 3.834 7.684 1 42.88 133 ALA B CA 1
ATOM 3285 C C . ALA B 1 133 ? 13.672 4.316 8.016 1 42.88 133 ALA B C 1
ATOM 3287 O O . ALA B 1 133 ? 14.383 3.695 8.805 1 42.88 133 ALA B O 1
ATOM 3288 N N . ALA B 1 134 ? 14.086 5.594 7.719 1 36.47 134 ALA B N 1
ATOM 3289 C CA . ALA B 1 134 ? 15.461 6.043 7.926 1 36.47 134 ALA B CA 1
ATOM 3290 C C . ALA B 1 134 ? 15.617 6.723 9.281 1 36.47 134 ALA B C 1
ATOM 3292 O O . ALA B 1 134 ? 15.773 7.945 9.359 1 36.47 134 ALA B O 1
ATOM 3293 N N . ASN B 1 135 ? 14.82 6.574 10.32 1 35.28 135 ASN B N 1
ATOM 3294 C CA . ASN B 1 135 ? 15.023 7.391 11.516 1 35.28 135 ASN B CA 1
ATOM 3295 C C . ASN B 1 135 ? 16.25 6.93 12.305 1 35.28 135 ASN B C 1
ATOM 3297 O O . ASN B 1 135 ? 16.312 5.773 12.734 1 35.28 135 ASN B O 1
ATOM 3301 N N . PRO B 1 136 ? 17.281 7.715 12.523 1 37.31 136 PRO B N 1
ATOM 3302 C CA . PRO B 1 136 ? 18.547 7.539 13.242 1 37.31 136 PRO B CA 1
ATOM 3303 C C . PRO B 1 136 ? 18.359 7.324 14.742 1 37.31 136 PRO B C 1
ATOM 3305 O O . PRO B 1 136 ? 19.266 6.816 15.414 1 37.31 136 PRO B O 1
ATOM 3308 N N . THR B 1 137 ? 17.281 7.664 15.367 1 41.69 137 THR B N 1
ATOM 3309 C CA . THR B 1 137 ? 17.234 7.883 16.812 1 41.69 137 THR B CA 1
ATOM 3310 C C . THR B 1 137 ? 17.312 6.555 17.562 1 41.69 137 THR B C 1
ATOM 3312 O O . THR B 1 137 ? 17.609 6.527 18.75 1 41.69 137 THR B O 1
ATOM 3315 N N . VAL B 1 138 ? 17.188 5.473 17.016 1 44.84 138 VAL B N 1
ATOM 3316 C CA . VAL B 1 138 ? 17.125 4.215 17.75 1 44.84 138 VAL B CA 1
ATOM 3317 C C . VAL B 1 138 ? 18.484 3.895 18.359 1 44.84 138 VAL B C 1
ATOM 3319 O O . 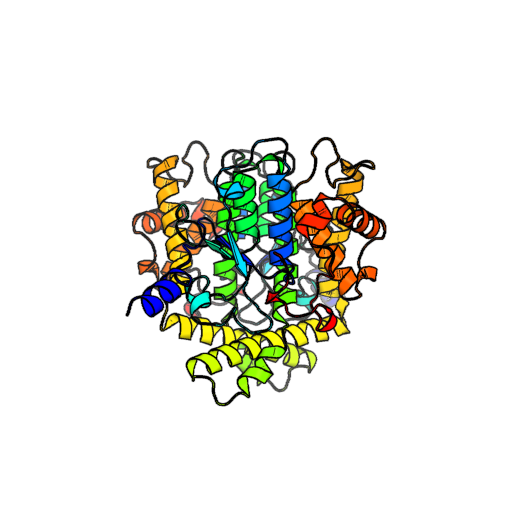VAL B 1 138 ? 18.578 3.359 19.469 1 44.84 138 VAL B O 1
ATOM 3322 N N . ASP B 1 139 ? 19.5 4.301 17.688 1 46.34 139 ASP B N 1
ATOM 3323 C CA . ASP B 1 139 ? 20.828 4.035 18.234 1 46.34 139 ASP B CA 1
ATOM 3324 C C . ASP B 1 139 ? 21.031 4.711 19.594 1 46.34 139 ASP B C 1
ATOM 3326 O O . ASP B 1 139 ? 21.609 4.125 20.5 1 46.34 139 ASP B O 1
ATOM 3330 N N . ASP B 1 140 ? 20.562 5.848 19.703 1 46.5 140 ASP B N 1
ATOM 3331 C CA . ASP B 1 140 ? 20.75 6.566 20.969 1 46.5 140 ASP B CA 1
ATOM 3332 C C . ASP B 1 140 ? 19.953 5.918 22.094 1 46.5 140 ASP B C 1
ATOM 3334 O O . ASP B 1 140 ? 20.438 5.836 23.219 1 46.5 140 ASP B O 1
ATOM 3338 N N . LEU B 1 141 ? 18.828 5.371 21.812 1 47.38 141 LEU B N 1
ATOM 3339 C CA . LEU B 1 141 ? 18 4.77 22.859 1 47.38 141 LEU B CA 1
ATOM 3340 C C . LEU B 1 141 ? 18.609 3.449 23.328 1 47.38 141 LEU B C 1
ATOM 3342 O O . LEU B 1 141 ? 18.469 3.082 24.5 1 47.38 141 LEU B O 1
ATOM 3346 N N . LEU B 1 142 ? 19.234 2.875 22.406 1 52 142 LEU B N 1
ATOM 3347 C CA . LEU B 1 142 ? 19.828 1.588 22.734 1 52 142 LEU B CA 1
ATOM 3348 C C . LEU B 1 142 ? 21.062 1.771 23.609 1 52 142 LEU B C 1
ATOM 3350 O O . LEU B 1 142 ? 21.484 0.835 24.297 1 52 142 LEU B O 1
ATOM 3354 N N . THR B 1 143 ? 21.531 2.932 23.594 1 49.62 143 THR B N 1
ATOM 3355 C CA . THR B 1 143 ? 22.625 3.193 24.516 1 49.62 143 THR B CA 1
ATOM 3356 C C . THR B 1 143 ? 22.109 3.408 25.938 1 49.62 143 THR B C 1
ATOM 3358 O O . THR B 1 143 ? 22.906 3.455 26.891 1 49.62 143 THR B O 1
ATOM 3361 N N . ASN B 1 144 ? 20.766 3.537 26 1 43.69 144 ASN B N 1
ATOM 3362 C CA . ASN B 1 144 ? 20.234 3.703 27.359 1 43.69 144 ASN B CA 1
ATOM 3363 C C . ASN B 1 144 ? 20.172 2.373 28.094 1 43.69 144 ASN B C 1
ATOM 3365 O O . ASN B 1 144 ? 19.594 1.406 27.578 1 43.69 144 ASN B O 1
ATOM 3369 N N . HIS B 1 145 ? 20.969 2.207 29.047 1 47.72 145 HIS B N 1
ATOM 3370 C CA . HIS B 1 145 ? 21.172 1.038 29.906 1 47.72 145 HIS B CA 1
ATOM 3371 C C . HIS B 1 145 ? 19.953 0.757 30.766 1 47.72 145 HIS B C 1
ATOM 3373 O O . HIS B 1 145 ? 19.891 -0.273 31.438 1 47.72 145 HIS B O 1
ATOM 3379 N N . ASP B 1 146 ? 19 1.731 30.953 1 48.41 146 ASP B N 1
ATOM 3380 C CA . ASP B 1 146 ? 17.875 1.527 31.859 1 48.41 146 ASP B CA 1
ATOM 3381 C C . ASP B 1 146 ? 16.641 1.049 31.109 1 48.41 146 ASP B C 1
ATOM 3383 O O . ASP B 1 146 ? 15.508 1.411 31.453 1 48.41 146 ASP B O 1
ATOM 3387 N N . ILE B 1 147 ? 16.812 0.595 30.078 1 50.38 147 ILE B N 1
ATOM 3388 C CA . ILE B 1 147 ? 15.648 0.088 29.344 1 50.38 147 ILE B CA 1
ATOM 3389 C C . ILE B 1 147 ? 15.523 -1.418 29.562 1 50.38 147 ILE B C 1
ATOM 3391 O O . ILE B 1 147 ? 16.516 -2.096 29.844 1 50.38 147 ILE B O 1
ATOM 3395 N N . THR B 1 148 ? 14.289 -1.756 29.828 1 49.75 148 THR B N 1
ATOM 3396 C CA . THR B 1 148 ? 14.062 -3.184 30.031 1 49.75 148 THR B CA 1
ATOM 3397 C C . THR B 1 148 ? 14.578 -3.98 28.828 1 49.75 148 THR B C 1
ATOM 3399 O O . THR B 1 148 ? 14.719 -3.441 27.734 1 49.75 148 THR B O 1
ATOM 3402 N N . PRO B 1 149 ? 15.07 -5.094 29.078 1 51.03 149 PRO B N 1
ATOM 3403 C CA . PRO B 1 149 ? 15.578 -5.93 27.984 1 51.03 149 PRO B CA 1
ATOM 3404 C C . PRO B 1 149 ? 14.617 -5.996 26.797 1 51.03 149 PRO B C 1
ATOM 3406 O O . PRO B 1 149 ? 15.055 -5.98 25.641 1 51.03 149 PRO B O 1
ATOM 3409 N N . SER B 1 150 ? 13.445 -5.867 27.156 1 46.25 150 SER B N 1
ATOM 3410 C CA . SER B 1 150 ? 12.445 -5.91 26.094 1 46.25 150 SER B CA 1
ATOM 3411 C C . SER B 1 150 ? 12.438 -4.613 25.297 1 46.25 150 SER B C 1
ATOM 3413 O O . SER B 1 150 ? 12.328 -4.633 24.062 1 46.25 150 SER B O 1
ATOM 3415 N N . HIS B 1 151 ? 12.703 -3.605 26.078 1 50.81 151 HIS B N 1
ATOM 3416 C CA . HIS B 1 151 ? 12.75 -2.299 25.422 1 50.81 151 HIS B CA 1
ATOM 3417 C C . HIS B 1 151 ? 14.016 -2.145 24.594 1 50.81 151 HIS B C 1
ATOM 3419 O O . HIS B 1 151 ? 13.977 -1.593 23.484 1 50.81 151 HIS B O 1
ATOM 3425 N N . ARG B 1 152 ? 15.055 -2.545 25.141 1 51.84 152 ARG B N 1
ATOM 3426 C CA . ARG B 1 152 ? 16.328 -2.496 24.422 1 51.84 152 ARG B CA 1
ATOM 3427 C C . ARG B 1 152 ? 16.25 -3.287 23.109 1 51.84 152 ARG B C 1
ATOM 3429 O O . ARG B 1 152 ? 16.703 -2.824 22.062 1 51.84 152 ARG B O 1
ATOM 3436 N N . GLN B 1 153 ? 15.703 -4.246 23.266 1 48.31 153 GLN B N 1
ATOM 3437 C CA . GLN B 1 153 ? 15.547 -5.098 22.078 1 48.31 153 GLN B CA 1
ATOM 3438 C C . GLN B 1 153 ? 14.68 -4.422 21.031 1 48.31 153 GLN B C 1
ATOM 3440 O O . GLN B 1 153 ? 14.977 -4.492 19.828 1 48.31 153 GLN B O 1
ATOM 3445 N N . ALA B 1 154 ? 13.82 -3.695 21.562 1 46 154 ALA B N 1
ATOM 3446 C CA . ALA B 1 154 ? 12.945 -2.941 20.672 1 46 154 ALA B CA 1
ATOM 3447 C C . ALA B 1 154 ? 13.695 -1.792 20 1 46 154 ALA B C 1
ATOM 3449 O O . ALA B 1 154 ? 13.523 -1.539 18.812 1 46 154 ALA B O 1
ATOM 3450 N N . LEU B 1 155 ? 14.555 -1.221 20.75 1 52.09 155 LEU B N 1
ATOM 3451 C CA . LEU B 1 155 ? 15.336 -0.092 20.266 1 52.09 155 LEU B CA 1
ATOM 3452 C C . LEU B 1 155 ? 16.422 -0.56 19.281 1 52.09 155 LEU B C 1
ATOM 3454 O O . LEU B 1 155 ? 16.688 0.106 18.281 1 52.09 155 LEU B O 1
ATOM 3458 N N . GLU B 1 156 ? 17 -1.552 19.609 1 54.25 156 GLU B N 1
ATOM 3459 C CA . GLU B 1 156 ? 18.016 -2.115 18.734 1 54.25 156 GLU B CA 1
ATOM 3460 C C . GLU B 1 156 ? 17.406 -2.539 17.391 1 54.25 156 GLU B C 1
ATOM 3462 O O . GLU B 1 156 ? 18.016 -2.33 16.344 1 54.25 156 GLU B O 1
ATOM 3467 N N . TYR B 1 157 ? 16.25 -2.799 17.547 1 43.88 157 TYR B N 1
ATOM 3468 C CA . TYR B 1 157 ? 15.492 -3.168 16.359 1 43.88 157 TYR B CA 1
ATOM 3469 C C . TYR B 1 157 ? 15.227 -1.949 15.484 1 43.88 157 TYR B C 1
ATOM 3471 O O . TYR B 1 157 ? 15.43 -1.994 14.266 1 43.88 157 TYR B O 1
ATOM 3479 N N . LYS B 1 158 ? 14.891 -0.996 16.141 1 44.78 158 LYS B N 1
ATOM 3480 C CA . LYS B 1 158 ? 14.602 0.268 15.461 1 44.78 158 LYS B CA 1
ATOM 3481 C C . LYS B 1 158 ? 15.875 0.882 14.883 1 44.78 158 LYS B C 1
ATOM 3483 O O . LYS B 1 158 ? 15.867 1.416 13.773 1 44.78 158 LYS B O 1
ATOM 3488 N N . ARG B 1 159 ? 16.922 0.875 15.641 1 50.25 159 ARG B N 1
ATOM 3489 C CA . ARG B 1 159 ? 18.203 1.402 15.203 1 50.25 159 ARG B CA 1
ATOM 3490 C C . ARG B 1 159 ? 18.688 0.691 13.938 1 50.25 159 ARG B C 1
ATOM 3492 O O . ARG B 1 159 ? 19.125 1.336 12.984 1 50.25 159 ARG B O 1
ATOM 3499 N N . ASP B 1 160 ? 18.609 -0.393 13.93 1 47.28 160 ASP B N 1
ATOM 3500 C CA . ASP B 1 160 ? 19.125 -1.203 12.828 1 47.28 160 ASP B CA 1
ATOM 3501 C C . ASP B 1 160 ? 18.266 -1.037 11.578 1 47.28 160 ASP B C 1
ATOM 3503 O O . ASP B 1 160 ? 18.797 -0.969 10.461 1 47.28 160 ASP B O 1
ATOM 3507 N N . CYS B 1 161 ? 17 -0.767 11.773 1 43.16 161 CYS B N 1
ATOM 3508 C CA . CYS B 1 161 ? 16.094 -0.414 10.695 1 43.16 161 CYS B CA 1
ATOM 3509 C C . CYS B 1 161 ? 16.406 0.969 10.141 1 43.16 161 CYS B C 1
ATOM 3511 O O . CYS B 1 161 ? 16.406 1.168 8.922 1 43.16 161 CYS B O 1
ATOM 3513 N N . GLN B 1 162 ? 16.703 1.954 11.039 1 44.56 162 GLN B N 1
ATOM 3514 C CA . GLN B 1 162 ? 17 3.336 10.672 1 44.56 162 GLN B CA 1
ATOM 3515 C C . GLN B 1 162 ? 18.359 3.455 10.016 1 44.56 162 GLN B C 1
ATOM 3517 O O . GLN B 1 162 ? 18.547 4.227 9.07 1 44.56 162 GLN B O 1
ATOM 3522 N N . ARG B 1 163 ? 19.297 2.977 10.57 1 44.84 163 ARG B N 1
ATOM 3523 C CA . ARG B 1 163 ? 20.641 3.076 10.016 1 44.84 163 ARG B CA 1
ATOM 3524 C C . ARG B 1 163 ? 20.688 2.521 8.594 1 44.84 163 ARG B C 1
ATOM 3526 O O . ARG B 1 163 ? 21.312 3.115 7.711 1 44.84 163 ARG B O 1
ATOM 3533 N N . LYS B 1 164 ? 20.031 1.512 8.383 1 41.66 164 LYS B N 1
ATOM 3534 C CA . LYS B 1 164 ? 20.016 0.883 7.066 1 41.66 164 LYS B CA 1
ATOM 3535 C C . LYS B 1 164 ? 19.25 1.74 6.055 1 41.66 164 LYS B C 1
ATOM 3537 O O . LYS B 1 164 ? 19.688 1.881 4.91 1 41.66 164 LYS B O 1
ATOM 3542 N N . GLN B 1 165 ? 18.203 2.346 6.457 1 40.09 165 GLN B N 1
ATOM 3543 C CA . GLN B 1 165 ? 17.438 3.26 5.617 1 40.09 165 GLN B CA 1
ATOM 3544 C C . GLN B 1 165 ? 18.219 4.543 5.348 1 40.09 165 GLN B C 1
ATOM 3546 O O . GLN B 1 165 ? 18.203 5.062 4.23 1 40.09 165 GLN B O 1
ATOM 3551 N N . ARG B 1 166 ? 18.734 5.066 6.32 1 40.53 166 ARG B N 1
ATOM 3552 C CA . ARG B 1 166 ? 19.547 6.258 6.113 1 40.53 166 ARG B CA 1
ATOM 3553 C C . ARG B 1 166 ? 20.703 5.973 5.152 1 40.53 166 ARG B C 1
ATOM 3555 O O . ARG B 1 166 ? 21 6.793 4.277 1 40.53 166 ARG B O 1
ATOM 3562 N N . GLU B 1 167 ? 21.312 4.961 5.441 1 41.62 167 GLU B N 1
ATOM 3563 C CA . GLU B 1 167 ? 22.438 4.66 4.559 1 41.62 167 GLU B CA 1
ATOM 3564 C C . GLU B 1 167 ? 21.969 4.383 3.137 1 41.62 167 GLU B C 1
ATOM 3566 O O . GLU B 1 167 ? 22.594 4.824 2.17 1 41.62 167 GLU B O 1
ATOM 3571 N N . LEU B 1 168 ? 20.953 3.699 3.039 1 39.28 168 LEU B N 1
ATOM 3572 C CA . LEU B 1 168 ? 20.391 3.451 1.718 1 39.28 168 LEU B CA 1
ATOM 3573 C C . LEU B 1 168 ? 19.875 4.746 1.096 1 39.28 168 LEU B C 1
ATOM 3575 O O . LEU B 1 168 ? 20.094 5 -0.091 1 39.28 168 LEU B O 1
ATOM 3579 N N . VAL B 1 169 ? 19.062 5.484 1.883 1 38.12 169 VAL B N 1
ATOM 3580 C CA . VAL B 1 169 ? 18.641 6.797 1.398 1 38.12 169 VAL B CA 1
ATOM 3581 C C . VAL B 1 169 ? 19.875 7.684 1.191 1 38.12 169 VAL B C 1
ATOM 3583 O O . VAL B 1 169 ? 19.953 8.414 0.201 1 38.12 169 VAL B O 1
ATOM 3586 N N . SER B 1 170 ? 20.641 7.719 2.119 1 37.56 170 SER B N 1
ATOM 3587 C CA . SER B 1 170 ? 21.828 8.555 1.977 1 37.56 170 SER B CA 1
ATOM 3588 C C . SER B 1 170 ? 22.703 8.078 0.827 1 37.56 170 SER B C 1
ATOM 3590 O O . SER B 1 170 ? 23.266 8.891 0.093 1 37.56 170 SER B O 1
ATOM 3592 N N . MET B 1 171 ? 23.094 6.852 0.91 1 36.62 171 MET B N 1
ATOM 3593 C CA . MET B 1 171 ? 23.922 6.383 -0.193 1 36.62 171 MET B CA 1
ATOM 3594 C C . MET B 1 171 ? 23.172 6.469 -1.519 1 36.62 171 MET B C 1
ATOM 3596 O O . MET B 1 171 ? 23.766 6.805 -2.549 1 36.62 171 MET B O 1
ATOM 3600 N N . ASN B 1 172 ? 22.047 5.945 -1.52 1 36.38 172 ASN B N 1
ATOM 3601 C CA . ASN B 1 172 ? 21.266 6.168 -2.725 1 36.38 172 ASN B CA 1
ATOM 3602 C C . ASN B 1 172 ? 20.875 7.641 -2.883 1 36.38 172 ASN B C 1
ATOM 3604 O O . ASN B 1 172 ? 20.5 8.07 -3.973 1 36.38 172 ASN B O 1
ATOM 3608 N N . LEU B 1 173 ? 20.859 8.328 -1.862 1 34.97 173 LEU B N 1
ATOM 3609 C CA . LEU B 1 173 ? 20.891 9.781 -2.004 1 34.97 173 LEU B CA 1
ATOM 3610 C C . LEU B 1 173 ? 22.234 10.25 -2.557 1 34.97 173 LEU B C 1
ATOM 3612 O O . LEU B 1 173 ? 22.312 11.328 -3.146 1 34.97 173 LEU B O 1
ATOM 3616 N N . SER B 1 174 ? 23.281 9.789 -2.055 1 32.66 174 SER B N 1
ATOM 3617 C CA . SER B 1 174 ? 24.422 10.312 -2.805 1 32.66 174 SER B CA 1
ATOM 3618 C C . SER B 1 174 ? 24.297 9.969 -4.285 1 32.66 174 SER B C 1
ATOM 3620 O O . SER B 1 174 ? 24.703 10.758 -5.145 1 32.66 174 SER B O 1
ATOM 3622 N N . ASP B 1 175 ? 24.188 8.617 -4.688 1 32.38 175 ASP B N 1
ATOM 3623 C CA . ASP B 1 175 ? 23.656 8.523 -6.043 1 32.38 175 ASP B CA 1
ATOM 3624 C C . ASP B 1 175 ? 22.141 8.68 -6.047 1 32.38 175 ASP B C 1
ATOM 3626 O O . ASP B 1 175 ? 21.406 7.688 -6.102 1 32.38 175 ASP B O 1
ATOM 3630 N N . GLY B 1 176 ? 21.219 9.422 -5.273 1 40.97 176 GLY B N 1
ATOM 3631 C CA . GLY B 1 176 ? 20.031 10.234 -5.102 1 40.97 176 GLY B CA 1
ATOM 3632 C C . GLY B 1 176 ? 19 10.039 -6.207 1 40.97 176 GLY B C 1
ATOM 3633 O O . GLY B 1 176 ? 17.938 10.656 -6.191 1 40.97 176 GLY B O 1
ATOM 3634 N N . GLN B 1 177 ? 19.344 9.516 -7.145 1 42.94 177 GLN B N 1
ATOM 3635 C CA . GLN B 1 177 ? 18.672 9.547 -8.438 1 42.94 177 GLN B CA 1
ATOM 3636 C C . GLN B 1 177 ? 17.438 8.648 -8.438 1 42.94 177 GLN B C 1
ATOM 3638 O O . GLN B 1 177 ? 16.406 9 -9.023 1 42.94 177 GLN B O 1
ATOM 3643 N N . SER B 1 178 ? 17.531 7.461 -7.641 1 50.94 178 SER B N 1
ATOM 3644 C CA . SER B 1 178 ? 16.469 6.523 -8 1 50.94 178 SER B CA 1
ATOM 3645 C C . SER B 1 178 ? 15.195 6.805 -7.219 1 50.94 178 SER B C 1
ATOM 3647 O O . SER B 1 178 ? 14.109 6.883 -7.797 1 50.94 178 SER B O 1
ATOM 3649 N N . MET B 1 179 ? 15.203 6.887 -5.75 1 55.78 179 MET B N 1
ATOM 3650 C CA . MET B 1 179 ? 13.984 7.262 -5.027 1 55.78 179 MET B CA 1
ATOM 3651 C C . MET B 1 179 ? 13.477 8.625 -5.492 1 55.78 179 MET B C 1
ATOM 3653 O O . MET B 1 179 ? 12.273 8.82 -5.645 1 55.78 179 MET B O 1
ATOM 3657 N N . THR B 1 180 ? 14.438 9.234 -5.785 1 65.75 180 THR B N 1
ATOM 3658 C CA . THR B 1 180 ? 14.156 10.555 -6.336 1 65.75 180 THR B CA 1
ATOM 3659 C C . THR B 1 180 ? 13.492 10.445 -7.707 1 65.75 180 THR B C 1
ATOM 3661 O O . THR B 1 180 ? 12.539 11.164 -8 1 65.75 180 THR B O 1
ATOM 3664 N N . ALA B 1 181 ? 13.859 9.344 -8.281 1 73.62 181 ALA B N 1
ATOM 3665 C CA . ALA B 1 181 ? 13.32 9.211 -9.633 1 73.62 181 ALA B CA 1
ATOM 3666 C C . ALA B 1 181 ? 11.852 8.789 -9.594 1 73.62 181 ALA B C 1
ATOM 3668 O O . ALA B 1 181 ? 11.039 9.289 -10.367 1 73.62 181 ALA B O 1
ATOM 3669 N N . GLN B 1 182 ? 11.531 7.984 -8.633 1 77.5 182 GLN B N 1
ATOM 3670 C CA . GLN B 1 182 ? 10.148 7.535 -8.5 1 77.5 182 GLN B CA 1
ATOM 3671 C C . GLN B 1 182 ? 9.242 8.672 -8.039 1 77.5 182 GLN B C 1
ATOM 3673 O O . GLN B 1 182 ? 8.117 8.812 -8.523 1 77.5 182 GLN B O 1
ATOM 3678 N N . SER B 1 183 ? 9.789 9.414 -7.137 1 83.56 183 SER B N 1
ATOM 3679 C CA . SER B 1 183 ? 9.023 10.562 -6.66 1 83.56 183 SER B CA 1
ATOM 3680 C C . SER B 1 183 ? 8.812 11.586 -7.77 1 83.56 183 SER B C 1
ATOM 3682 O O . SER B 1 183 ? 7.707 12.109 -7.934 1 83.56 183 SER B O 1
ATOM 3684 N N . ILE B 1 184 ? 9.836 11.758 -8.547 1 85.69 184 ILE B N 1
ATOM 3685 C CA . ILE B 1 184 ? 9.758 12.703 -9.656 1 85.69 184 ILE B CA 1
ATOM 3686 C C . ILE B 1 184 ? 8.766 12.195 -10.695 1 85.69 184 ILE B C 1
ATOM 3688 O O . ILE B 1 184 ? 7.938 12.961 -11.195 1 85.69 184 ILE B O 1
ATOM 3692 N N . ALA B 1 185 ? 8.852 10.938 -11.008 1 86.75 185 ALA B N 1
ATOM 3693 C CA . ALA B 1 185 ? 7.926 10.336 -11.961 1 86.75 185 ALA B CA 1
ATOM 3694 C C . ALA B 1 185 ? 6.484 10.461 -11.484 1 86.75 185 ALA B C 1
ATOM 3696 O O . ALA B 1 185 ? 5.582 10.758 -12.266 1 86.75 185 ALA B O 1
ATOM 3697 N N . PHE B 1 186 ? 6.312 10.25 -10.227 1 91.25 186 PHE B N 1
ATOM 3698 C CA . PHE B 1 186 ? 4.992 10.398 -9.633 1 91.25 186 PHE B CA 1
ATOM 3699 C C . PHE B 1 186 ? 4.488 11.828 -9.781 1 91.25 186 PHE B C 1
ATOM 3701 O O . PHE B 1 186 ? 3.371 12.055 -10.25 1 91.25 186 PHE B O 1
ATOM 3708 N N . LEU B 1 187 ? 5.332 12.773 -9.438 1 94.44 187 LEU B N 1
ATOM 3709 C CA . LEU B 1 187 ? 4.953 14.188 -9.492 1 94.44 187 LEU B CA 1
ATOM 3710 C C . LEU B 1 187 ? 4.68 14.625 -10.922 1 94.44 187 LEU B C 1
ATOM 3712 O O . LEU B 1 187 ? 3.738 15.375 -11.18 1 94.44 187 LEU B O 1
ATOM 3716 N N . ASN B 1 188 ? 5.426 14.102 -11.82 1 92.94 188 ASN B N 1
ATOM 3717 C CA . ASN B 1 188 ? 5.199 14.422 -13.219 1 92.94 188 ASN B CA 1
ATOM 3718 C C . ASN B 1 188 ? 3.873 13.859 -13.719 1 92.94 188 ASN B C 1
ATOM 3720 O O . ASN B 1 188 ? 3.18 14.492 -14.516 1 92.94 188 ASN B O 1
ATOM 3724 N N . GLU B 1 189 ? 3.564 12.711 -13.273 1 94.31 189 GLU B N 1
ATOM 3725 C CA . GLU B 1 189 ? 2.279 12.133 -13.648 1 94.31 189 GLU B CA 1
ATOM 3726 C C . GLU B 1 189 ? 1.12 12.969 -13.102 1 94.31 189 GLU B C 1
ATOM 3728 O O . GLU B 1 189 ? 0.097 13.125 -13.773 1 94.31 189 GLU B O 1
ATOM 3733 N N . ILE B 1 190 ? 1.244 13.516 -11.93 1 96.88 190 ILE B N 1
ATOM 3734 C CA . ILE B 1 190 ? 0.213 14.367 -11.352 1 96.88 190 ILE B CA 1
ATOM 3735 C C . ILE B 1 190 ? 0.051 15.633 -12.195 1 96.88 190 ILE B C 1
ATOM 3737 O O . ILE B 1 190 ? -1.069 16.094 -12.422 1 96.88 190 ILE B O 1
ATOM 3741 N N . VAL B 1 191 ? 1.184 16.172 -12.641 1 95.69 191 VAL B N 1
ATOM 3742 C CA . VAL B 1 191 ? 1.132 17.344 -13.5 1 95.69 191 VAL B CA 1
ATOM 3743 C C . VAL B 1 191 ? 0.327 17.031 -14.766 1 95.69 191 VAL B C 1
ATOM 3745 O O . VAL B 1 191 ? -0.541 17.812 -15.164 1 95.69 191 VAL B O 1
ATOM 3748 N N . GLU B 1 192 ? 0.56 15.898 -15.32 1 94.62 192 GLU B N 1
ATOM 3749 C CA . GLU B 1 192 ? -0.147 15.5 -16.531 1 94.62 192 GLU B CA 1
ATOM 3750 C C . GLU B 1 192 ? -1.642 15.328 -16.266 1 94.62 192 GLU B C 1
ATOM 3752 O O . GLU B 1 192 ? -2.469 15.727 -17.094 1 94.62 192 GLU B O 1
ATOM 3757 N N . LEU B 1 193 ? -1.989 14.812 -15.164 1 95.81 193 LEU B N 1
ATOM 3758 C CA . LEU B 1 193 ? -3.391 14.633 -14.797 1 95.81 193 LEU B CA 1
ATOM 3759 C C . LEU B 1 193 ? -4.086 15.984 -14.641 1 95.81 193 LEU B C 1
ATOM 3761 O O . LEU B 1 193 ? -5.203 16.172 -15.117 1 95.81 193 LEU B O 1
ATOM 3765 N N . ARG B 1 194 ? -3.398 16.859 -14 1 96 194 ARG B N 1
ATOM 3766 C CA . ARG B 1 194 ? -3.979 18.172 -13.789 1 96 194 ARG B CA 1
ATOM 3767 C C . ARG B 1 194 ? -4.195 18.906 -15.109 1 96 194 ARG B C 1
ATOM 3769 O O . ARG B 1 194 ? -5.203 19.578 -15.297 1 96 194 ARG B O 1
ATOM 3776 N N . GLU B 1 195 ? -3.258 18.75 -15.984 1 94.75 195 GLU B N 1
ATOM 3777 C CA . GLU B 1 195 ? -3.389 19.375 -17.297 1 94.75 195 GLU B CA 1
ATOM 3778 C C . GLU B 1 195 ? -4.562 18.781 -18.078 1 94.75 195 GLU B C 1
ATOM 3780 O O . GLU B 1 195 ? -5.293 19.5 -18.75 1 94.75 195 GLU B O 1
ATOM 3785 N N . LYS B 1 196 ? -4.75 17.547 -17.891 1 95.5 196 LYS B N 1
ATOM 3786 C CA . LYS B 1 196 ? -5.777 16.828 -18.641 1 95.5 196 LYS B CA 1
ATOM 3787 C C . LYS B 1 196 ? -7.164 17.094 -18.062 1 95.5 196 LYS B C 1
ATOM 3789 O O . LYS B 1 196 ? -8.133 17.266 -18.812 1 95.5 196 LYS B O 1
ATOM 3794 N N . TYR B 1 197 ? -7.316 17.219 -16.75 1 95.62 197 TYR B N 1
ATOM 3795 C CA . TYR B 1 197 ? -8.648 17.172 -16.156 1 95.62 197 TYR B CA 1
ATOM 3796 C C . TYR B 1 197 ? -8.992 18.516 -15.5 1 95.62 197 TYR B C 1
ATOM 3798 O O . TYR B 1 197 ? -10.148 18.938 -15.523 1 95.62 197 TYR B O 1
ATOM 3806 N N . SER B 1 198 ? -8.031 19.094 -14.805 1 92.12 198 SER B N 1
ATOM 3807 C CA . SER B 1 198 ? -8.32 20.281 -14.016 1 92.12 198 SER B CA 1
ATOM 3808 C C . SER B 1 198 ? -8.672 21.469 -14.914 1 92.12 198 SER B C 1
ATOM 3810 O O . SER B 1 198 ? -9.609 22.219 -14.625 1 92.12 198 SER B O 1
ATOM 3812 N N . LYS B 1 199 ? -7.902 21.609 -16.047 1 87.31 199 LYS B N 1
ATOM 3813 C CA . LYS B 1 199 ? -8.07 22.703 -17 1 87.31 199 LYS B CA 1
ATOM 3814 C C . LYS B 1 199 ? -8.156 24.047 -16.281 1 87.31 199 LYS B C 1
ATOM 3816 O O . LYS B 1 199 ? -9.086 24.812 -16.5 1 87.31 199 LYS B O 1
ATOM 3821 N N . GLY B 1 200 ? -7.18 24.328 -15.328 1 86.25 200 GLY B N 1
ATOM 3822 C CA . GLY B 1 200 ? -7.074 25.609 -14.633 1 86.25 200 GLY B CA 1
ATOM 3823 C C . GLY B 1 200 ? -7.883 25.641 -13.344 1 86.25 200 GLY B C 1
ATOM 3824 O O . GLY B 1 200 ? -7.938 26.672 -12.672 1 86.25 200 GLY B O 1
ATOM 3825 N N . GLY B 1 201 ? -8.5 24.562 -12.992 1 93 201 GLY B N 1
ATOM 3826 C CA . GLY B 1 201 ? -9.266 24.5 -11.758 1 93 201 GLY B CA 1
ATOM 3827 C C . GLY B 1 201 ? -8.398 24.281 -10.523 1 93 201 GLY B C 1
ATOM 3828 O O . GLY B 1 201 ? -7.168 24.297 -10.617 1 93 201 GLY B O 1
ATOM 3829 N N . THR B 1 202 ? -9.094 24.188 -9.398 1 94.81 202 THR B N 1
ATOM 3830 C CA . THR B 1 202 ? -8.43 24.078 -8.109 1 94.81 202 THR B CA 1
ATOM 3831 C C . THR B 1 202 ? -7.902 22.672 -7.883 1 94.81 202 THR B C 1
ATOM 3833 O O . THR B 1 202 ? -6.762 22.484 -7.461 1 94.81 202 THR B O 1
ATOM 3836 N N . TRP B 1 203 ? -8.672 21.734 -8.273 1 97.81 203 TRP B N 1
ATOM 3837 C CA . TRP B 1 203 ? -8.398 20.359 -7.871 1 97.81 203 TRP B CA 1
ATOM 3838 C C . TRP B 1 203 ? -7.805 19.562 -9.031 1 97.81 203 TRP B C 1
ATOM 3840 O O . TRP B 1 203 ? -7.941 19.953 -10.195 1 97.81 203 TRP B O 1
ATOM 3850 N N . ILE B 1 204 ? -7.211 18.438 -8.742 1 98 204 ILE B N 1
ATOM 3851 C CA . ILE B 1 204 ? -6.465 17.641 -9.711 1 98 204 ILE B CA 1
ATOM 3852 C C . ILE B 1 204 ? -7.402 17.156 -10.82 1 98 204 ILE B C 1
ATOM 3854 O O . ILE B 1 204 ? -7.066 17.25 -12.008 1 98 204 ILE B O 1
ATOM 3858 N N . PHE B 1 205 ? -8.609 16.703 -10.445 1 97.69 205 PHE B N 1
ATOM 3859 C CA . PHE B 1 205 ? -9.539 16.203 -11.445 1 97.69 205 PHE B CA 1
ATOM 3860 C C . PHE B 1 205 ? -10.578 17.25 -11.805 1 97.69 205 PHE B C 1
ATOM 3862 O O . PHE B 1 205 ? -11.648 16.922 -12.32 1 97.69 205 PHE B O 1
ATOM 3869 N N . GLY B 1 206 ? -10.359 18.516 -11.414 1 96.88 206 GLY B N 1
ATOM 3870 C CA . GLY B 1 206 ? -11.25 19.609 -11.789 1 96.88 206 GLY B CA 1
ATOM 3871 C C . GLY B 1 206 ? -12.266 19.938 -10.711 1 96.88 206 GLY B C 1
ATOM 3872 O O . GLY B 1 206 ? -12.555 19.109 -9.852 1 96.88 206 GLY B O 1
ATOM 3873 N N . ASP B 1 207 ? -12.859 21.078 -10.883 1 95.94 207 ASP B N 1
ATOM 3874 C CA . ASP B 1 207 ? -13.758 21.609 -9.859 1 95.94 207 ASP B CA 1
ATOM 3875 C C . ASP B 1 207 ? -15.117 20.922 -9.922 1 95.94 207 ASP B C 1
ATOM 3877 O O . ASP B 1 207 ? -15.852 20.891 -8.93 1 95.94 207 ASP B O 1
ATOM 3881 N N . LYS B 1 208 ? -15.445 20.359 -11.055 1 94.69 208 LYS B N 1
ATOM 3882 C CA . LYS B 1 208 ? -16.688 19.609 -11.164 1 94.69 208 LYS B CA 1
ATOM 3883 C C . LYS B 1 208 ? -16.641 18.328 -10.32 1 94.69 208 LYS B C 1
ATOM 3885 O O . LYS B 1 208 ? -17.625 17.984 -9.648 1 94.69 208 LYS B O 1
ATOM 3890 N N . VAL B 1 209 ? -15.508 17.688 -10.328 1 95.25 209 VAL B N 1
ATOM 3891 C CA . VAL B 1 209 ? -15.297 16.5 -9.508 1 95.25 209 VAL B CA 1
ATOM 3892 C C . VAL B 1 209 ? -15.062 16.922 -8.055 1 95.25 209 VAL B C 1
ATOM 3894 O O . VAL B 1 209 ? -15.586 16.281 -7.133 1 95.25 209 VAL B O 1
ATOM 3897 N N . GLY B 1 210 ? -14.352 17.984 -7.875 1 95.88 210 GLY B N 1
ATOM 3898 C CA . GLY B 1 210 ? -14.008 18.422 -6.535 1 95.88 210 GLY B CA 1
ATOM 3899 C C . GLY B 1 210 ? -12.781 17.734 -5.973 1 95.88 210 GLY B C 1
ATOM 3900 O O . GLY B 1 210 ? -12.039 17.078 -6.711 1 95.88 210 GLY B O 1
ATOM 3901 N N . PRO B 1 211 ? -12.508 17.953 -4.688 1 97.38 211 PRO B N 1
ATOM 3902 C CA . PRO B 1 211 ? -11.336 17.328 -4.062 1 97.38 211 PRO B CA 1
ATOM 3903 C C . PRO B 1 211 ? -11.469 15.812 -3.938 1 97.38 211 PRO B C 1
ATOM 3905 O O . PRO B 1 211 ? -12.562 15.305 -3.678 1 97.38 211 PR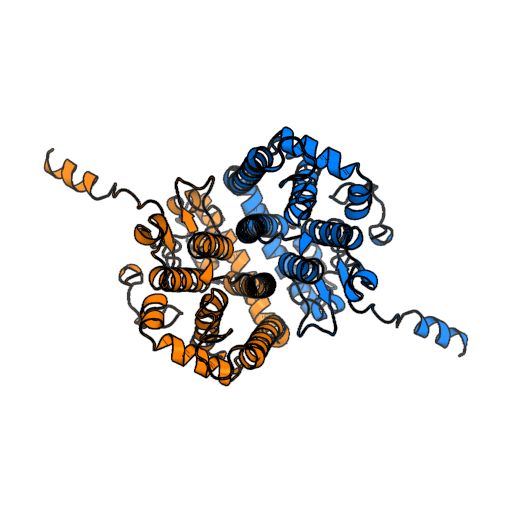O B O 1
ATOM 3908 N N . THR B 1 212 ? -10.367 15.117 -4.145 1 98.19 212 THR B N 1
ATOM 3909 C CA . THR B 1 212 ? -10.289 13.672 -3.973 1 98.19 212 THR B CA 1
ATOM 3910 C C . THR B 1 212 ? -9.188 13.297 -2.982 1 98.19 212 THR B C 1
ATOM 3912 O O . THR B 1 212 ? -8.438 14.164 -2.529 1 98.19 212 THR B O 1
ATOM 3915 N N . VAL B 1 213 ? -9.086 12.031 -2.695 1 98.44 213 VAL B N 1
ATOM 3916 C CA . VAL B 1 213 ? -8.039 11.578 -1.786 1 98.44 213 VAL B CA 1
ATOM 3917 C C . VAL B 1 213 ? -6.676 11.719 -2.457 1 98.44 213 VAL B C 1
ATOM 3919 O O . VAL B 1 213 ? -5.641 11.711 -1.783 1 98.44 213 VAL B O 1
ATOM 3922 N N . LEU B 1 214 ? -6.629 11.844 -3.748 1 98.62 214 LEU B N 1
ATOM 3923 C CA . LEU B 1 214 ? -5.355 12.133 -4.398 1 98.62 214 LEU B CA 1
ATOM 3924 C C . LEU B 1 214 ? -4.852 13.516 -4.012 1 98.62 214 LEU B C 1
ATOM 3926 O O . LEU B 1 214 ? -3.666 13.695 -3.723 1 98.62 214 LEU B O 1
ATOM 3930 N N . ASP B 1 215 ? -5.738 14.461 -3.955 1 98.62 215 ASP B N 1
ATOM 3931 C CA . ASP B 1 215 ? -5.375 15.789 -3.469 1 98.62 215 ASP B CA 1
ATOM 3932 C C . ASP B 1 215 ? -4.867 15.727 -2.031 1 98.62 215 ASP B C 1
ATOM 3934 O O . ASP B 1 215 ? -3.865 16.359 -1.692 1 98.62 215 ASP B O 1
ATOM 3938 N N . ALA B 1 216 ? -5.59 14.93 -1.271 1 98.5 216 ALA B N 1
ATOM 3939 C CA . ALA B 1 216 ? -5.273 14.805 0.149 1 98.5 216 ALA B CA 1
ATOM 3940 C C . ALA B 1 216 ? -3.889 14.195 0.349 1 98.5 216 ALA B C 1
ATOM 3942 O O . ALA B 1 216 ? -3.314 14.281 1.437 1 98.5 216 ALA B O 1
ATOM 3943 N N . HIS B 1 217 ? -3.348 13.516 -0.662 1 98.25 217 HIS B N 1
ATOM 3944 C CA . HIS B 1 217 ? -2.023 12.906 -0.593 1 98.25 217 HIS B CA 1
ATOM 3945 C C . HIS B 1 217 ? -0.963 13.828 -1.196 1 98.25 217 HIS B C 1
ATOM 3947 O O . HIS B 1 217 ? 0.122 13.984 -0.632 1 98.25 217 HIS B O 1
ATOM 3953 N N . VAL B 1 218 ? -1.305 14.516 -2.293 1 97.69 218 VAL B N 1
ATOM 3954 C CA . VAL B 1 218 ? -0.329 15.281 -3.061 1 97.69 218 VAL B CA 1
ATOM 3955 C C . VAL B 1 218 ? 0.061 16.547 -2.293 1 97.69 218 VAL B C 1
ATOM 3957 O O . VAL B 1 218 ? 1.242 16.891 -2.209 1 97.69 218 VAL B O 1
ATOM 3960 N N . VAL B 1 219 ? -0.845 17.188 -1.693 1 97.75 219 VAL B N 1
ATOM 3961 C CA . VAL B 1 219 ? -0.588 18.469 -1.035 1 97.75 219 VAL B CA 1
ATOM 3962 C C . VAL B 1 219 ? 0.367 18.266 0.138 1 97.75 219 VAL B C 1
ATOM 3964 O O . VAL B 1 219 ? 1.421 18.891 0.207 1 97.75 219 VAL B O 1
ATOM 3967 N N . PRO B 1 220 ? 0.064 17.266 1.048 1 95.88 220 PRO B N 1
ATOM 3968 C CA . PRO B 1 220 ? 1.021 17.047 2.135 1 95.88 220 PRO B CA 1
ATOM 3969 C C . PRO B 1 220 ? 2.383 16.578 1.634 1 95.88 220 PRO B C 1
ATOM 3971 O O . PRO B 1 220 ? 3.416 16.953 2.191 1 95.88 220 PRO B O 1
ATOM 3974 N N . PHE B 1 221 ? 2.396 15.789 0.601 1 93.88 221 PHE B N 1
ATOM 3975 C CA . PHE B 1 221 ? 3.654 15.258 0.086 1 93.88 221 PHE B CA 1
ATOM 3976 C C . PHE B 1 221 ? 4.523 16.375 -0.47 1 93.88 221 PHE B C 1
ATOM 3978 O O . PHE B 1 221 ? 5.703 16.484 -0.128 1 93.88 221 PHE B O 1
ATOM 3985 N N . VAL B 1 222 ? 3.934 17.25 -1.273 1 93.62 222 VAL B N 1
ATOM 3986 C CA . VAL B 1 222 ? 4.648 18.375 -1.862 1 93.62 222 VAL B CA 1
ATOM 3987 C C . VAL B 1 222 ? 5.109 19.328 -0.761 1 93.62 222 VAL B C 1
ATOM 3989 O O . VAL B 1 222 ? 6.238 19.828 -0.795 1 93.62 222 VAL B O 1
ATOM 3992 N N . THR B 1 223 ? 4.25 19.562 0.194 1 92.88 223 THR B N 1
ATOM 3993 C CA . THR B 1 223 ? 4.598 20.438 1.304 1 92.88 223 THR B CA 1
ATOM 3994 C C . THR B 1 223 ? 5.781 19.875 2.086 1 92.88 223 THR B C 1
ATOM 3996 O O . THR B 1 223 ? 6.684 20.625 2.475 1 92.88 223 THR B O 1
ATOM 3999 N N . ARG B 1 224 ? 5.785 18.547 2.301 1 88.12 224 ARG B N 1
ATOM 4000 C CA . ARG B 1 224 ? 6.898 17.906 2.988 1 88.12 224 ARG B CA 1
ATOM 4001 C C . ARG B 1 224 ? 8.203 18.094 2.219 1 88.12 224 ARG B C 1
ATOM 4003 O O . ARG B 1 224 ? 9.234 18.422 2.809 1 88.12 224 ARG B O 1
ATOM 4010 N N . LEU B 1 225 ? 8.117 17.875 0.945 1 84.44 225 LEU B N 1
ATOM 4011 C CA . LEU B 1 225 ? 9.32 18.031 0.13 1 84.44 225 LEU B CA 1
ATOM 4012 C C . LEU B 1 225 ? 9.852 19.453 0.232 1 84.44 225 LEU B C 1
ATOM 4014 O O . LEU B 1 225 ? 11.07 19.672 0.28 1 84.44 225 LEU B O 1
ATOM 4018 N N . ASP B 1 226 ? 8.961 20.406 0.333 1 85.06 226 ASP B N 1
ATOM 4019 C CA . ASP B 1 226 ? 9.352 21.797 0.509 1 85.06 226 ASP B CA 1
ATOM 4020 C C . ASP B 1 226 ? 10 22.016 1.874 1 85.06 226 ASP B C 1
ATOM 4022 O O . ASP B 1 226 ? 11.062 22.625 1.971 1 85.06 226 ASP B O 1
ATOM 4026 N N . ASP B 1 227 ? 9.398 21.453 2.859 1 83.12 227 ASP B N 1
ATOM 4027 C CA . ASP B 1 227 ? 9.844 21.656 4.234 1 83.12 227 ASP B CA 1
ATOM 4028 C C . ASP B 1 227 ? 11.227 21.047 4.461 1 83.12 227 ASP B C 1
ATOM 4030 O O . ASP B 1 227 ? 11.992 21.531 5.297 1 83.12 227 ASP B O 1
ATOM 4034 N N . ILE B 1 228 ? 11.562 20.031 3.678 1 77.12 228 ILE B N 1
ATOM 4035 C CA . ILE B 1 228 ? 12.859 19.391 3.869 1 77.12 228 ILE B CA 1
ATOM 4036 C C . ILE B 1 228 ? 13.828 19.859 2.789 1 77.12 228 ILE B C 1
ATOM 4038 O O . ILE B 1 228 ? 14.836 19.188 2.529 1 77.12 228 ILE B O 1
ATOM 4042 N N . HIS B 1 229 ? 13.484 20.875 2.012 1 78.31 229 HIS B N 1
ATOM 4043 C CA . HIS B 1 229 ? 14.32 21.578 1.049 1 78.31 229 HIS B CA 1
ATOM 4044 C C . HIS B 1 229 ? 14.625 20.719 -0.167 1 78.31 229 HIS B C 1
ATOM 4046 O O . HIS B 1 229 ? 15.75 20.703 -0.665 1 78.31 229 HIS B O 1
ATOM 4052 N N . LEU B 1 230 ? 13.648 19.922 -0.551 1 78.56 230 LEU B N 1
ATOM 4053 C CA . LEU B 1 230 ? 13.703 19.172 -1.794 1 78.56 230 LEU B CA 1
ATOM 4054 C C . LEU B 1 230 ? 12.68 19.672 -2.797 1 78.56 230 LEU B C 1
ATOM 4056 O O . LEU B 1 230 ? 12.125 18.906 -3.578 1 78.56 230 LEU B O 1
ATOM 4060 N N . ASP B 1 231 ? 12.383 20.969 -2.703 1 81.31 231 ASP B N 1
ATOM 4061 C CA . ASP B 1 231 ? 11.383 21.594 -3.564 1 81.31 231 ASP B CA 1
ATOM 4062 C C . ASP B 1 231 ? 11.852 21.609 -5.02 1 81.31 231 ASP B C 1
ATOM 4064 O O . ASP B 1 231 ? 11.039 21.719 -5.934 1 81.31 231 ASP B O 1
ATOM 4068 N N . ASP B 1 232 ? 13.117 21.422 -5.23 1 81.38 232 ASP B N 1
ATOM 4069 C CA . ASP B 1 232 ? 13.656 21.391 -6.59 1 81.38 232 ASP B CA 1
ATOM 4070 C C . ASP B 1 232 ? 13.141 20.172 -7.359 1 81.38 232 ASP B C 1
ATOM 4072 O O . ASP B 1 232 ? 13.117 20.188 -8.594 1 81.38 232 ASP B O 1
ATOM 4076 N N . LEU B 1 233 ? 12.727 19.219 -6.598 1 81.75 233 LEU B N 1
ATOM 4077 C CA . LEU B 1 233 ? 12.219 18 -7.215 1 81.75 233 LEU B CA 1
ATOM 4078 C C . LEU B 1 233 ? 10.781 18.188 -7.691 1 81.75 233 LEU B C 1
ATOM 4080 O O . LEU B 1 233 ? 10.273 17.391 -8.477 1 81.75 233 LEU B O 1
ATOM 4084 N N . VAL B 1 234 ? 10.133 19.25 -7.258 1 90.19 234 VAL B N 1
ATOM 4085 C CA . VAL B 1 234 ? 8.703 19.438 -7.488 1 90.19 234 VAL B CA 1
ATOM 4086 C C . VAL B 1 234 ? 8.492 20.422 -8.641 1 90.19 234 VAL B C 1
ATOM 4088 O O . VAL B 1 234 ? 9.023 21.531 -8.617 1 90.19 234 VAL B O 1
ATOM 4091 N N . PRO B 1 235 ? 7.746 19.953 -9.688 1 93.81 235 PRO B N 1
ATOM 4092 C CA . PRO B 1 235 ? 7.402 20.906 -10.742 1 93.81 235 PRO B CA 1
ATOM 4093 C C . PRO B 1 235 ? 6.73 22.156 -10.195 1 93.81 235 PRO B C 1
ATOM 4095 O O . PRO B 1 235 ? 5.922 22.078 -9.266 1 93.81 235 PRO B O 1
ATOM 4098 N N . ASP B 1 236 ? 6.977 23.266 -10.828 1 94.19 236 ASP B N 1
ATOM 4099 C CA . ASP B 1 236 ? 6.523 24.562 -10.367 1 94.19 236 ASP B CA 1
ATOM 4100 C C . ASP B 1 236 ? 5.004 24.609 -10.25 1 94.19 236 ASP B C 1
ATOM 4102 O O . ASP B 1 236 ? 4.461 25.156 -9.289 1 94.19 236 ASP B O 1
ATOM 4106 N N . GLN B 1 237 ? 4.375 24.094 -11.188 1 94.5 237 GLN B N 1
ATOM 4107 C CA . GLN B 1 237 ? 2.918 24.141 -11.195 1 94.5 237 GLN B CA 1
ATOM 4108 C C . GLN B 1 237 ? 2.336 23.406 -9.984 1 94.5 237 GLN B C 1
ATOM 4110 O O . GLN B 1 237 ? 1.32 23.844 -9.438 1 94.5 237 GLN B O 1
ATOM 4115 N N . LEU B 1 238 ? 2.975 22.344 -9.578 1 96.06 238 LEU B N 1
ATOM 4116 C CA . LEU B 1 238 ? 2.488 21.578 -8.43 1 96.06 238 LEU B CA 1
ATOM 4117 C C . LEU B 1 238 ? 2.807 22.297 -7.125 1 96.06 238 LEU B C 1
ATOM 4119 O O . LEU B 1 238 ? 2.045 22.203 -6.156 1 96.06 238 LEU B O 1
ATOM 4123 N N . ARG B 1 239 ? 3.924 22.953 -7.109 1 95 239 ARG B N 1
ATOM 4124 C CA . ARG B 1 239 ? 4.262 23.766 -5.938 1 95 239 ARG B CA 1
ATOM 4125 C C . ARG B 1 239 ? 3.223 24.859 -5.707 1 95 239 ARG B C 1
ATOM 4127 O O . ARG B 1 239 ? 2.756 25.047 -4.582 1 95 239 ARG B O 1
ATOM 4134 N N . LYS B 1 240 ? 2.904 25.516 -6.773 1 95.44 240 LYS B N 1
ATOM 4135 C CA . LYS B 1 240 ? 1.904 26.578 -6.699 1 95.44 240 LYS B CA 1
ATOM 4136 C C . LYS B 1 240 ? 0.542 26.016 -6.297 1 95.44 240 LYS B C 1
ATOM 4138 O O . LYS B 1 240 ? -0.169 26.625 -5.492 1 95.44 240 LYS B O 1
ATOM 4143 N N . TYR B 1 241 ? 0.238 24.891 -6.82 1 96.94 241 TYR B N 1
ATOM 4144 C CA . TYR B 1 241 ? -1.011 24.219 -6.504 1 96.94 241 TYR B CA 1
ATOM 4145 C C . TYR B 1 241 ? -1.09 23.875 -5.02 1 96.94 241 TYR B C 1
ATOM 4147 O O . TYR B 1 241 ? -2.076 24.203 -4.355 1 96.94 241 TYR B O 1
ATOM 4155 N N . ALA B 1 242 ? -0.059 23.266 -4.512 1 97.06 242 ALA B N 1
ATOM 4156 C CA . ALA B 1 242 ? -0.039 22.859 -3.107 1 97.06 242 ALA B CA 1
ATOM 4157 C C . ALA B 1 242 ? -0.096 24.078 -2.189 1 97.06 242 ALA B C 1
ATOM 4159 O O . ALA B 1 242 ? -0.81 24.078 -1.184 1 97.06 242 ALA B O 1
ATOM 4160 N N . GLN B 1 243 ? 0.561 25.109 -2.553 1 95.19 243 GLN B N 1
ATOM 4161 C CA . GLN B 1 243 ? 0.58 26.328 -1.76 1 95.19 243 GLN B CA 1
ATOM 4162 C C . GLN B 1 243 ? -0.798 26.984 -1.728 1 95.19 243 GLN B C 1
ATOM 4164 O O . GLN B 1 243 ? -1.237 27.469 -0.682 1 95.19 243 GLN B O 1
ATOM 4169 N N . LYS B 1 244 ? -1.388 26.984 -2.867 1 96.06 244 LYS B N 1
ATOM 4170 C CA . LYS B 1 244 ? -2.734 27.547 -2.947 1 96.06 244 LYS B CA 1
ATOM 4171 C C . LYS B 1 244 ? -3.697 26.781 -2.035 1 96.06 244 LYS B C 1
ATOM 4173 O O . LYS B 1 244 ? -4.457 27.406 -1.286 1 96.06 244 LYS B O 1
ATOM 4178 N N . ILE B 1 245 ? -3.684 25.516 -2.064 1 97.19 245 ILE B N 1
ATOM 4179 C CA . ILE B 1 245 ? -4.602 24.688 -1.278 1 97.19 245 ILE B CA 1
ATOM 4180 C C . ILE B 1 245 ? -4.297 24.859 0.209 1 97.19 245 ILE B C 1
ATOM 4182 O O . ILE B 1 245 ? -5.211 24.938 1.032 1 97.19 245 ILE B O 1
ATOM 4186 N N . ARG B 1 246 ? -3.045 24.953 0.546 1 95.12 246 ARG B N 1
ATOM 4187 C CA . ARG B 1 246 ? -2.639 25.094 1.94 1 95.12 246 ARG B CA 1
ATOM 4188 C C . ARG B 1 246 ? -3.166 26.406 2.535 1 95.12 246 ARG B C 1
ATOM 4190 O O . ARG B 1 246 ? -3.4 26.484 3.742 1 95.12 246 ARG B O 1
ATOM 4197 N N . ARG B 1 247 ? -3.371 27.359 1.704 1 94 247 ARG B N 1
ATOM 4198 C CA . ARG B 1 247 ? -3.789 28.672 2.17 1 94 247 ARG B CA 1
ATOM 4199 C C . ARG B 1 247 ? -5.309 28.75 2.295 1 94 247 ARG B C 1
ATOM 4201 O O . ARG B 1 247 ? -5.836 29.688 2.916 1 94 247 ARG B O 1
ATOM 4208 N N . LEU B 1 248 ? -6 27.797 1.705 1 94.5 248 LEU B N 1
ATOM 4209 C CA . LEU B 1 248 ? -7.445 27.734 1.873 1 94.5 248 LEU B CA 1
ATOM 4210 C C . LEU B 1 248 ? -7.812 27.344 3.299 1 94.5 248 LEU B C 1
ATOM 4212 O O . LEU B 1 248 ? -7.016 26.703 3.992 1 94.5 248 LEU B O 1
ATOM 4216 N N . PRO B 1 249 ? -9.016 27.672 3.732 1 93.31 249 PRO B N 1
ATOM 4217 C CA . PRO B 1 249 ? -9.453 27.297 5.074 1 93.31 249 PRO B CA 1
ATOM 4218 C C . PRO B 1 249 ? -9.344 25.781 5.32 1 93.31 249 PRO B C 1
ATOM 4220 O O . PRO B 1 249 ? -8.891 25.359 6.387 1 93.31 249 PRO B O 1
ATOM 4223 N N . LEU B 1 250 ? -9.727 25.016 4.402 1 93.94 250 LEU B N 1
ATOM 4224 C CA . LEU B 1 250 ? -9.664 23.562 4.578 1 93.94 250 LEU B CA 1
ATOM 4225 C C . LEU B 1 250 ? -8.219 23.094 4.711 1 93.94 250 LEU B C 1
ATOM 4227 O O . LEU B 1 250 ? -7.934 22.172 5.477 1 93.94 250 LEU B O 1
ATOM 4231 N N . GLY B 1 251 ? -7.289 23.672 3.902 1 93.75 251 GLY B N 1
ATOM 4232 C CA . GLY B 1 251 ? -5.879 23.328 4.008 1 93.75 251 GLY B CA 1
ATOM 4233 C C . GLY B 1 251 ? -5.285 23.656 5.367 1 93.75 251 GLY B C 1
ATOM 4234 O O . GLY B 1 251 ? -4.535 22.844 5.926 1 93.75 251 GLY B O 1
ATOM 4235 N N . LYS B 1 252 ? -5.668 24.781 5.914 1 92.19 252 LYS B N 1
ATOM 4236 C CA . LYS B 1 252 ? -5.207 25.188 7.238 1 92.19 252 LYS B CA 1
ATOM 4237 C C . LYS B 1 252 ? -5.727 24.25 8.312 1 92.19 252 LYS B C 1
ATOM 4239 O O . LYS B 1 252 ? -4.996 23.891 9.242 1 92.19 252 LYS B O 1
ATOM 4244 N N . GLU B 1 253 ? -6.906 23.891 8.109 1 91.88 253 GLU B N 1
ATOM 4245 C CA . GLU B 1 253 ? -7.508 22.953 9.062 1 91.88 253 GLU B CA 1
ATOM 4246 C C . GLU B 1 253 ? -6.84 21.594 8.992 1 91.88 253 GLU B C 1
ATOM 4248 O O . GLU B 1 253 ? -6.59 20.953 10.016 1 91.88 253 GLU B O 1
ATOM 4253 N N . ALA B 1 254 ? -6.559 21.109 7.824 1 92.5 254 ALA B N 1
ATOM 4254 C CA . ALA B 1 254 ? -6.051 19.766 7.598 1 92.5 254 ALA B CA 1
ATOM 4255 C C . ALA B 1 254 ? -4.594 19.641 8.031 1 92.5 254 ALA B C 1
ATOM 4257 O O . ALA B 1 254 ? -4.184 18.609 8.57 1 92.5 254 ALA B O 1
ATOM 4258 N N . MET B 1 255 ? -3.83 20.656 7.816 1 90.31 255 MET B N 1
ATOM 4259 C CA . MET B 1 255 ? -2.389 20.516 8 1 90.31 255 MET B CA 1
ATOM 4260 C C . MET B 1 255 ? -1.892 21.422 9.117 1 90.31 255 MET B C 1
ATOM 4262 O O . MET B 1 255 ? -0.742 21.312 9.547 1 90.31 255 MET B O 1
ATOM 4266 N N . GLY B 1 256 ? -2.727 22.203 9.547 1 82.69 256 GLY B N 1
ATOM 4267 C CA . GLY B 1 256 ? -2.281 23.172 10.539 1 82.69 256 GLY B CA 1
ATOM 4268 C C . GLY B 1 256 ? -1.441 24.281 9.945 1 82.69 256 GLY B C 1
ATOM 4269 O O . GLY B 1 256 ? -1.116 24.266 8.758 1 82.69 256 GLY B O 1
ATOM 4270 N N . GLN B 1 257 ? -1.281 25.359 10.617 1 83.75 257 GLN B N 1
ATOM 4271 C CA . GLN B 1 257 ? -0.4 26.438 10.211 1 83.75 257 GLN B CA 1
ATOM 4272 C C . GLN B 1 257 ? 1.008 26.25 10.766 1 83.75 257 GLN B C 1
ATOM 4274 O O . GLN B 1 257 ? 1.475 27.047 11.586 1 83.75 257 GLN B O 1
ATOM 4279 N N . ARG B 1 258 ? 1.581 25.141 10.32 1 86.38 258 ARG B N 1
ATOM 4280 C CA . ARG B 1 258 ? 2.906 24.75 10.789 1 86.38 258 ARG B CA 1
ATOM 4281 C C . ARG B 1 258 ? 3.645 23.938 9.734 1 86.38 258 ARG B C 1
ATOM 4283 O O . ARG B 1 258 ? 3.027 23.391 8.812 1 86.38 258 ARG B O 1
ATOM 4290 N N . PRO B 1 259 ? 4.98 23.906 9.914 1 86.19 259 PRO B N 1
ATOM 4291 C CA . PRO B 1 259 ? 5.727 23 9.039 1 86.19 259 PRO B CA 1
ATOM 4292 C C . PRO B 1 259 ? 5.367 21.531 9.266 1 86.19 259 PRO B C 1
ATOM 4294 O O . PRO B 1 259 ? 4.82 21.172 10.312 1 86.19 259 PRO B O 1
ATOM 4297 N N . THR B 1 260 ? 5.602 20.703 8.258 1 88.12 260 THR B N 1
ATOM 4298 C CA . THR B 1 260 ? 5.27 19.281 8.344 1 88.12 260 THR B CA 1
ATOM 4299 C C . THR B 1 260 ? 6.352 18.516 9.094 1 88.12 260 THR B C 1
ATOM 4301 O O . THR B 1 260 ? 6.223 17.312 9.328 1 88.12 260 THR B O 1
ATOM 4304 N N . VAL B 1 261 ? 7.441 19.234 9.367 1 81.25 261 VAL B N 1
ATOM 4305 C CA . VAL B 1 261 ? 8.547 18.656 10.133 1 81.25 261 VAL B CA 1
ATOM 4306 C C . VAL B 1 261 ? 8.648 19.359 11.492 1 81.25 261 VAL B C 1
ATOM 4308 O O . VAL B 1 261 ? 8.633 20.578 11.57 1 81.25 261 VAL B O 1
ATOM 4311 N N . TRP B 1 262 ? 8.766 18.516 12.477 1 77.69 262 TRP B N 1
ATOM 4312 C CA . TRP B 1 262 ? 8.867 19.094 13.812 1 77.69 262 TRP B CA 1
ATOM 4313 C C . TRP B 1 262 ? 10.273 19.609 14.086 1 77.69 262 TRP B C 1
ATOM 4315 O O . TRP B 1 262 ? 11.258 19 13.656 1 77.69 262 TRP B O 1
ATOM 4325 N N . ASP B 1 263 ? 10.227 20.719 14.672 1 73.62 263 ASP B N 1
ATOM 4326 C CA . ASP B 1 263 ? 11.469 21.234 15.242 1 73.62 263 ASP B CA 1
ATOM 4327 C C . ASP B 1 263 ? 11.227 21.891 16.594 1 73.62 263 ASP B C 1
ATOM 4329 O O . ASP B 1 263 ? 10.078 22.203 16.938 1 73.62 263 ASP B O 1
ATOM 4333 N N . ALA B 1 264 ? 12.273 21.875 17.391 1 70.81 264 ALA B N 1
ATOM 4334 C CA . ALA B 1 264 ? 12.188 22.359 18.766 1 70.81 264 ALA B CA 1
ATOM 4335 C C . ALA B 1 264 ? 11.562 23.75 18.828 1 70.81 264 ALA B C 1
ATOM 4337 O O . ALA B 1 264 ? 10.945 24.125 19.828 1 70.81 264 ALA B O 1
ATOM 4338 N N . SER B 1 265 ? 11.664 24.5 17.75 1 72.5 265 SER B N 1
ATOM 4339 C CA . SER B 1 265 ? 11.141 25.859 17.719 1 72.5 265 SER B CA 1
ATOM 4340 C C . SER B 1 265 ? 9.617 25.859 17.75 1 72.5 265 SER B C 1
ATOM 4342 O O . SER B 1 265 ? 9 26.875 18.094 1 72.5 265 SER B O 1
ATOM 4344 N N . LEU B 1 266 ? 9.008 24.734 17.5 1 77.5 266 LEU B N 1
ATOM 4345 C CA . LEU B 1 266 ? 7.551 24.641 17.422 1 77.5 266 LEU B CA 1
ATOM 4346 C C . LEU B 1 266 ? 6.961 24.359 18.797 1 77.5 266 LEU B C 1
ATOM 4348 O O . LEU B 1 266 ? 5.738 24.375 18.969 1 77.5 266 LEU B O 1
ATOM 4352 N N . GLY B 1 267 ? 7.785 24.234 19.781 1 74.88 267 GLY B N 1
ATOM 4353 C CA . GLY B 1 267 ? 7.281 23.906 21.094 1 74.88 267 GLY B CA 1
ATOM 4354 C C . GLY B 1 267 ? 7 22.422 21.281 1 74.88 267 GLY B C 1
ATOM 4355 O O . GLY B 1 267 ? 7.207 21.641 20.359 1 74.88 267 GLY B O 1
ATOM 4356 N N . PRO B 1 268 ? 6.488 22.156 22.484 1 76.69 268 PRO B N 1
ATOM 4357 C CA . PRO B 1 268 ? 6.223 20.734 22.75 1 76.69 268 PRO B CA 1
ATOM 4358 C C . PRO B 1 268 ? 5.059 20.188 21.938 1 76.69 268 PRO B C 1
ATOM 4360 O O . PRO B 1 268 ? 4.043 20.859 21.766 1 76.69 268 PRO B O 1
ATOM 4363 N N . ILE B 1 269 ? 5.262 19.016 21.375 1 77.69 269 ILE B N 1
ATOM 4364 C CA . ILE B 1 269 ? 4.316 18.359 20.469 1 77.69 269 ILE B CA 1
ATOM 4365 C C . ILE B 1 269 ? 2.971 18.188 21.172 1 77.69 269 ILE B C 1
ATOM 4367 O O . ILE B 1 269 ? 1.916 18.281 20.547 1 77.69 269 ILE B O 1
ATOM 4371 N N . ASP B 1 270 ? 2.998 17.922 22.438 1 76.06 270 ASP B N 1
ATOM 4372 C CA . ASP B 1 270 ? 1.792 17.641 23.203 1 76.06 270 ASP B CA 1
ATOM 4373 C C . ASP B 1 270 ? 0.871 18.859 23.25 1 76.06 270 ASP B C 1
ATOM 4375 O O . ASP B 1 270 ? -0.312 18.734 23.578 1 76.06 270 ASP B O 1
ATOM 4379 N N . GLU B 1 271 ? 1.442 19.984 22.875 1 71.88 271 GLU B N 1
ATOM 4380 C CA . GLU B 1 271 ? 0.658 21.219 22.922 1 71.88 271 GLU B CA 1
ATOM 4381 C C . GLU B 1 271 ? 0.069 21.547 21.547 1 71.88 271 GLU B C 1
ATOM 4383 O O . GLU B 1 271 ? -0.707 22.484 21.406 1 71.88 271 GLU B O 1
ATOM 4388 N N . ILE B 1 272 ? 0.434 20.719 20.688 1 70.56 272 ILE B N 1
ATOM 4389 C CA . ILE B 1 272 ? -0.041 20.969 19.328 1 70.56 272 ILE B CA 1
ATOM 4390 C C . ILE B 1 272 ? -1.464 20.438 19.172 1 70.56 272 ILE B C 1
ATOM 4392 O O . ILE B 1 272 ? -1.762 19.312 19.578 1 70.56 272 ILE B O 1
ATOM 4396 N N . ARG B 1 273 ? -2.324 21.344 18.859 1 64.88 273 ARG B N 1
ATOM 4397 C CA . ARG B 1 273 ? -3.709 20.969 18.594 1 64.88 273 ARG B CA 1
ATOM 4398 C C . ARG B 1 273 ? -3.811 20.062 17.375 1 64.88 273 ARG B C 1
ATOM 4400 O O . ARG B 1 273 ? -3.246 20.375 16.328 1 64.88 273 ARG B O 1
ATOM 4407 N N . LEU B 1 274 ? -4.367 18.844 17.547 1 67.44 274 LEU B N 1
ATOM 4408 C CA . LEU B 1 274 ? -4.602 17.906 16.438 1 67.44 274 LEU B CA 1
ATOM 4409 C C . LEU B 1 274 ? -5.758 18.375 15.57 1 67.44 274 LEU B C 1
ATOM 4411 O O . LEU B 1 274 ? -6.703 19 16.062 1 67.44 274 LEU B O 1
#

Radius of gyration: 23.71 Å; Cα contacts (8 Å, |Δi|>4): 822; chains: 2; bounding box: 59×59×89 Å

Sequence (548 aa):
MRQASQLLKKLTRKQADPCLYTYPFSVQSLVVHFAIVLALRAKHRPSRELTQLGYRLVNVDRNENLREWYLKVNPYGRVPTLTYSGLPSPLTDALSIVYWICDQCPSLLPKAHQTEICRLLSQLHEALDRYGAANPTVDDLLTNHDITPSHRQALEYKRDCQRKQRELVSMNLSDGQSMTAQSIAFLNEIVELREKYSKGGTWIFGDKVGPTVLDAHVVPFVTRLDDIHLDDLVPDQLRKYAQKIRRLPLGKEAMGQRPTVWDASLGPIDEIRLMRQASQLLKKLTRKQADPCLYTYPFSVQSLVVHFAIVLALRAKHRPSRELTQLGYRLVNVDRNENLREWYLKVNPYGRVPTLTYSGLPSPLTDALSIVYWICDQCPSLLPKAHQTEICRLLSQLHEALDRYGAANPTVDDLLTNHDITPSHRQALEYKRDCQRKQRELVSMNLSDGQSMTAQSIAFLNEIVELREKYSKGGTWIFGDKVGPTVLDAHVVPFVTRLDDIHLDDLVPDQLRKYAQKIRRLPLGKEAMGQRPTVWDASLGPIDEIRL

pLDDT: mean 78.79, std 21.19, range [30.34, 98.62]

Solvent-accessible surface area (backbone atoms only — not comparable to full-atom values): 29188 Å² total; per-residue (Å²): 120,71,71,66,53,57,61,60,61,67,75,63,59,76,72,45,73,22,26,36,36,31,32,84,54,35,69,49,22,34,25,40,40,24,39,50,48,51,40,67,67,39,92,58,79,58,43,69,57,67,75,46,50,27,78,42,83,39,50,58,92,75,44,39,32,71,32,67,79,38,32,74,68,32,72,82,38,56,62,20,29,39,42,38,89,91,42,88,54,59,37,65,41,42,63,29,47,45,32,54,50,29,71,64,33,50,66,35,50,43,78,94,47,34,58,62,47,53,22,52,51,43,50,49,50,55,55,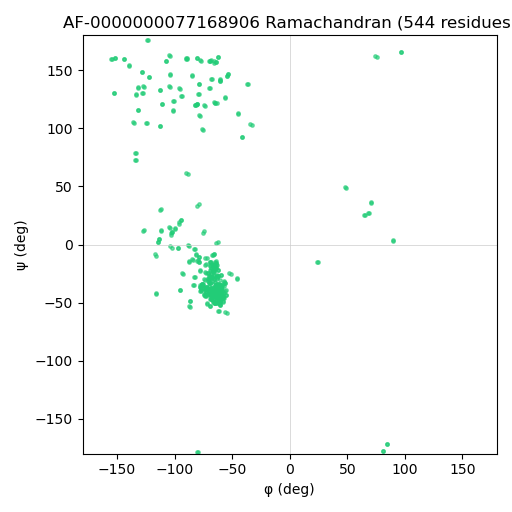50,55,59,59,63,44,32,47,64,66,21,53,65,53,44,66,44,81,85,44,52,73,69,50,33,53,50,22,49,31,41,16,35,39,4,51,32,26,36,46,47,49,45,52,39,39,69,65,37,56,52,73,48,40,54,53,36,36,50,53,50,50,50,51,52,44,26,63,72,46,14,71,87,43,88,26,56,61,5,64,89,65,33,68,34,51,61,53,25,43,49,35,52,51,54,49,38,32,43,69,72,70,45,45,86,66,50,58,66,70,58,52,53,48,34,52,54,46,46,70,36,72,66,30,33,69,28,60,43,96,56,73,51,61,84,48,80,89,71,51,64,68,89,72,54,82,129,121,70,71,68,54,58,63,60,58,64,76,64,59,78,74,44,74,24,26,36,36,30,31,85,54,35,70,49,21,34,25,39,38,24,38,49,47,51,40,67,66,39,90,58,81,56,43,70,56,67,75,46,49,28,78,41,84,40,50,56,93,74,45,39,32,71,31,69,78,40,33,74,68,32,70,81,39,59,62,20,29,39,40,40,88,92,40,88,53,59,36,64,42,43,63,26,46,44,32,54,51,28,72,63,34,50,67,34,50,45,79,93,47,35,57,62,46,52,22,53,50,42,51,50,49,56,54,50,56,60,60,63,43,33,48,66,64,21,52,63,54,44,67,45,81,84,45,52,72,68,47,34,52,50,23,48,31,42,18,34,38,5,49,30,27,36,46,47,48,46,49,37,39,70,64,37,56,53,72,47,40,53,53,36,36,52,53,51,50,51,51,52,43,26,63,72,46,14,72,87,44,88,25,55,60,6,62,88,63,33,68,34,50,61,53,26,43,49,36,53,51,54,50,40,33,43,70,70,70,45,44,86,64,48,57,66,69,56,50,52,49,33,52,54,46,45,69,35,72,67,30,32,68,31,60,43,95,57,73,50,61,84,49,82,91,73,50,64,70,89,71,54,83,128

Secondary structure (DSSP, 8-state):
-HHHHHHHHHSS----SSEEEE-TT-HHHHHHHHHHHHHHTSSSPPPHHHHT-EEEE--GGGTGGGSHHHHTT-TT--S-EEE-TTSSS-B-SHHHHHHHHHHH-GGGS-GGGHHHHHHHHHHHHHHHHHHHT--TTHHHHHT-TTS-HHHHHHHHHHHHHHHHHHHHHHHHHHTTTHHHHHHHHHHHHHHHHHHHHTTT-SSTT-TTT---HHHHHHHHHHHHHHHTT-GGGS-HHHHHHHHHHHHSHHHHHHH-SS-SS--GGG--GGGS--/--HHHHHHHHSS----SSEEEE-TT-HHHHHHHHHHHHHHTSSSPPPHHHHT-EEEE--GGGTGGGSHHHHTT-TT--S-EEE-TTSSS-B-SHHHHHHHHHHH-GGGS-GGGHHHHHHHHHHHHHHHHHHHT--TTHHHHHT-TTS-HHHHHHHHHHHHHHHHHHHHHHHHHHTTTHHHHHHHHHHHHHHHHIIIIITT-SSTT-TTT---HHHHHHHHHHHHHHHTT-GGGS-HHHHHHHHHHHHSHHHHHHH-SS-SS--GGG--GGGS--

Nearest PDB structures (foldseek):
  4gf0-assembly1_A  TM=7.042E-01  e=2.913E-06  Sulfitobacter sp. NAS-14.1
  7ebt-assembly2_B  TM=6.418E-01  e=6.333E-07  Aedes aegypti
  7ebv-assembly3_C  TM=6.679E-01  e=1.358E-06  Aedes aegypti
  6t2t-assembly1_A-2  TM=6.416E-01  e=3.525E-06  Drosophila melanogaster
  3m3m-assembly1_A  TM=6.539E-01  e=3.825E-05  Pseudomonas protegens Pf-5

InterPro domains:
  IPR004045 Glutathione S-transferase, N-terminal [PF13417] (48-104)
  IPR036249 Thioredoxin-like superfamily [SSF52833] (16-110)
  IPR036282 Glutathione S-transferase, C-terminal domain superfamily [SSF47616] (181-263)

Organism: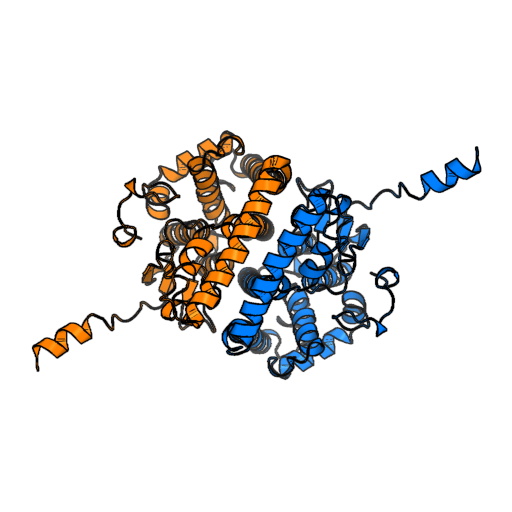 Emericella nidulans (strain FGSC A4 / ATCC 38163 / CBS 112.46 / NRRL 194 / M139) (NCBI:txid227321)